Protein 4WU0 (pdb70)

B-factor: mean 21.85, std 10.15, range [8.34, 93.31]

Radius of gyration: 27.86 Å; Cα contacts (8 Å, |Δi|>4): 1328; chains: 2; bounding box: 58×60×80 Å

Sequence (720 aa):
QKYSKLMADSIIAKNITLTDHWGYEYGLTLDGIAKVYEWTKDKKYLDFIIKTMDTFINEDGTINGYKLEEYNIDHLNNGKILITLFKETGKEKYRKALINLRKQIDNHPRTKENVFWHKNIYPHQIWLDGLYMGATFYAKYVKEFGEEKEFDDITHQFIITEKNLKDNKTGLLYHAYDESKTEPWSNSETGLSPHFWGRAMGWYVMALADTIEVLPKNHKDRNALIKILNNCVTALLKVQDNASKVWYQVLDEGERKGNYLEASGSSMIVYALLKGVRLGYLPESLKETAKEAYKGLINEFILETKDGLINLNKICYVAGLGGKDKRDGSFAYYISEPIVSNEPKGLGPFLLASYEYETLQKYSKLMADSIIAKNITLTDHWGYEYGLTLDGIAKVYEWTKDKKYLDFIIKTMDTFINEDGTINGYKLEEYNIDHLNNGKILITLFKETGKEKYRKALINLRKQIDNHPRTKENVFWHKNIYPHQIWLDGLYMGATFYAKYVKEFGEEKEFDDITHQFIITEKNLKDNKTGLLYHAYDESKTEPWSNSETGLSPHFWGRAMGWYVMALADTIEVLPKNHKDRNALIKILNNCVTALLKVQDNASKVWYQVLDEGERKGNYLEASGSSMIVYALLKGVRLGYLPESLKETAKEAYKGLINEFILETKDGLINLNKICYVAGLGGKDKRDGSFAYYISEPIVSNEPKGLGPFLLASYEYETL

Nearest PDB structures (foldseek):
  4wu0-assembly2_B  TM=1.003E+00  e=3.639E-58  Clostridium acetobutylicum ATCC 824
  1nc5-assembly1_A  TM=9.477E-01  e=1.248E-31  Bacillus subtilis
  2gh4-assembly1_A  TM=9.489E-01  e=4.571E-31  Bacillus subtilis
  4xuv-assembly1_A  TM=8.298E-01  e=6.347E-13  Thermothielavioides terrestris NRRL 8126
  4xuv-assembly1_B  TM=8.489E-01  e=2.956E-12  Thermothielavioides terrestris NRRL 8126

CATH classification: 1.50.10.10

InterPro domains:
  IPR008928 Six-hairpin glycosidase superfamily [SSF48208] (2-360)
  IPR010905 Glycosyl hydrolase, family 88 [PF07470] (15-360)
  IPR012341 Six-hairpin glycosidase-like superfamily [G3DSA:1.50.10.10] (1-361)
  IPR052043 Polysaccharide Degradation Enzymes [PTHR33886] (2-360)

Organism: Clostridium acetobutylicum (strain ATCC 824 / DSM 792 / JCM 1419 / IAM 19013 / LMG 5710 / NBRC 13948 / NRRL B-527 / VKM B-1787 / 2291 / W) (NCBI:txid272562)

Structure (mmCIF, N/CA/C/O backbone):
data_4WU0
#
_entry.id   4WU0
#
_cell.length_a   53.291
_cell.length_b   93.601
_cell.length_c   156.717
_cell.angle_alpha   90.00
_cell.angle_beta   90.00
_cell.angle_gamma   90.00
#
_symmetry.space_group_name_H-M   'P 21 21 21'
#
loop_
_entity.id
_entity.type
_entity.pdbx_description
1 polymer 'Similar to yteR (Bacilus subtilis)'
2 water water
#
loop_
_atom_site.group_PDB
_atom_site.id
_atom_site.type_symbol
_atom_site.label_atom_id
_atom_site.label_alt_id
_atom_site.label_comp_id
_atom_site.label_asym_id
_atom_site.label_entity_id
_atom_site.label_seq_id
_atom_site.pdbx_PDB_ins_code
_atom_site.Cartn_x
_atom_site.Cartn_y
_atom_site.Cartn_z
_atom_site.occupancy
_atom_site.B_iso_or_equiv
_atom_site.auth_seq_id
_atom_site.auth_comp_id
_atom_site.auth_asym_id
_atom_site.auth_atom_id
_atom_site.pdbx_PDB_model_num
ATOM 1 N N . GLN A 1 2 ? 43.681 56.620 32.998 1.00 29.64 2 GLN A N 1
ATOM 2 C CA . GLN A 1 2 ? 42.695 57.347 32.189 1.00 37.80 2 GLN A CA 1
ATOM 3 C C . GLN A 1 2 ? 41.349 56.624 32.217 1.00 24.29 2 GLN A C 1
ATOM 4 O O . GLN A 1 2 ? 41.285 55.454 31.873 1.00 26.47 2 GLN A O 1
ATOM 17 N N . LYS A 1 3 ? 40.284 57.321 32.621 1.00 23.03 3 LYS A N 1
ATOM 18 C CA . LYS A 1 3 ? 38.984 56.678 32.802 1.00 18.85 3 LYS A CA 1
ATOM 19 C C . LYS A 1 3 ? 38.188 56.774 31.512 1.00 17.17 3 LYS A C 1
ATOM 20 O O . LYS A 1 3 ? 37.592 57.811 31.179 1.00 20.31 3 LYS A O 1
ATOM 39 N N . TYR A 1 4 ? 38.185 55.665 30.787 1.00 15.93 4 TYR A N 1
ATOM 40 C CA . TYR A 1 4 ? 37.517 55.607 29.501 1.00 15.76 4 TYR A CA 1
ATOM 41 C C . TYR A 1 4 ? 36.008 55.710 29.598 1.00 14.84 4 TYR A C 1
ATOM 42 O O . TYR A 1 4 ? 35.354 56.051 28.607 1.00 15.47 4 TYR A O 1
ATOM 60 N N . SER A 1 5 ? 35.414 55.430 30.761 1.00 14.97 5 SER A N 1
ATOM 61 C CA . SER A 1 5 ? 33.947 55.535 30.828 1.00 14.93 5 SER A CA 1
ATOM 62 C C . SER A 1 5 ? 33.507 56.983 30.572 1.00 15.45 5 SER A C 1
ATOM 63 O O . SER A 1 5 ? 32.593 57.262 29.769 1.00 14.89 5 SER A O 1
ATOM 71 N N . LYS A 1 6 ? 34.184 57.908 31.230 1.00 14.32 6 LYS A N 1
ATOM 72 C CA . LYS A 1 6 ? 33.868 59.331 31.058 1.00 16.56 6 LYS A CA 1
ATOM 73 C C . LYS A 1 6 ? 34.321 59.840 29.686 1.00 15.80 6 LYS A C 1
ATOM 74 O O . LYS A 1 6 ? 33.604 60.590 29.020 1.00 15.85 6 LYS A O 1
ATOM 93 N N . LEU A 1 7 ? 35.509 59.440 29.261 1.00 14.94 7 LEU A N 1
ATOM 94 C CA . LEU A 1 7 ? 36.015 59.892 27.984 1.00 15.22 7 LEU A CA 1
ATOM 95 C C . LEU A 1 7 ? 35.078 59.449 26.860 1.00 14.57 7 LEU A C 1
ATOM 96 O O . LEU A 1 7 ? 34.784 60.209 25.952 1.00 15.31 7 LEU A O 1
ATOM 112 N N . MET A 1 8 ? 34.620 58.205 26.902 1.00 13.98 8 MET A N 1
ATOM 113 C CA . MET A 1 8 ? 33.687 57.745 25.891 1.00 15.12 8 MET A CA 1
ATOM 114 C C . MET A 1 8 ? 32.331 58.431 25.981 1.00 14.33 8 MET A C 1
ATOM 115 O O . MET A 1 8 ? 31.733 58.764 24.959 1.00 16.00 8 MET A O 1
ATOM 129 N N . ALA A 1 9 ? 31.816 58.600 27.197 1.00 14.43 9 ALA A N 1
ATOM 130 C CA . ALA A 1 9 ? 30.554 59.311 27.381 1.00 14.81 9 ALA A CA 1
ATOM 131 C C . ALA A 1 9 ? 30.644 60.712 26.778 1.00 13.71 9 ALA A C 1
ATOM 132 O O . ALA A 1 9 ? 29.754 61.148 26.053 1.00 16.09 9 ALA A O 1
ATOM 139 N N . ASP A 1 10 ? 31.744 61.403 27.066 1.00 15.55 10 ASP A N 1
ATOM 140 C CA . ASP A 1 10 ? 31.936 62.748 26.544 1.00 15.50 10 ASP A CA 1
ATOM 141 C C . ASP A 1 10 ? 32.043 62.712 25.013 1.00 17.90 10 ASP A C 1
ATOM 142 O O . ASP A 1 10 ? 31.570 63.617 24.336 1.00 16.80 10 ASP A O 1
ATOM 151 N N . SER A 1 11 ? 32.649 61.661 24.475 1.00 15.53 11 SER A N 1
ATOM 152 C CA . SER A 1 11 ? 32.755 61.513 23.024 1.00 15.62 11 SER A CA 1
ATOM 153 C C . SER A 1 11 ? 31.394 61.303 22.370 1.00 17.22 11 SER A C 1
ATOM 154 O O . SER A 1 11 ? 31.093 61.887 21.330 1.00 17.20 11 SER A O 1
ATOM 162 N N . ILE A 1 12 ? 30.575 60.456 22.978 1.00 14.31 12 ILE A N 1
ATOM 163 C CA . ILE A 1 12 ? 29.245 60.164 22.448 1.00 16.32 12 ILE A CA 1
ATOM 164 C C . ILE A 1 12 ? 28.410 61.440 22.397 1.00 17.79 12 ILE A C 1
ATOM 165 O O . ILE A 1 12 ? 27.726 61.719 21.408 1.00 16.64 12 ILE A O 1
ATOM 181 N N . ILE A 1 13 ? 28.469 62.215 23.469 1.00 15.75 13 ILE A N 1
ATOM 182 C CA . ILE A 1 13 ? 27.685 63.439 23.578 1.00 18.36 13 ILE A CA 1
ATOM 183 C C . ILE A 1 13 ? 28.172 64.469 22.566 1.00 19.48 13 ILE A C 1
ATOM 184 O O . ILE A 1 13 ? 27.372 65.032 21.801 1.00 19.60 13 ILE A O 1
ATOM 200 N N . ALA A 1 14 ? 29.486 64.684 22.513 1.00 18.02 14 ALA A N 1
ATOM 201 C CA . ALA A 1 14 ? 30.057 65.693 21.615 1.00 17.02 14 ALA A CA 1
ATOM 202 C C . ALA A 1 14 ? 29.904 65.336 20.134 1.00 21.32 14 ALA A C 1
ATOM 203 O O . ALA A 1 14 ? 29.762 66.225 19.298 1.00 19.78 14 ALA A O 1
ATOM 210 N N . LYS A 1 15 ? 29.963 64.046 19.805 1.00 17.68 15 LYS A N 1
ATOM 211 C CA . LYS A 1 15 ? 29.857 63.605 18.418 1.00 17.70 15 LYS A CA 1
ATOM 212 C C . LYS A 1 15 ? 28.385 63.496 18.002 1.00 18.54 15 LYS A C 1
ATOM 213 O O . LYS A 1 15 ? 28.075 63.193 16.852 1.00 22.56 15 LYS A O 1
ATOM 232 N N . ASN A 1 16 ? 27.498 63.754 18.957 1.00 18.58 16 ASN A N 1
ATOM 233 C CA . ASN A 1 16 ? 26.042 63.671 18.763 1.00 21.30 16 ASN A CA 1
ATOM 234 C C . ASN A 1 16 ? 25.590 62.383 18.084 1.00 18.11 16 ASN A C 1
ATOM 235 O O . ASN A 1 16 ? 24.856 62.393 17.099 1.00 19.61 16 ASN A O 1
ATOM 246 N N . ILE A 1 17 ? 26.050 61.271 18.623 1.00 16.57 17 ILE A N 1
ATOM 247 C CA . ILE A 1 17 ? 25.665 59.960 18.123 1.00 14.20 17 ILE A CA 1
ATOM 248 C C . ILE A 1 17 ? 24.148 59.831 18.203 1.00 13.96 17 ILE A C 1
ATOM 249 O O . ILE A 1 17 ? 23.537 60.192 19.203 1.00 16.53 17 ILE A O 1
ATOM 265 N N . THR A 1 18 ? 23.551 59.328 17.131 1.00 15.66 18 THR A N 1
ATOM 266 C CA . THR A 1 18 ? 22.103 59.196 17.047 1.00 15.44 18 THR A CA 1
ATOM 267 C C . THR A 1 18 ? 21.584 58.144 18.026 1.00 17.07 18 THR A C 1
ATOM 268 O O . THR A 1 18 ? 21.970 56.971 17.971 1.00 15.14 18 THR A O 1
ATOM 279 N N . LEU A 1 19 ? 20.687 58.574 18.909 1.00 15.51 19 LEU A N 1
ATOM 280 C CA . LEU A 1 19 ? 20.056 57.693 19.873 1.00 12.95 19 LEU A CA 1
ATOM 281 C C . LEU A 1 19 ? 18.547 57.882 19.895 1.00 16.04 19 LEU A C 1
ATOM 282 O O . LEU A 1 19 ? 17.881 57.423 20.825 1.00 14.66 19 LEU A O 1
ATOM 298 N N . THR A 1 20 ? 18.008 58.545 18.868 1.00 15.16 20 THR A N 1
ATOM 299 C CA . THR A 1 20 ? 16.627 59.051 18.919 1.00 14.87 20 THR A CA 1
ATOM 300 C C . THR A 1 20 ? 15.765 58.769 17.675 1.00 17.89 20 THR A C 1
ATOM 301 O O . THR A 1 20 ? 14.654 59.287 17.585 1.00 17.94 20 THR A O 1
ATOM 312 N N . ASP A 1 21 ? 16.244 57.949 16.736 1.00 16.23 21 ASP A N 1
ATOM 313 C CA . ASP A 1 21 ? 15.560 57.792 15.446 1.00 16.72 21 ASP A CA 1
ATOM 314 C C . ASP A 1 21 ? 14.580 56.628 15.377 1.00 18.01 21 ASP A C 1
ATOM 315 O O . ASP A 1 21 ? 13.795 56.524 14.427 1.00 18.61 21 ASP A O 1
ATOM 324 N N . HIS A 1 22 ? 14.588 55.782 16.401 1.00 16.42 22 HIS A N 1
ATOM 325 C CA . HIS A 1 22 ? 13.584 54.723 16.540 1.00 15.43 22 HIS A CA 1
ATOM 326 C C . HIS A 1 22 ? 13.685 54.189 17.955 1.00 14.70 22 HIS A C 1
ATOM 327 O O . HIS A 1 22 ? 14.632 54.515 18.652 1.00 14.82 22 HIS A O 1
ATOM 342 N N . TRP A 1 23 ? 12.716 53.386 18.394 1.00 15.31 23 TRP A N 1
ATOM 343 C CA . TRP A 1 23 ? 12.770 52.808 19.736 1.00 14.72 23 TRP A CA 1
ATOM 344 C C . TRP A 1 23 ? 13.717 51.618 19.691 1.00 15.63 23 TRP A C 1
ATOM 345 O O . TRP A 1 23 ? 13.300 50.460 19.595 1.00 21.24 23 TRP A O 1
ATOM 366 N N . GLY A 1 24 ? 15.002 51.927 19.699 1.00 13.28 24 GLY A N 1
ATOM 367 C CA . GLY A 1 24 ? 16.038 50.935 19.551 1.00 12.84 24 GLY A CA 1
ATOM 368 C C . GLY A 1 24 ? 16.655 50.500 20.860 1.00 14.06 24 GLY A C 1
ATOM 369 O O . GLY A 1 24 ? 17.068 51.333 21.644 1.00 13.38 24 GLY A O 1
ATOM 373 N N . TYR A 1 25 ? 16.704 49.190 21.079 1.00 12.86 25 TYR A N 1
ATOM 374 C CA . TYR A 1 25 ? 17.278 48.624 22.304 1.00 12.10 25 TYR A CA 1
ATOM 375 C C . TYR A 1 25 ? 18.685 49.110 22.575 1.00 12.53 25 TYR A C 1
ATOM 376 O O . TYR A 1 25 ? 19.077 49.245 23.738 1.00 12.09 25 TYR A O 1
ATOM 394 N N . GLU A 1 26 ? 19.449 49.388 21.521 1.00 13.32 26 GLU A N 1
ATOM 395 C CA . GLU A 1 26 ? 20.845 49.754 21.701 1.00 13.11 26 GLU A CA 1
ATOM 396 C C . GLU A 1 26 ? 20.983 51.167 22.244 1.00 13.41 26 GLU A C 1
ATOM 397 O O . GLU A 1 26 ? 22.030 51.543 22.758 1.00 12.92 26 GLU A O 1
ATOM 409 N N . TYR A 1 27 ? 19.925 51.965 22.129 1.00 11.60 27 TYR A N 1
ATOM 410 C CA . TYR A 1 27 ? 19.953 53.324 22.636 1.00 11.35 27 TYR A CA 1
ATOM 411 C C . TYR A 1 27 ? 19.802 53.331 24.161 1.00 13.75 27 TYR A C 1
ATOM 412 O O . TYR A 1 27 ? 20.566 53.993 24.860 1.00 14.14 27 TYR A O 1
ATOM 430 N N . GLY A 1 28 ? 18.863 52.552 24.695 1.00 13.51 28 GLY A N 1
ATOM 431 C CA . GLY A 1 28 ? 18.782 52.378 26.139 1.00 13.38 28 GLY A CA 1
ATOM 432 C C . GLY A 1 28 ? 20.060 51.778 26.707 1.00 14.38 28 GLY A C 1
ATOM 433 O O . GLY A 1 28 ? 20.506 52.142 27.797 1.00 13.93 28 GLY A O 1
ATOM 437 N N . LEU A 1 29 ? 20.637 50.833 25.978 1.00 13.83 29 LEU A N 1
ATOM 438 C CA . LEU A 1 29 ? 21.895 50.206 26.386 1.00 11.37 29 LEU A CA 1
ATOM 439 C C . LEU A 1 29 ? 23.025 51.249 26.550 1.00 11.05 29 LEU A C 1
ATOM 440 O O . LEU A 1 29 ? 23.780 51.229 27.527 1.00 13.33 29 LEU A O 1
ATOM 456 N N . THR A 1 30 ? 23.128 52.153 25.586 1.00 12.34 30 THR A N 1
ATOM 457 C CA . THR A 1 30 ? 24.144 53.195 25.622 1.00 12.41 30 THR A CA 1
ATOM 458 C C . THR A 1 30 ? 23.852 54.148 26.779 1.00 11.61 30 THR A C 1
ATOM 459 O O . THR A 1 30 ? 24.758 54.566 27.500 1.00 13.83 30 THR A O 1
ATOM 470 N N . LEU A 1 31 ? 22.579 54.488 26.974 1.00 11.24 31 LEU A N 1
ATOM 471 C CA . LEU A 1 31 ? 22.221 55.333 28.083 1.00 12.26 31 LEU A CA 1
ATOM 472 C C . LEU A 1 31 ? 22.492 54.671 29.443 1.00 12.32 31 LEU A C 1
ATOM 473 O O . LEU A 1 31 ? 22.842 55.362 30.413 1.00 14.72 31 LEU A O 1
ATOM 489 N N . ASP A 1 32 ? 22.315 53.349 29.514 1.00 13.08 32 ASP A N 1
ATOM 490 C CA . ASP A 1 32 ? 22.618 52.593 30.728 1.00 13.78 32 ASP A CA 1
ATOM 491 C C . ASP A 1 32 ? 24.120 52.744 31.062 1.00 15.58 32 ASP A C 1
ATOM 492 O O . ASP A 1 32 ? 24.500 52.808 32.224 1.00 14.04 32 ASP A O 1
ATOM 501 N N . GLY A 1 33 ? 24.971 52.775 30.036 1.00 14.33 33 GLY A N 1
ATOM 502 C CA . GLY A 1 33 ? 26.386 53.036 30.239 1.00 13.45 33 GLY A CA 1
ATOM 503 C C . GLY A 1 33 ? 26.637 54.457 30.718 1.00 14.42 33 GLY A C 1
ATOM 504 O O . GLY A 1 33 ? 27.435 54.699 31.623 1.00 14.42 33 GLY A O 1
ATOM 508 N N . ILE A 1 34 ? 25.957 55.417 30.111 1.00 14.46 34 ILE A N 1
ATOM 509 C CA . ILE A 1 34 ? 26.104 56.813 30.516 1.00 14.67 34 ILE A CA 1
ATOM 510 C C . ILE A 1 34 ? 25.612 57.004 31.960 1.00 13.30 34 ILE A C 1
ATOM 511 O O . ILE A 1 34 ? 26.135 57.817 32.711 1.00 15.41 34 ILE A O 1
ATOM 527 N N . ALA A 1 35 ? 24.612 56.230 32.360 1.00 13.05 35 ALA A N 1
ATOM 528 C CA . ALA A 1 35 ? 24.103 56.331 33.717 1.00 13.61 35 ALA A CA 1
ATOM 529 C C . ALA A 1 35 ? 25.160 55.932 34.745 1.00 13.79 35 ALA A C 1
ATOM 530 O O . ALA A 1 35 ? 25.172 56.469 35.850 1.00 15.78 35 ALA A O 1
ATOM 537 N N . LYS A 1 36 ? 26.062 55.014 34.389 1.00 15.55 36 LYS A N 1
ATOM 538 C CA . LYS A 1 36 ? 27.152 54.663 35.301 1.00 18.20 36 LYS A CA 1
ATOM 539 C C . LYS A 1 36 ? 28.145 55.821 35.456 1.00 19.24 36 LYS A C 1
ATOM 540 O O . LYS A 1 36 ? 28.720 56.021 36.526 1.00 18.80 36 LYS A O 1
ATOM 559 N N . VAL A 1 37 ? 28.334 56.586 34.387 1.00 16.18 37 VAL A N 1
ATOM 560 C CA . VAL A 1 37 ? 29.204 57.748 34.444 1.00 15.93 37 VAL A CA 1
ATOM 561 C C . VAL A 1 37 ? 28.579 58.827 35.325 1.00 20.67 37 VAL A C 1
ATOM 562 O O . VAL A 1 37 ? 29.272 59.453 36.118 1.00 17.27 37 VAL A O 1
ATOM 575 N N . TYR A 1 38 ? 27.259 59.000 35.228 1.00 16.27 38 TYR A N 1
ATOM 576 C CA . TYR A 1 38 ? 26.533 59.871 36.145 1.00 18.01 38 TYR A CA 1
ATOM 577 C C . TYR A 1 38 ? 26.737 59.426 37.594 1.00 17.67 38 TYR A C 1
ATOM 578 O O . TYR A 1 38 ? 27.023 60.243 38.476 1.00 20.79 38 TYR A O 1
ATOM 596 N N . GLU A 1 39 ? 26.622 58.126 37.832 1.00 17.78 39 GLU A N 1
ATOM 597 C CA . GLU A 1 39 ? 26.742 57.568 39.177 1.00 17.86 39 GLU A CA 1
ATOM 598 C C . GLU A 1 39 ? 28.068 57.935 39.827 1.00 20.29 39 GLU A C 1
ATOM 599 O O . GLU A 1 39 ? 28.094 58.363 40.988 1.00 19.95 39 GLU A O 1
ATOM 611 N N . TRP A 1 40 ? 29.169 57.757 39.099 1.00 19.27 40 TRP A N 1
ATOM 612 C CA . TRP A 1 40 ? 30.471 58.005 39.732 1.00 17.22 40 TRP A CA 1
ATOM 613 C C . TRP A 1 40 ? 30.929 59.447 39.675 1.00 18.67 40 TRP A C 1
ATOM 614 O O . TRP A 1 40 ? 31.560 59.917 40.615 1.00 21.90 40 TRP A O 1
ATOM 635 N N . THR A 1 41 ? 30.578 60.167 38.619 1.00 18.61 41 THR A N 1
ATOM 636 C CA . THR A 1 41 ? 31.000 61.563 38.516 1.00 18.98 41 THR A CA 1
ATOM 637 C C . THR A 1 41 ? 30.107 62.497 39.329 1.00 21.08 41 THR A C 1
ATOM 638 O O . THR A 1 41 ? 30.543 63.573 39.752 1.00 24.32 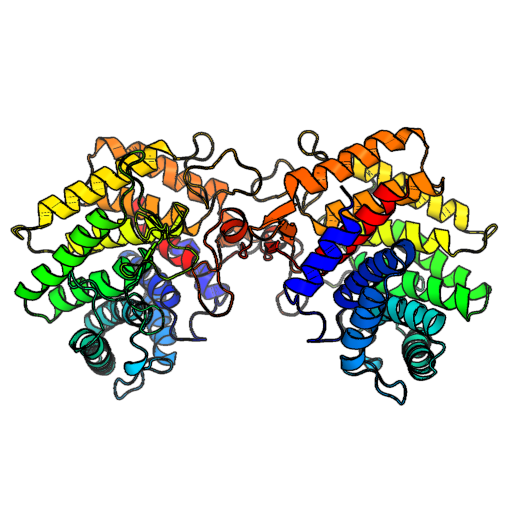41 THR A O 1
ATOM 649 N N . LYS A 1 42 ? 28.871 62.064 39.544 1.00 23.05 42 LYS A N 1
ATOM 650 C CA . LYS A 1 42 ? 27.815 62.881 40.139 1.00 23.39 42 LYS A CA 1
ATOM 651 C C . LYS A 1 42 ? 27.570 64.155 39.347 1.00 24.78 42 LYS A C 1
ATOM 652 O O . LYS A 1 42 ? 27.026 65.135 39.867 1.00 28.76 42 LYS A O 1
ATOM 671 N N . ASP A 1 43 ? 27.956 64.133 38.076 1.00 23.73 43 ASP A N 1
ATOM 672 C CA . ASP A 1 43 ? 27.826 65.293 37.210 1.00 21.48 43 ASP A CA 1
ATOM 673 C C . ASP A 1 43 ? 26.479 65.280 36.481 1.00 20.61 43 ASP A C 1
ATOM 674 O O . ASP A 1 43 ? 26.217 64.409 35.655 1.00 19.32 43 ASP A O 1
ATOM 683 N N . LYS A 1 44 ? 25.644 66.274 36.779 1.00 26.47 44 LYS A N 1
ATOM 684 C CA . LYS A 1 44 ? 24.278 66.310 36.250 1.00 25.94 44 LYS A CA 1
ATOM 685 C C . LYS A 1 44 ? 24.221 66.363 34.725 1.00 22.97 44 LYS A C 1
ATOM 686 O O . LYS A 1 44 ? 23.207 66.008 34.129 1.00 25.91 44 LYS A O 1
ATOM 705 N N . LYS A 1 45 ? 25.299 66.770 34.066 1.00 20.46 45 LYS A N 1
ATOM 706 C CA . LYS A 1 45 ? 25.247 66.820 32.609 1.00 25.50 45 LYS A CA 1
ATOM 707 C C . LYS A 1 45 ? 24.979 65.436 31.994 1.00 23.43 45 LYS A C 1
ATOM 708 O O . LYS A 1 45 ? 24.368 65.335 30.927 1.00 21.14 45 LYS A O 1
ATOM 727 N N . TYR A 1 46 ? 25.412 64.373 32.664 1.00 17.71 46 TYR A N 1
ATOM 728 C CA . TYR A 1 46 ? 25.164 63.018 32.139 1.00 16.75 46 TYR A CA 1
ATOM 729 C C . TYR A 1 46 ? 23.699 62.628 32.326 1.00 20.20 46 TYR A C 1
ATOM 730 O O . TYR A 1 46 ? 23.070 62.082 31.408 1.00 18.11 46 TYR A O 1
ATOM 748 N N . LEU A 1 47 ? 23.144 62.939 33.493 1.00 18.49 47 LEU A N 1
ATOM 749 C CA . LEU A 1 47 ? 21.725 62.677 33.744 1.00 16.90 47 LEU A CA 1
ATOM 750 C C . LEU A 1 47 ? 20.878 63.491 32.780 1.00 16.86 47 LEU A C 1
ATOM 751 O O . LEU A 1 47 ? 19.926 62.984 32.179 1.00 18.71 47 LEU A O 1
ATOM 767 N N . ASP A 1 48 ? 21.243 64.750 32.593 1.00 17.83 48 ASP A N 1
ATOM 768 C CA . ASP A 1 48 ? 20.487 65.607 31.687 1.00 20.46 48 ASP A CA 1
ATOM 769 C C . ASP A 1 48 ? 20.487 65.077 30.256 1.00 19.48 48 ASP A C 1
ATOM 770 O O . ASP A 1 48 ? 19.468 65.143 29.579 1.00 19.73 48 ASP A O 1
ATOM 779 N N . PHE A 1 49 ? 21.618 64.530 29.808 1.00 16.93 49 PHE A N 1
ATOM 780 C CA . PHE A 1 49 ? 21.702 63.914 28.493 1.00 16.63 49 PHE A CA 1
ATOM 781 C C . PHE A 1 49 ? 20.764 62.728 28.366 1.00 15.10 49 PHE A C 1
ATOM 782 O O . PHE A 1 49 ? 20.106 62.550 27.351 1.00 16.56 49 PHE A O 1
ATOM 799 N N . ILE A 1 50 ? 20.712 61.917 29.409 1.00 16.67 50 ILE A N 1
ATOM 800 C CA . ILE A 1 50 ? 19.817 60.762 29.421 1.00 15.34 50 ILE A CA 1
ATOM 801 C C . ILE A 1 50 ? 18.366 61.211 29.352 1.00 16.58 50 ILE A C 1
ATOM 802 O O . ILE A 1 50 ? 17.594 60.698 28.552 1.00 16.13 50 ILE A O 1
ATOM 818 N N . ILE A 1 51 ? 18.016 62.202 30.159 1.00 15.50 51 ILE A N 1
ATOM 819 C CA . ILE A 1 51 ? 16.658 62.705 30.188 1.00 16.46 51 ILE A CA 1
ATOM 820 C C . ILE A 1 51 ? 16.257 63.238 28.818 1.00 18.31 51 ILE A C 1
ATOM 821 O O . ILE A 1 51 ? 15.182 62.904 28.296 1.00 18.92 51 ILE A O 1
ATOM 837 N N . LYS A 1 52 ? 17.122 64.069 28.236 1.00 16.95 52 LYS A N 1
ATOM 838 C CA . LYS A 1 52 ? 16.826 64.715 26.965 1.00 20.16 52 LYS A CA 1
ATOM 839 C C . LYS A 1 52 ? 16.651 63.680 25.862 1.00 18.02 52 LYS A C 1
ATOM 840 O O . LYS A 1 52 ? 15.742 63.800 25.039 1.00 18.50 52 LYS A O 1
ATOM 859 N N . THR A 1 53 ? 17.501 62.651 25.861 1.00 16.05 53 THR A N 1
ATOM 860 C CA . THR A 1 53 ? 17.400 61.584 24.863 1.00 15.50 53 THR A CA 1
ATOM 861 C C . THR A 1 53 ? 16.035 60.867 24.999 1.00 16.39 53 THR A C 1
ATOM 862 O O . THR A 1 53 ? 15.311 60.667 24.012 1.00 16.96 53 THR A O 1
ATOM 873 N N . MET A 1 54 ? 15.666 60.520 26.219 1.00 16.17 54 MET A N 1
ATOM 874 C CA . MET A 1 54 ? 14.429 59.760 26.402 1.00 15.94 54 MET A CA 1
ATOM 875 C C . MET A 1 54 ? 13.188 60.609 26.212 1.00 18.80 54 MET A C 1
ATOM 876 O O . MET A 1 54 ? 12.114 60.067 25.989 1.00 18.29 54 MET A O 1
ATOM 890 N N . ASP A 1 55 ? 13.330 61.933 26.262 1.00 18.30 55 ASP A N 1
ATOM 891 C CA . ASP A 1 55 ? 12.204 62.820 25.991 1.00 18.67 55 ASP A CA 1
ATOM 892 C C . ASP A 1 55 ? 11.670 62.674 24.571 1.00 18.69 55 ASP A C 1
ATOM 893 O O . ASP A 1 55 ? 10.516 63.022 24.287 1.00 20.37 55 ASP A O 1
ATOM 902 N N . THR A 1 56 ? 12.500 62.183 23.657 1.00 17.87 56 THR A N 1
ATOM 903 C CA . THR A 1 56 ? 12.033 61.855 22.313 1.00 18.35 56 THR A CA 1
ATOM 904 C C . THR A 1 56 ? 10.932 60.808 22.363 1.00 18.16 56 THR A C 1
ATOM 905 O O . THR A 1 56 ? 9.985 60.852 21.556 1.00 19.17 56 THR A O 1
ATOM 916 N N . PHE A 1 57 ? 11.082 59.864 23.282 1.00 17.02 57 PHE A N 1
ATOM 917 C CA . PHE A 1 57 ? 10.234 58.668 23.292 1.00 16.84 57 PHE A CA 1
ATOM 918 C C . PHE A 1 57 ? 9.085 58.736 24.277 1.00 19.25 57 PHE A C 1
ATOM 919 O O . PHE A 1 57 ? 8.014 58.208 24.006 1.00 19.34 57 PHE A O 1
ATOM 936 N N . ILE A 1 58 ? 9.319 59.321 25.445 1.00 19.05 58 ILE A N 1
ATOM 937 C CA . ILE A 1 58 ? 8.335 59.222 26.523 1.00 17.76 58 ILE A CA 1
ATOM 938 C C . ILE A 1 58 ? 7.457 60.457 26.606 1.00 20.76 58 ILE A C 1
ATOM 939 O O . ILE A 1 58 ? 7.888 61.532 27.053 1.00 20.21 58 ILE A O 1
ATOM 955 N N . ASN A 1 59 ? 6.209 60.287 26.184 1.00 21.46 59 ASN A N 1
ATOM 956 C CA . ASN A 1 59 ? 5.235 61.353 26.221 1.00 22.86 59 ASN A CA 1
ATOM 957 C C . ASN A 1 59 ? 4.779 61.592 27.656 1.00 26.80 59 ASN A C 1
ATOM 958 O O . ASN A 1 59 ? 4.950 60.738 28.507 1.00 24.28 59 ASN A O 1
ATOM 969 N N . GLU A 1 60 ? 4.199 62.757 27.925 1.00 28.07 60 GLU A N 1
ATOM 970 C CA . GLU A 1 60 ? 3.800 63.087 29.283 1.00 27.85 60 GLU A CA 1
ATOM 971 C C . GLU A 1 60 ? 2.800 62.077 29.833 1.00 29.62 60 GLU A C 1
ATOM 972 O O . GLU A 1 60 ? 2.793 61.810 31.034 1.00 33.24 60 GLU A O 1
ATOM 984 N N . ASP A 1 61 ? 1.969 61.502 28.963 1.00 27.57 61 ASP A N 1
ATOM 985 C CA . ASP A 1 61 ? 0.977 60.520 29.409 1.00 29.22 61 ASP A CA 1
ATOM 986 C C . ASP A 1 61 ? 1.535 59.098 29.543 1.00 27.20 61 ASP A C 1
ATOM 987 O O . ASP A 1 61 ? 0.794 58.158 29.844 1.00 29.56 61 ASP A O 1
ATOM 996 N N . GLY A 1 62 ? 2.835 58.939 29.330 1.00 24.68 62 GLY A N 1
ATOM 997 C CA . GLY A 1 62 ? 3.456 57.636 29.468 1.00 24.14 62 GLY A CA 1
ATOM 998 C C . GLY A 1 62 ? 3.465 56.755 28.236 1.00 23.25 62 GLY A C 1
ATOM 999 O O . GLY A 1 62 ? 4.090 55.689 28.250 1.00 24.10 62 GLY A O 1
ATOM 1003 N N . THR A 1 63 ? 2.808 57.176 27.155 1.00 21.96 63 THR A N 1
ATOM 1004 C CA . THR A 1 63 ? 2.906 56.424 25.905 1.00 21.45 63 THR A CA 1
ATOM 1005 C C . THR A 1 63 ? 4.296 56.613 25.295 1.00 21.98 63 THR A C 1
ATOM 1006 O O . THR A 1 63 ? 4.978 57.607 25.579 1.00 19.68 63 THR A O 1
ATOM 1017 N N . ILE A 1 64 ? 4.711 55.658 24.465 1.00 19.32 64 ILE A N 1
ATOM 1018 C CA . ILE A 1 64 ? 6.074 55.604 23.951 1.00 19.48 64 ILE A CA 1
ATOM 1019 C C . ILE A 1 64 ? 6.061 55.717 22.430 1.00 21.09 64 ILE A C 1
ATOM 1020 O O . ILE A 1 64 ? 5.479 54.901 21.717 1.00 19.93 64 ILE A O 1
ATOM 1036 N N . ASN A 1 65 ? 6.697 56.756 21.930 1.00 19.14 65 ASN A N 1
ATOM 1037 C CA . ASN A 1 65 ? 6.789 56.957 20.494 1.00 19.51 65 ASN A CA 1
ATOM 1038 C C . ASN A 1 65 ? 7.681 55.907 19.861 1.00 23.94 65 ASN A C 1
ATOM 1039 O O . ASN A 1 65 ? 8.807 55.725 20.298 1.00 24.22 65 ASN A O 1
ATOM 1050 N N . GLY A 1 66 ? 7.161 55.213 18.847 1.00 21.70 66 GLY A N 1
ATOM 1051 C CA . GLY A 1 66 ? 7.936 54.199 18.150 1.00 23.15 66 GLY A CA 1
ATOM 1052 C C . GLY A 1 66 ? 7.785 52.799 18.722 1.00 23.47 66 GLY A C 1
ATOM 1053 O O . GLY A 1 66 ? 8.398 51.857 18.234 1.00 22.53 66 GLY A O 1
ATOM 1057 N N . TYR A 1 67 ? 6.949 52.672 19.742 1.00 22.77 67 TYR A N 1
ATOM 1058 C CA . TYR A 1 67 ? 6.663 51.389 20.383 1.00 19.46 67 TYR A CA 1
ATOM 1059 C C . TYR A 1 67 ? 5.258 50.947 20.039 1.00 23.66 67 TYR A C 1
ATOM 1060 O O . TYR A 1 67 ? 4.336 51.748 20.109 1.00 26.18 67 TYR A O 1
ATOM 1078 N N . LYS A 1 68 ? 5.080 49.684 19.658 1.00 23.91 68 LYS A N 1
ATOM 1079 C CA . LYS A 1 68 ? 3.725 49.137 19.520 1.00 23.59 68 LYS A CA 1
ATOM 1080 C C . LYS A 1 68 ? 3.729 47.768 20.167 1.00 26.16 68 LYS A C 1
ATOM 1081 O O . LYS A 1 68 ? 4.414 46.847 19.727 1.00 27.48 68 LYS A O 1
ATOM 1100 N N . LEU A 1 69 ? 2.999 47.682 21.262 1.00 20.89 69 LEU A N 1
ATOM 1101 C CA . LEU A 1 69 ? 2.938 46.483 22.068 1.00 21.63 69 LEU A CA 1
ATOM 1102 C C . LEU A 1 69 ? 2.555 45.261 21.244 1.00 22.02 69 LEU A C 1
ATOM 1103 O O . LEU A 1 69 ? 3.144 44.186 21.406 1.00 21.33 69 LEU A O 1
ATOM 1119 N N . GLU A 1 70 ? 1.559 45.425 20.373 1.00 21.73 70 GLU A N 1
ATOM 1120 C CA . GLU A 1 70 ? 1.019 44.318 19.609 1.00 22.88 70 GLU A CA 1
ATOM 1121 C C . GLU A 1 70 ? 1.977 43.716 18.572 1.00 22.66 70 GLU A C 1
ATOM 1122 O O . GLU A 1 70 ? 1.671 42.680 17.990 1.00 23.74 70 GLU A O 1
ATOM 1134 N N . GLU A 1 71 ? 3.129 44.330 18.349 1.00 22.77 71 GLU A N 1
ATOM 1135 C CA . GLU A 1 71 ? 4.141 43.697 17.512 1.00 21.38 71 GLU A CA 1
ATOM 1136 C C . GLU A 1 71 ? 4.822 42.546 18.238 1.00 20.51 71 GLU A C 1
ATOM 1137 O O . GLU A 1 71 ? 5.436 41.694 17.601 1.00 22.42 71 GLU A O 1
ATOM 1149 N N . TYR A 1 72 ? 4.729 42.552 19.566 1.00 19.69 72 TYR A N 1
ATOM 1150 C CA . TYR A 1 72 ? 5.360 41.547 20.424 1.00 18.97 72 TYR A CA 1
ATOM 1151 C C . TYR A 1 72 ? 6.818 41.310 19.981 1.00 18.19 72 TYR A C 1
ATOM 1152 O O . TYR A 1 72 ? 7.223 40.205 19.650 1.00 18.54 72 TYR A O 1
ATOM 1170 N N . ASN A 1 73 ? 7.580 42.393 19.999 1.00 17.27 73 ASN A N 1
ATOM 1171 C CA . ASN A 1 73 ? 8.995 42.398 19.643 1.00 17.95 73 ASN A CA 1
ATOM 1172 C C . ASN A 1 73 ? 9.779 42.449 20.947 1.00 17.55 73 ASN A C 1
ATOM 1173 O O . ASN A 1 73 ? 9.679 43.427 21.678 1.00 15.22 73 ASN A O 1
ATOM 1184 N N . ILE A 1 74 ? 10.523 41.395 21.287 1.00 13.04 74 ILE A N 1
ATOM 1185 C CA . ILE A 1 74 ? 11.189 41.375 22.581 1.00 13.35 74 ILE A CA 1
ATOM 1186 C C . ILE A 1 74 ? 12.222 42.507 22.721 1.00 13.81 74 ILE A C 1
ATOM 1187 O O . ILE A 1 74 ? 12.470 42.977 23.843 1.00 13.78 74 ILE A O 1
ATOM 1203 N N . ASP A 1 75 ? 12.790 42.945 21.606 1.00 13.92 75 ASP A N 1
ATOM 1204 C CA . ASP A 1 75 ? 13.781 44.037 21.603 1.00 13.00 75 ASP A CA 1
ATOM 1205 C C . ASP A 1 75 ? 13.209 45.287 22.219 1.00 14.05 75 ASP A C 1
ATOM 1206 O O . ASP A 1 75 ? 13.948 46.080 22.818 1.00 15.15 75 ASP A O 1
ATOM 1215 N N . HIS A 1 76 ? 11.903 45.488 22.049 1.00 14.55 76 HIS A N 1
ATOM 1216 C CA . HIS A 1 76 ? 11.241 46.705 22.516 1.00 13.99 76 HIS A CA 1
ATOM 1217 C C . HIS A 1 76 ? 11.146 46.832 24.031 1.00 14.16 76 HIS A C 1
ATOM 1218 O O . HIS A 1 76 ? 10.773 47.895 24.523 1.00 15.31 76 HIS A O 1
ATOM 1233 N N . LEU A 1 77 ? 11.500 45.785 24.776 1.00 12.08 77 LEU A N 1
ATOM 1234 C CA . LEU A 1 77 ? 11.522 45.849 26.235 1.00 11.24 77 LEU A CA 1
ATOM 1235 C C . LEU A 1 77 ? 12.826 46.392 26.812 1.00 12.10 77 LEU A C 1
ATOM 1236 O O . LEU A 1 77 ? 12.861 46.846 27.949 1.00 13.01 77 LEU A O 1
ATOM 1252 N N . ASN A 1 78 ? 13.906 46.336 26.049 1.00 12.02 78 ASN A N 1
ATOM 1253 C CA . ASN A 1 78 ? 15.197 46.653 26.641 1.00 12.95 78 ASN A CA 1
ATOM 1254 C C . ASN A 1 78 ? 15.277 48.065 27.222 1.00 13.46 78 ASN A C 1
ATOM 1255 O O . ASN A 1 78 ? 15.900 48.279 28.254 1.00 12.84 78 ASN A O 1
ATOM 1266 N N . ASN A 1 79 ? 14.661 49.021 26.540 1.00 13.64 79 ASN A N 1
ATOM 1267 C CA . ASN A 1 79 ? 14.728 50.416 26.950 1.00 12.64 79 ASN A CA 1
ATOM 1268 C C . ASN A 1 79 ? 13.933 50.687 28.236 1.00 15.47 79 ASN A C 1
ATOM 1269 O O . ASN A 1 79 ? 14.033 51.750 28.812 1.00 14.27 79 ASN A O 1
ATOM 1280 N N . GLY A 1 80 ? 13.181 49.699 28.714 1.00 13.79 80 GLY A N 1
ATOM 1281 C CA . GLY A 1 80 ? 12.602 49.804 30.028 1.00 13.19 80 GLY A CA 1
ATOM 1282 C C . GLY A 1 80 ? 13.637 49.883 31.147 1.00 12.17 80 GLY A C 1
ATOM 1283 O O . GLY A 1 80 ? 13.368 50.415 32.220 1.00 14.93 80 GLY A O 1
ATOM 1287 N N . LYS A 1 81 ? 14.818 49.320 30.935 1.00 11.99 81 LYS A N 1
ATOM 1288 C CA . LYS A 1 81 ? 15.849 49.360 31.961 1.00 12.36 81 LYS A CA 1
ATOM 1289 C C . LYS A 1 81 ? 16.261 50.790 32.277 1.00 12.62 81 LYS A C 1
ATOM 1290 O O . LYS A 1 81 ? 16.310 51.170 33.447 1.00 13.40 81 LYS A O 1
ATOM 1309 N N . ILE A 1 82 ? 16.568 51.598 31.256 1.00 12.81 82 ILE A N 1
ATOM 1310 C CA . ILE A 1 82 ? 16.874 52.999 31.547 1.00 13.59 82 ILE A CA 1
ATOM 1311 C C . ILE A 1 82 ? 15.682 53.728 32.168 1.00 13.75 82 ILE A C 1
ATOM 1312 O O . ILE A 1 82 ? 15.871 54.647 32.970 1.00 14.67 82 ILE A O 1
ATOM 1328 N N . LEU A 1 83 ? 14.458 53.354 31.798 1.00 13.70 83 LEU A N 1
ATOM 1329 C CA . LEU A 1 83 ? 13.284 53.965 32.412 1.00 16.28 83 LEU A CA 1
ATOM 1330 C C . LEU A 1 83 ? 13.199 53.685 33.919 1.00 13.56 83 LEU A C 1
ATOM 1331 O O . LEU A 1 83 ? 12.788 54.563 34.685 1.00 15.06 83 LEU A O 1
ATOM 1347 N N . ILE A 1 84 ? 13.593 52.484 34.347 1.00 14.72 84 ILE A N 1
ATOM 1348 C CA . ILE A 1 84 ? 13.673 52.186 35.773 1.00 13.82 84 ILE A CA 1
ATOM 1349 C C . ILE A 1 84 ? 14.646 53.130 36.446 1.00 14.33 84 ILE A C 1
ATOM 1350 O O . ILE A 1 84 ? 14.356 53.696 37.510 1.00 1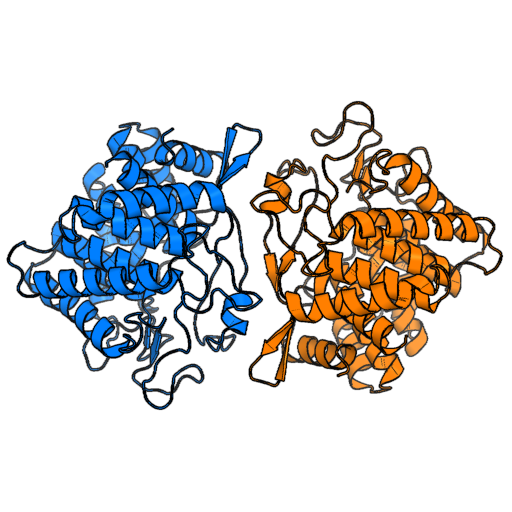6.66 84 ILE A O 1
ATOM 1366 N N . THR A 1 85 ? 15.812 53.295 35.830 1.00 14.85 85 THR A N 1
ATOM 1367 C CA . THR A 1 85 ? 16.839 54.162 36.376 1.00 14.65 85 THR A CA 1
ATOM 1368 C C . THR A 1 85 ? 16.327 55.596 36.482 1.00 16.63 85 THR A C 1
ATOM 1369 O O . THR A 1 85 ? 16.508 56.258 37.508 1.00 18.65 85 THR A O 1
ATOM 1380 N N . LEU A 1 86 ? 15.658 56.067 35.445 1.00 15.70 86 LEU A N 1
ATOM 1381 C CA . LEU A 1 86 ? 15.144 57.432 35.456 1.00 16.11 86 LEU A CA 1
ATOM 1382 C C . LEU A 1 86 ? 14.032 57.604 36.481 1.00 19.05 86 LEU A C 1
ATOM 1383 O O . LEU A 1 86 ? 13.943 58.655 37.124 1.00 19.49 86 LEU A O 1
ATOM 1399 N N . PHE A 1 87 ? 13.171 56.597 36.629 1.00 18.02 87 PHE A N 1
ATOM 1400 C CA . PHE A 1 87 ? 12.104 56.704 37.620 1.00 17.31 87 PHE A CA 1
ATOM 1401 C C . PHE A 1 87 ? 12.692 56.767 39.029 1.00 19.73 87 PHE A C 1
ATOM 1402 O O . PHE A 1 87 ? 12.238 57.557 39.860 1.00 19.75 87 PHE A O 1
ATOM 1419 N N . LYS A 1 88 ? 13.698 55.939 39.296 1.00 19.41 88 LYS A N 1
ATOM 1420 C CA . LYS A 1 88 ? 14.337 55.935 40.609 1.00 18.84 88 LYS A CA 1
ATOM 1421 C C . LYS A 1 88 ? 15.055 57.261 40.887 1.00 24.02 88 LYS A C 1
ATOM 1422 O O . LYS A 1 88 ? 15.016 57.772 42.017 1.00 23.81 88 LYS A O 1
ATOM 1441 N N . GLU A 1 89 ? 15.700 57.812 39.867 1.00 19.66 89 GLU A N 1
ATOM 1442 C CA . GLU A 1 89 ? 16.453 59.052 40.020 1.00 19.56 89 GLU A CA 1
ATOM 1443 C C . GLU A 1 89 ? 15.567 60.294 40.125 1.00 23.84 89 GLU A C 1
ATOM 1444 O O . GLU A 1 89 ? 15.866 61.184 40.911 1.00 26.03 89 GLU A O 1
ATOM 1456 N N . THR A 1 90 ? 14.500 60.358 39.331 1.00 22.09 90 THR A N 1
ATOM 1457 C CA . THR A 1 90 ? 13.720 61.597 39.194 1.00 25.19 90 THR A CA 1
ATOM 1458 C C . THR A 1 90 ? 12.331 61.510 39.819 1.00 25.54 90 THR A C 1
ATOM 1459 O O . THR A 1 90 ? 11.712 62.535 40.115 1.00 29.51 90 THR A O 1
ATOM 1470 N N . GLY A 1 91 ? 11.831 60.291 39.989 1.00 25.05 91 GLY A N 1
ATOM 1471 C CA . GLY A 1 91 ? 10.482 60.077 40.476 1.00 29.95 91 GLY A CA 1
ATOM 1472 C C . GLY A 1 91 ? 9.365 60.563 39.559 1.00 29.51 91 GLY A C 1
ATOM 1473 O O . GLY A 1 91 ? 8.225 60.632 40.007 1.00 27.61 91 GLY A O 1
ATOM 1477 N N . LYS A 1 92 ? 9.665 60.891 38.297 1.00 27.44 92 LYS A N 1
ATOM 1478 C CA . LYS A 1 92 ? 8.645 61.446 37.401 1.00 25.39 92 LYS A CA 1
ATOM 1479 C C . LYS A 1 92 ? 7.665 60.389 36.924 1.00 24.75 92 LYS A C 1
ATOM 1480 O O . LYS A 1 92 ? 8.048 59.329 36.453 1.00 23.36 92 LYS A O 1
ATOM 1499 N N . GLU A 1 93 ? 6.380 60.697 37.054 1.00 24.65 93 GLU A N 1
ATOM 1500 C CA . GLU A 1 93 ? 5.340 59.703 36.828 1.00 23.48 93 GLU A CA 1
ATOM 1501 C C . GLU A 1 93 ? 5.322 59.155 35.395 1.00 23.10 93 GLU A C 1
ATOM 1502 O O . GLU A 1 93 ? 4.964 57.997 35.186 1.00 22.66 93 GLU A O 1
ATOM 1514 N N . LYS A 1 94 ? 5.714 59.962 34.408 1.00 22.29 94 LYS A N 1
ATOM 1515 C CA . LYS A 1 94 ? 5.603 59.509 33.030 1.00 20.17 94 LYS A CA 1
ATOM 1516 C C . LYS A 1 94 ? 6.490 58.290 32.798 1.00 18.79 94 LYS A C 1
ATOM 1517 O O . LYS A 1 94 ? 6.175 57.438 31.975 1.00 18.84 94 LYS A O 1
ATOM 1536 N N . TYR A 1 95 ? 7.596 58.191 33.535 1.00 19.66 95 TYR A N 1
ATOM 1537 C CA . TYR A 1 95 ? 8.478 57.048 33.373 1.00 17.86 95 TYR A CA 1
ATOM 1538 C C . TYR A 1 95 ? 7.805 55.791 33.927 1.00 18.68 95 TYR A C 1
ATOM 1539 O O . TYR A 1 95 ? 7.904 54.712 33.351 1.00 17.03 95 TYR A O 1
ATOM 1557 N N . ARG A 1 96 ? 7.154 55.929 35.070 1.00 18.54 96 ARG A N 1
ATOM 1558 C CA . ARG A 1 96 ? 6.445 54.808 35.663 1.00 17.89 96 ARG A CA 1
ATOM 1559 C C . ARG A 1 96 ? 5.300 54.359 34.758 1.00 17.76 96 ARG A C 1
ATOM 1560 O O . ARG A 1 96 ? 5.084 53.153 34.579 1.00 18.75 96 ARG A O 1
ATOM 1581 N N . LYS A 1 97 ? 4.582 55.308 34.154 1.00 18.54 97 LYS A N 1
ATOM 1582 C CA . LYS A 1 97 ? 3.473 54.932 33.274 1.00 20.97 97 LYS A CA 1
ATOM 1583 C C . LYS A 1 97 ? 3.992 54.212 32.035 1.00 17.86 97 LYS A C 1
ATOM 1584 O O . LYS A 1 97 ? 3.384 53.262 31.571 1.00 18.15 97 LYS A O 1
ATOM 1603 N N . ALA A 1 98 ? 5.116 54.677 31.504 1.00 17.13 98 ALA A N 1
ATOM 1604 C CA . ALA A 1 98 ? 5.757 54.020 30.368 1.00 16.19 98 ALA A CA 1
ATOM 1605 C C . ALA A 1 98 ? 6.184 52.598 30.728 1.00 15.30 98 ALA A C 1
ATOM 1606 O O . ALA A 1 98 ? 6.027 51.660 29.940 1.00 15.78 98 ALA A O 1
ATOM 1613 N N . LEU A 1 99 ? 6.667 52.425 31.945 1.00 15.84 99 LEU A N 1
ATOM 1614 C CA . LEU A 1 99 ? 7.070 51.111 32.429 1.00 15.66 99 LEU A CA 1
ATOM 1615 C C . LEU A 1 99 ? 5.872 50.174 32.538 1.00 15.07 99 LEU A C 1
ATOM 1616 O O . LEU A 1 99 ? 5.979 48.993 32.206 1.00 15.63 99 LEU A O 1
ATOM 1632 N N . ILE A 1 100 ? 4.740 50.700 32.997 1.00 16.13 100 ILE A N 1
ATOM 1633 C CA . ILE A 1 100 ? 3.516 49.912 33.075 1.00 16.86 100 ILE A CA 1
ATOM 1634 C C . ILE A 1 100 ? 3.133 49.451 31.671 1.00 16.82 100 ILE A C 1
ATOM 1635 O O . ILE A 1 100 ? 2.716 48.308 31.474 1.00 17.65 100 ILE A O 1
ATOM 1651 N N . ASN A 1 101 ? 3.288 50.330 30.686 1.00 16.89 101 ASN A N 1
ATOM 1652 C CA . ASN A 1 101 ? 2.942 49.974 29.315 1.00 19.38 101 ASN A CA 1
ATOM 1653 C C . ASN A 1 101 ? 3.838 48.861 28.782 1.00 19.80 101 ASN A C 1
ATOM 1654 O O . ASN A 1 101 ? 3.360 47.941 28.124 1.00 20.15 101 ASN A O 1
ATOM 1665 N N . LEU A 1 102 ? 5.139 48.917 29.072 1.00 16.87 102 LEU A N 1
ATOM 1666 C CA . LEU A 1 102 ? 6.029 47.862 28.636 1.00 16.68 102 LEU A CA 1
ATOM 1667 C C . LEU A 1 102 ? 5.727 46.557 29.354 1.00 13.86 102 LEU A C 1
ATOM 1668 O O . LEU A 1 102 ? 5.731 45.496 28.741 1.00 15.79 102 LEU A O 1
ATOM 1684 N N . ARG A 1 103 ? 5.457 46.627 30.654 1.00 14.49 103 ARG A N 1
ATOM 1685 C CA . ARG A 1 103 ? 5.173 45.428 31.425 1.00 15.18 103 ARG A CA 1
ATOM 1686 C C . ARG A 1 103 ? 3.942 44.697 30.892 1.00 16.32 103 ARG A C 1
ATOM 1687 O O . ARG A 1 103 ? 3.863 43.464 30.961 1.00 17.86 103 ARG A O 1
ATOM 1708 N N . LYS A 1 104 ? 2.971 45.453 30.376 1.00 15.88 104 LYS A N 1
ATOM 1709 C CA . LYS A 1 104 ? 1.766 44.852 29.806 1.00 16.76 104 LYS A CA 1
ATOM 1710 C C . LYS A 1 104 ? 2.095 43.920 28.621 1.00 16.32 104 LYS A C 1
ATOM 1711 O O . LYS A 1 104 ? 1.379 42.971 28.371 1.00 17.17 104 LYS A O 1
ATOM 1730 N N . GLN A 1 105 ? 3.181 44.172 27.905 1.00 16.12 105 GLN A N 1
ATOM 1731 C CA . GLN A 1 105 ? 3.571 43.278 26.812 1.00 15.18 105 GLN A CA 1
ATOM 1732 C C . GLN A 1 105 ? 3.844 41.856 27.311 1.00 15.06 105 GLN A C 1
ATOM 1733 O O . GLN A 1 105 ? 3.535 40.877 26.649 1.00 16.69 105 GLN A O 1
ATOM 1747 N N . ILE A 1 106 ? 4.428 41.760 28.499 1.00 14.74 106 ILE A N 1
ATOM 1748 C CA . ILE A 1 106 ? 4.785 40.476 29.073 1.00 16.39 106 ILE A CA 1
ATOM 1749 C C . ILE A 1 106 ? 3.563 39.620 29.360 1.00 15.85 106 ILE A C 1
ATOM 1750 O O . ILE A 1 106 ? 3.643 38.392 29.325 1.00 19.40 106 ILE A O 1
ATOM 1766 N N . ASP A 1 107 ? 2.424 40.258 29.610 1.00 18.70 107 ASP A N 1
ATOM 1767 C CA . ASP A 1 107 ? 1.188 39.530 29.892 1.00 20.88 107 ASP A CA 1
ATOM 1768 C C . ASP A 1 107 ? 0.844 38.478 28.841 1.00 20.48 107 ASP A C 1
ATOM 1769 O O . ASP A 1 107 ? 0.481 37.349 29.185 1.00 24.51 107 ASP A O 1
ATOM 1778 N N . ASN A 1 108 ? 0.948 38.846 27.564 1.00 21.40 108 ASN A N 1
ATOM 1779 C CA . ASN A 1 108 ? 0.501 37.968 26.493 1.00 19.78 108 ASN A CA 1
ATOM 1780 C C . ASN A 1 108 ? 1.557 37.727 25.425 1.00 17.83 108 ASN A C 1
ATOM 1781 O O . ASN A 1 108 ? 1.256 37.146 24.389 1.00 21.15 108 ASN A O 1
ATOM 1792 N N . HIS A 1 109 ? 2.793 38.159 25.667 1.00 16.71 109 HIS A N 1
ATOM 1793 C CA . HIS A 1 109 ? 3.853 37.919 24.700 1.00 16.64 109 HIS A CA 1
ATOM 1794 C C . HIS A 1 109 ? 3.949 36.417 24.449 1.00 18.40 109 HIS A C 1
ATOM 1795 O O . HIS A 1 109 ? 3.938 35.639 25.400 1.00 17.33 109 HIS A O 1
ATOM 1810 N N . PRO A 1 110 ? 3.967 35.999 23.172 1.00 16.76 110 PRO A N 1
ATOM 1811 C CA . PRO A 1 110 ? 3.892 34.565 22.891 1.00 17.46 110 PRO A CA 1
ATOM 1812 C C . PRO A 1 110 ? 5.105 33.789 23.369 1.00 16.99 110 PRO A C 1
ATOM 1813 O O . PRO A 1 110 ? 6.220 34.317 23.386 1.00 16.13 110 PRO A O 1
ATOM 1824 N N . ARG A 1 111 ? 4.871 32.536 23.737 1.00 17.95 111 ARG A N 1
ATOM 1825 C CA . ARG A 1 111 ? 5.905 31.688 24.319 1.00 17.84 111 ARG A CA 1
ATOM 1826 C C . ARG A 1 111 ? 6.020 30.347 23.618 1.00 18.76 111 ARG A C 1
ATOM 1827 O O . ARG A 1 111 ? 5.054 29.853 23.020 1.00 19.68 111 ARG A O 1
ATOM 1848 N N . THR A 1 112 ? 7.209 29.758 23.708 1.00 18.48 112 THR A N 1
ATOM 1849 C CA . THR A 1 112 ? 7.452 28.423 23.174 1.00 19.48 112 THR A CA 1
ATOM 1850 C C . THR A 1 112 ? 6.780 27.386 24.056 1.00 21.08 112 THR A C 1
ATOM 1851 O O . THR A 1 112 ? 6.199 27.716 25.102 1.00 22.09 112 THR A O 1
ATOM 1862 N N . LYS A 1 113 ? 6.850 26.131 23.641 1.00 21.86 113 LYS A N 1
ATOM 1863 C CA . LYS A 1 113 ? 6.214 25.048 24.387 1.00 23.81 113 LYS A CA 1
ATOM 1864 C C . LYS A 1 113 ? 6.780 24.941 25.811 1.00 23.67 113 LYS A C 1
ATOM 1865 O O . LYS A 1 113 ? 6.101 24.459 26.729 1.00 25.58 113 LYS A O 1
ATOM 1884 N N . GLU A 1 114 ? 8.018 25.396 25.986 1.00 22.05 114 GLU A N 1
ATOM 1885 C CA . GLU A 1 114 ? 8.678 25.412 27.297 1.00 22.05 114 GLU A CA 1
ATOM 1886 C C . GLU A 1 114 ? 8.655 26.788 27.965 1.00 20.83 114 GLU A C 1
ATOM 1887 O O . GLU A 1 114 ? 9.464 27.075 28.858 1.00 23.80 114 GLU A O 1
ATOM 1899 N N . ASN A 1 115 ? 7.733 27.636 27.523 1.00 20.40 115 ASN A N 1
ATOM 1900 C CA . ASN A 1 115 ? 7.446 28.913 28.181 1.00 20.21 115 ASN A CA 1
ATOM 1901 C C . ASN A 1 115 ? 8.518 29.979 28.077 1.00 19.01 115 ASN A C 1
ATOM 1902 O O . ASN A 1 115 ? 8.591 30.888 28.915 1.00 22.72 115 ASN A O 1
ATOM 1913 N N . VAL A 1 116 ? 9.315 29.924 27.012 1.00 17.68 116 VAL A N 1
ATOM 1914 C CA . VAL A 1 116 ? 10.282 30.978 26.727 1.00 17.71 116 VAL A CA 1
ATOM 1915 C C . VAL A 1 116 ? 9.668 31.960 25.733 1.00 16.01 116 VAL A C 1
ATOM 1916 O O . VAL A 1 116 ? 9.019 31.553 24.772 1.00 16.47 116 VAL A O 1
ATOM 1929 N N . PHE A 1 117 ? 9.842 33.251 25.964 1.00 15.27 117 PHE A N 1
ATOM 1930 C CA . PHE A 1 117 ? 9.357 34.254 25.013 1.00 14.85 117 PHE A CA 1
ATOM 1931 C C . PHE A 1 117 ? 9.893 33.984 23.589 1.00 15.00 117 PHE A C 1
ATOM 1932 O O . PHE A 1 117 ? 11.108 33.822 23.383 1.00 16.51 117 PHE A O 1
ATOM 1949 N N . TRP A 1 118 ? 9.005 33.994 22.613 1.00 14.77 118 TRP A N 1
ATOM 1950 C CA . TRP A 1 118 ? 9.418 34.127 21.227 1.00 14.62 118 TRP A CA 1
ATOM 1951 C C . TRP A 1 118 ? 10.214 35.429 21.057 1.00 16.03 118 TRP A C 1
ATOM 1952 O O . TRP A 1 118 ? 9.903 36.454 21.655 1.00 15.28 118 TRP A O 1
ATOM 1973 N N . HIS A 1 119 ? 11.226 35.389 20.213 1.00 15.95 119 HIS A N 1
ATOM 1974 C CA . HIS A 1 119 ? 12.019 36.581 19.965 1.00 14.03 119 HIS A CA 1
ATOM 1975 C C . HIS A 1 119 ? 11.140 37.753 19.445 1.00 14.76 119 HIS A C 1
ATOM 1976 O O . HIS A 1 119 ? 11.244 38.900 19.935 1.00 14.46 119 HIS A O 1
ATOM 1991 N N . LYS A 1 120 ? 10.278 37.479 18.467 1.00 14.87 120 LYS A N 1
ATOM 1992 C CA . LYS A 1 120 ? 9.299 38.452 18.004 1.00 14.88 120 LYS A CA 1
ATOM 1993 C C . LYS A 1 120 ? 8.095 37.690 17.466 1.00 15.71 120 LYS A C 1
ATOM 1994 O O . LYS A 1 120 ? 8.204 36.513 17.106 1.00 16.79 120 LYS A O 1
ATOM 2013 N N . ASN A 1 121 ? 6.959 38.360 17.360 1.00 18.10 121 ASN A N 1
ATOM 2014 C CA . ASN A 1 121 ? 5.798 37.740 16.714 1.00 17.32 121 ASN A CA 1
ATOM 2015 C C . ASN A 1 121 ? 6.134 37.253 15.296 1.00 18.95 121 ASN A C 1
ATOM 2016 O O . ASN A 1 121 ? 5.614 36.209 14.856 1.00 19.98 121 ASN A O 1
ATOM 2027 N N . ILE A 1 122 ? 7.016 37.972 14.591 1.00 18.65 122 ILE A N 1
ATOM 2028 C CA . ILE A 1 122 ? 7.376 37.586 13.219 1.00 19.34 122 ILE A CA 1
ATOM 2029 C C . ILE A 1 122 ? 8.379 36.435 13.178 1.00 18.44 122 ILE A C 1
ATOM 2030 O O . ILE A 1 122 ? 8.700 35.925 12.093 1.00 20.36 122 ILE A O 1
ATOM 2046 N N . TYR A 1 123 ? 8.843 36.020 14.356 1.00 17.56 123 TYR A N 1
ATOM 2047 C CA . TYR A 1 123 ? 9.758 34.883 14.492 1.00 16.67 123 TYR A CA 1
ATOM 2048 C C . TYR A 1 123 ? 9.159 33.803 15.391 1.00 17.01 123 TYR A C 1
ATOM 2049 O O . TYR A 1 123 ? 9.675 33.478 16.469 1.00 17.36 123 TYR A O 1
ATOM 2067 N N . PRO A 1 124 ? 8.051 33.233 14.947 1.00 17.44 124 PRO A N 1
ATOM 2068 C CA . PRO A 1 124 ? 7.342 32.301 15.829 1.00 17.66 124 PRO A CA 1
ATOM 2069 C C . PRO A 1 124 ? 8.185 31.094 16.164 1.00 17.95 124 PRO A C 1
ATOM 2070 O O . PRO A 1 124 ? 8.883 30.589 15.293 1.00 18.83 124 PRO A O 1
ATOM 2081 N N . HIS A 1 125 ? 8.109 30.660 17.421 1.00 17.21 125 HIS A N 1
ATOM 2082 C CA . HIS A 1 125 ? 8.763 29.448 17.915 1.00 17.17 125 HIS A CA 1
ATOM 2083 C C . HIS A 1 125 ? 10.265 29.600 18.066 1.00 16.93 125 HIS A C 1
ATOM 2084 O O . HIS A 1 125 ? 10.944 28.608 18.296 1.00 18.29 125 HIS A O 1
ATOM 2099 N N . GLN A 1 126 ? 10.773 30.829 17.965 1.00 15.64 126 GLN A N 1
ATOM 2100 C CA . GLN A 1 126 ? 12.221 31.059 17.946 1.00 14.96 126 GLN A CA 1
ATOM 2101 C C . GLN A 1 126 ? 12.739 31.683 19.232 1.00 14.28 126 GLN A C 1
ATOM 2102 O O . GLN A 1 126 ? 12.156 32.627 19.757 1.00 15.47 126 GLN A O 1
ATOM 2116 N N . ILE A 1 127 ? 13.854 31.149 19.723 1.00 15.36 127 ILE A N 1
ATOM 2117 C CA . ILE A 1 127 ? 14.583 31.746 20.825 1.00 13.55 127 ILE A CA 1
ATOM 2118 C C . ILE A 1 127 ? 15.912 32.224 20.260 1.00 14.28 127 ILE A C 1
ATOM 2119 O O . ILE A 1 127 ? 16.683 31.420 19.752 1.00 14.34 127 ILE A O 1
ATOM 2135 N N . TRP A 1 128 ? 16.183 33.522 20.333 1.00 14.58 128 TRP A N 1
ATOM 2136 C CA . TRP A 1 128 ? 17.509 34.054 19.998 1.00 13.48 128 TRP A CA 1
ATOM 2137 C C . TRP A 1 128 ? 18.180 34.534 21.279 1.00 13.20 128 TRP A C 1
ATOM 2138 O O . TRP A 1 128 ? 17.510 35.087 22.172 1.00 13.65 128 TRP A O 1
ATOM 2159 N N . LEU A 1 129 ? 19.488 34.317 21.388 1.00 13.89 129 LEU A N 1
ATOM 2160 C CA . LEU A 1 129 ? 20.196 34.693 22.616 1.00 13.41 129 LEU A CA 1
ATOM 2161 C C . LEU A 1 129 ? 19.973 36.169 22.942 1.00 14.03 129 LEU A C 1
ATOM 2162 O O . LEU A 1 129 ? 19.843 36.526 24.128 1.00 14.42 129 LEU A O 1
ATOM 2178 N N . ASP A 1 130 ? 19.973 37.026 21.916 1.00 13.98 130 ASP A N 1
ATOM 2179 C CA . ASP A 1 130 ? 19.774 38.457 22.110 1.00 15.10 130 ASP A CA 1
ATOM 2180 C C . ASP A 1 130 ? 18.593 38.732 23.038 1.00 13.13 130 ASP A C 1
ATOM 2181 O O . ASP A 1 130 ? 18.656 39.634 23.867 1.00 14.53 130 ASP A O 1
ATOM 2190 N N . GLY A 1 131 ? 17.492 37.992 22.865 1.00 12.83 131 GLY A N 1
ATOM 2191 C CA . GLY A 1 131 ? 16.264 38.241 23.591 1.00 13.78 131 GLY A CA 1
ATOM 2192 C C . GLY A 1 131 ? 16.332 38.056 25.088 1.00 15.48 131 GLY A C 1
ATOM 2193 O O . GLY A 1 131 ? 15.553 38.648 25.826 1.00 16.39 131 GLY A O 1
ATOM 2197 N N . LEU A 1 132 ? 17.234 37.191 25.550 1.00 13.66 132 LEU A N 1
ATOM 2198 C CA . LEU A 1 132 ? 17.396 36.992 26.975 1.00 13.10 132 LEU A CA 1
ATOM 2199 C C . LEU A 1 132 ? 17.853 38.261 27.658 1.00 14.33 132 LEU A C 1
ATOM 2200 O O . LEU A 1 132 ? 17.516 38.496 28.810 1.00 14.97 132 LEU A O 1
ATOM 2216 N N . TYR A 1 133 ? 18.620 39.085 26.953 1.00 12.19 133 TYR A N 1
ATOM 2217 C CA . TYR A 1 133 ? 19.080 40.355 27.504 1.00 12.49 133 TYR A CA 1
ATOM 2218 C C . TYR A 1 133 ? 17.970 41.392 27.423 1.00 13.62 133 TYR A C 1
ATOM 2219 O O . TYR A 1 133 ? 17.764 42.150 28.372 1.00 14.29 133 TYR A O 1
ATOM 2237 N N . MET A 1 134 ? 17.248 41.425 26.299 1.00 12.72 134 MET A N 1
ATOM 2238 C CA . MET A 1 134 ? 16.234 42.468 26.093 1.00 12.18 134 MET A CA 1
ATOM 2239 C C . MET A 1 134 ? 15.002 42.278 26.966 1.00 12.40 134 MET A C 1
ATOM 2240 O O . MET A 1 134 ? 14.367 43.252 27.398 1.00 15.35 134 MET A O 1
ATOM 2254 N N . GLY A 1 135 ? 14.622 41.020 27.141 1.00 13.10 135 GLY A N 1
ATOM 2255 C CA . GLY A 1 135 ? 13.321 40.659 27.687 1.00 14.79 135 GLY A CA 1
ATOM 2256 C C . GLY A 1 135 ? 13.411 40.145 29.102 1.00 13.63 135 GLY A C 1
ATOM 2257 O O . GLY A 1 135 ? 13.075 40.854 30.019 1.00 15.38 135 GLY A O 1
ATOM 2261 N N . ALA A 1 136 ? 13.883 38.914 29.255 1.00 14.07 136 ALA A N 1
ATOM 2262 C CA . ALA A 1 136 ? 14.003 38.308 30.574 1.00 16.82 136 ALA A CA 1
ATOM 2263 C C . ALA A 1 136 ? 14.767 39.184 31.555 1.00 14.66 136 ALA A C 1
ATOM 2264 O O . ALA A 1 136 ? 14.365 39.308 32.713 1.00 13.54 136 ALA A O 1
ATOM 2271 N N . THR A 1 137 ? 15.860 39.803 31.106 1.00 13.03 137 THR A N 1
ATOM 2272 C CA . THR A 1 137 ? 16.661 40.652 31.985 1.00 12.85 137 THR A CA 1
ATOM 2273 C C . THR A 1 137 ? 15.933 41.946 32.385 1.00 11.99 137 THR A C 1
ATOM 2274 O O . THR A 1 137 ? 16.037 42.395 33.529 1.00 13.23 137 THR A O 1
ATOM 2285 N N . PHE A 1 138 ? 15.234 42.569 31.451 1.00 11.97 138 PHE A N 1
ATOM 2286 C CA . PHE A 1 138 ? 14.420 43.717 31.799 1.00 12.90 138 PHE A CA 1
ATOM 2287 C C . PHE A 1 138 ? 13.350 43.299 32.805 1.00 12.89 138 PHE A C 1
ATOM 2288 O O . PHE A 1 138 ? 13.104 43.994 33.800 1.00 12.83 138 PHE A O 1
ATOM 2305 N N . TYR A 1 139 ? 12.716 42.158 32.535 1.00 12.58 139 TYR A N 1
ATOM 2306 C CA . TYR A 1 139 ? 11.648 41.658 33.393 1.00 12.95 139 TYR A CA 1
ATOM 2307 C C . TYR A 1 139 ? 12.194 41.460 34.817 1.00 13.13 139 TYR A C 1
ATOM 2308 O O . TYR A 1 139 ? 11.557 41.830 35.791 1.00 13.48 139 TYR A O 1
ATOM 2326 N N . ALA A 1 140 ? 13.408 40.931 34.942 1.00 12.87 140 ALA A N 1
ATOM 2327 C CA . ALA A 1 140 ? 14.019 40.774 36.260 1.00 13.13 140 ALA A CA 1
ATOM 2328 C C . ALA A 1 140 ? 14.213 42.102 36.979 1.00 14.10 140 ALA A C 1
ATOM 2329 O O . ALA A 1 140 ? 13.926 42.226 38.169 1.00 14.06 140 ALA A O 1
ATOM 2336 N N . LYS A 1 141 ? 14.728 43.103 36.266 1.00 13.69 141 LYS A N 1
ATOM 2337 C CA . LYS A 1 141 ? 14.900 44.421 36.866 1.00 14.25 141 LYS A CA 1
ATOM 2338 C C . LYS A 1 141 ? 13.554 45.018 37.259 1.00 13.71 141 LYS A C 1
ATOM 2339 O O . LYS A 1 141 ? 13.438 45.662 38.292 1.00 14.86 141 LYS A O 1
ATOM 2358 N N . TYR A 1 142 ? 12.532 44.792 36.441 1.00 13.63 142 TYR A N 1
ATOM 2359 C CA . TYR A 1 142 ? 11.214 45.314 36.731 1.00 14.07 142 TYR A CA 1
ATOM 2360 C C . TYR A 1 142 ? 10.669 44.659 38.004 1.00 14.62 142 TYR A C 1
ATOM 2361 O O . TYR A 1 142 ? 10.134 45.332 38.884 1.00 14.97 142 TYR A O 1
ATOM 2379 N N . VAL A 1 143 ? 10.803 43.342 38.092 1.00 14.35 143 VAL A N 1
ATOM 2380 C CA . VAL A 1 143 ? 10.267 42.619 39.258 1.00 14.84 143 VAL A CA 1
ATOM 2381 C C . VAL A 1 143 ? 10.964 43.052 40.540 1.00 15.14 143 VAL A C 1
ATOM 2382 O O . VAL A 1 143 ? 10.322 43.188 41.582 1.00 16.19 143 VAL A O 1
ATOM 2395 N N . LYS A 1 144 ? 12.276 43.246 40.471 1.00 14.85 144 LYS A N 1
ATOM 2396 C CA . LYS A 1 144 ? 13.057 43.732 41.612 1.00 16.97 144 LYS A CA 1
ATOM 2397 C C . LYS A 1 144 ? 12.458 45.025 42.159 1.00 17.78 144 LYS A C 1
ATOM 2398 O O . LYS A 1 144 ? 12.350 45.204 43.368 1.00 19.33 144 LYS A O 1
ATOM 2417 N N . GLU A 1 145 ? 12.048 45.912 41.264 1.00 17.22 145 GLU A N 1
ATOM 2418 C CA . GLU A 1 145 ? 11.530 47.215 41.672 1.00 15.94 145 GLU A CA 1
ATOM 2419 C C . GLU A 1 145 ? 10.041 47.239 42.016 1.00 17.38 145 GLU A C 1
ATOM 2420 O O . GLU A 1 145 ? 9.633 47.932 42.958 1.00 21.89 145 GLU A O 1
ATOM 2432 N N . PHE A 1 146 ? 9.230 46.488 41.271 1.00 17.19 146 PHE A N 1
ATOM 2433 C CA . PHE A 1 146 ? 7.777 46.648 41.322 1.00 17.54 146 PHE A CA 1
ATOM 2434 C C . PHE A 1 146 ? 6.968 45.365 41.457 1.00 25.44 146 PHE A C 1
ATOM 2435 O O . PHE A 1 146 ? 5.760 45.430 41.654 1.00 24.59 146 PHE A O 1
ATOM 2452 N N . GLY A 1 147 ? 7.593 44.216 41.250 1.00 31.63 147 GLY A N 1
ATOM 2453 C CA . GLY A 1 147 ? 6.851 43.021 40.847 1.00 21.79 147 GLY A CA 1
ATOM 2454 C C . GLY A 1 147 ? 6.674 42.152 42.050 1.00 28.00 147 GLY A C 1
ATOM 2455 O O . GLY A 1 147 ? 6.950 42.569 43.180 1.00 28.15 147 GLY A O 1
ATOM 2459 N N . GLU A 1 148 ? 6.177 40.945 41.817 1.00 21.99 148 GLU A N 1
ATOM 2460 C CA . GLU A 1 148 ? 6.114 39.953 42.855 1.00 18.69 148 GLU A CA 1
ATOM 2461 C C . GLU A 1 148 ? 7.268 39.002 42.635 1.00 17.40 148 GLU A C 1
ATOM 2462 O O . GLU A 1 148 ? 7.513 38.580 41.512 1.00 16.90 148 GLU A O 1
ATOM 2474 N N . GLU A 1 149 ? 7.958 38.650 43.709 1.00 18.61 149 GLU A N 1
ATOM 2475 C CA . GLU A 1 149 ? 9.166 37.831 43.616 1.00 17.42 149 GLU A CA 1
ATOM 2476 C C . GLU A 1 149 ? 8.949 36.464 42.985 1.00 17.50 149 GLU A C 1
ATOM 2477 O O . GLU A 1 149 ? 9.892 35.895 42.433 1.00 17.23 149 GLU A O 1
ATOM 2489 N N . LYS A 1 150 ? 7.739 35.909 43.092 1.00 18.81 150 LYS A N 1
ATOM 2490 C CA . LYS A 1 150 ? 7.463 34.631 42.447 1.00 18.76 150 LYS A CA 1
ATOM 2491 C C . LYS A 1 150 ? 7.768 34.685 40.937 1.00 17.95 150 LYS A C 1
ATOM 2492 O O . LYS A 1 150 ? 8.089 33.657 40.314 1.00 18.84 150 LYS A O 1
ATOM 2511 N N . GLU A 1 151 ? 7.668 35.878 40.355 1.00 16.96 151 GLU A N 1
ATOM 2512 C CA . GLU A 1 151 ? 7.884 36.041 38.918 1.00 16.30 151 GLU A CA 1
ATOM 2513 C C . GLU A 1 151 ? 9.310 35.746 38.523 1.00 15.71 151 GLU A C 1
ATOM 2514 O O . GLU A 1 151 ? 9.597 35.463 37.358 1.00 15.67 151 GLU A O 1
ATOM 2526 N N . PHE A 1 152 ? 10.229 35.815 39.469 1.00 15.75 152 PHE A N 1
ATOM 2527 C CA . PHE A 1 152 ? 11.610 35.453 39.140 1.00 15.34 152 PHE A CA 1
ATOM 2528 C C . PHE A 1 152 ? 11.721 33.998 38.647 1.00 15.56 152 PHE A C 1
ATOM 2529 O O . PHE A 1 152 ? 12.641 33.675 37.886 1.00 15.17 152 PHE A O 1
ATOM 2546 N N . ASP A 1 153 ? 10.824 33.120 39.087 1.00 16.27 153 ASP A N 1
ATOM 2547 C CA . ASP A 1 153 ? 10.866 31.713 38.676 1.00 16.71 153 ASP A CA 1
ATOM 2548 C C . ASP A 1 153 ? 10.699 31.580 37.166 1.00 16.80 153 ASP A C 1
ATOM 2549 O O . ASP A 1 153 ? 11.289 30.705 36.544 1.00 17.04 153 ASP A O 1
ATOM 2558 N N . ASP A 1 154 ? 9.854 32.435 36.603 1.00 17.33 154 ASP A N 1
ATOM 2559 C CA . ASP A 1 154 ? 9.593 32.476 35.165 1.00 15.79 154 ASP A CA 1
ATOM 2560 C C . ASP A 1 154 ? 10.877 32.871 34.456 1.00 16.77 154 ASP A C 1
ATOM 2561 O O . ASP A 1 154 ? 11.334 32.182 33.543 1.00 18.54 154 ASP A O 1
ATOM 2570 N N . ILE A 1 155 ? 11.469 33.966 34.915 1.00 14.78 155 ILE A N 1
ATOM 2571 C CA . ILE A 1 155 ? 12.690 34.500 34.342 1.00 13.82 155 ILE A CA 1
ATOM 2572 C C . ILE A 1 155 ? 13.823 33.481 34.378 1.00 13.88 155 ILE A C 1
ATOM 2573 O O . ILE A 1 155 ? 14.488 33.243 33.355 1.00 13.94 155 ILE A O 1
ATOM 2589 N N . THR A 1 156 ? 14.070 32.877 35.531 1.00 15.28 156 THR A N 1
ATOM 2590 C CA . THR A 1 156 ? 15.186 31.942 35.616 1.00 16.92 156 THR A CA 1
ATOM 2591 C C . THR A 1 156 ? 14.953 30.718 34.731 1.00 18.05 156 THR A C 1
ATOM 2592 O O . THR A 1 156 ? 15.870 30.217 34.094 1.00 15.62 156 THR A O 1
ATOM 2603 N N . HIS A 1 157 ? 13.722 30.233 34.693 1.00 15.81 157 HIS A N 1
ATOM 2604 C CA . HIS A 1 157 ? 13.371 29.108 33.817 1.00 16.31 157 HIS A CA 1
ATOM 2605 C C . HIS A 1 157 ? 13.722 29.427 32.363 1.00 16.21 157 HIS A C 1
ATOM 2606 O O . HIS A 1 157 ? 14.207 28.559 31.615 1.00 18.39 157 HIS A O 1
ATOM 2621 N N . GLN A 1 158 ? 13.518 30.673 31.948 1.00 15.24 158 GLN A N 1
ATOM 2622 C CA . GLN A 1 158 ? 13.845 31.037 30.569 1.00 17.77 158 GLN A CA 1
ATOM 2623 C C . GLN A 1 158 ? 15.340 30.935 30.289 1.00 15.17 158 GLN A C 1
ATOM 2624 O O . GLN A 1 158 ? 15.746 30.453 29.234 1.00 15.50 158 GLN A O 1
ATOM 2638 N N . PHE A 1 159 ? 16.169 31.355 31.237 1.00 14.13 159 PHE A N 1
ATOM 2639 C CA . PHE A 1 159 ? 17.609 31.177 31.087 1.00 14.48 159 PHE A CA 1
ATOM 2640 C C . PHE A 1 159 ? 18.017 29.721 31.024 1.00 14.39 159 PHE A C 1
ATOM 2641 O O . PHE A 1 159 ? 18.889 29.354 30.237 1.00 14.98 159 PHE A O 1
ATOM 2658 N N . ILE A 1 160 ? 17.406 28.897 31.876 1.00 14.57 160 ILE A N 1
ATOM 2659 C CA . ILE A 1 160 ? 17.766 27.488 31.963 1.00 15.48 160 ILE A CA 1
ATOM 2660 C C . ILE A 1 160 ? 17.377 26.720 30.696 1.00 15.43 160 ILE A C 1
ATOM 2661 O O . ILE A 1 160 ? 18.140 25.911 30.199 1.00 15.84 160 ILE A O 1
ATOM 2677 N N . ILE A 1 161 ? 16.186 26.981 30.194 1.00 16.64 161 ILE A N 1
ATOM 2678 C CA . ILE A 1 161 ? 15.711 26.326 28.978 1.00 15.66 161 ILE A CA 1
ATOM 2679 C C . ILE A 1 161 ? 16.535 26.797 27.779 1.00 16.12 161 ILE A C 1
ATOM 2680 O O . ILE A 1 161 ? 16.822 26.019 26.876 1.00 17.17 161 ILE A O 1
ATOM 2696 N N . THR A 1 162 ? 16.892 28.074 27.761 1.00 14.91 162 THR A N 1
ATOM 2697 C CA . THR A 1 162 ? 17.700 28.582 26.664 1.00 13.96 162 THR A CA 1
ATOM 2698 C C . THR A 1 162 ? 19.045 27.863 26.626 1.00 16.73 162 THR A C 1
ATOM 2699 O O . THR A 1 162 ? 19.503 27.441 25.574 1.00 15.46 162 THR A O 1
ATOM 2710 N N . GLU A 1 163 ? 19.692 27.703 27.770 1.00 15.18 163 GLU A N 1
ATOM 2711 C CA . GLU A 1 163 ? 20.949 26.990 27.768 1.00 15.33 163 GLU A CA 1
ATOM 2712 C C . GLU A 1 163 ? 20.759 25.525 27.344 1.00 19.25 163 GLU A C 1
ATOM 2713 O O . GLU A 1 163 ? 21.568 24.997 26.585 1.00 18.16 163 GLU A O 1
ATOM 2725 N N . LYS A 1 164 ? 19.687 24.878 27.801 1.00 15.82 164 LYS A N 1
ATOM 2726 C CA . LYS A 1 164 ? 19.431 23.488 27.444 1.00 21.24 164 LYS A CA 1
ATOM 2727 C C . LYS A 1 164 ? 19.319 23.317 25.931 1.00 18.89 164 LYS A C 1
ATOM 2728 O O . LYS A 1 164 ? 19.883 22.385 25.354 1.00 20.22 164 LYS A O 1
ATOM 2747 N N . ASN A 1 165 ? 18.615 24.235 25.282 1.00 16.58 165 ASN A N 1
ATOM 2748 C CA . ASN A 1 165 ? 18.327 24.092 23.861 1.00 16.07 165 ASN A CA 1
ATOM 2749 C C . ASN A 1 165 ? 19.405 24.646 22.946 1.00 18.68 165 ASN A C 1
ATOM 2750 O O . ASN A 1 165 ? 19.535 24.169 21.817 1.00 17.38 165 ASN A O 1
ATOM 2761 N N . LEU A 1 166 ? 20.155 25.660 23.393 1.00 15.28 166 LEU A N 1
ATOM 2762 C CA . LEU A 1 166 ? 21.088 26.347 22.488 1.00 14.58 166 LEU A CA 1
ATOM 2763 C C . LEU A 1 166 ? 22.558 25.998 22.682 1.00 17.75 166 LEU A C 1
ATOM 2764 O O . LEU A 1 166 ? 23.381 26.371 21.861 1.00 16.36 166 LEU A O 1
ATOM 2780 N N . LYS A 1 167 ? 22.890 25.278 23.748 1.00 17.23 167 LYS A N 1
ATOM 2781 C CA . LYS A 1 167 ? 24.284 24.947 24.020 1.00 18.28 167 LYS A CA 1
ATOM 2782 C C . LYS A 1 167 ? 24.830 23.835 23.133 1.00 21.48 167 LYS A C 1
ATOM 2783 O O . LYS A 1 167 ? 24.168 22.814 22.900 1.00 22.42 167 LYS A O 1
ATOM 2802 N N . ASP A 1 168 ? 26.060 24.038 22.675 1.00 16.29 168 ASP A N 1
ATOM 2803 C CA . ASP A 1 168 ? 26.848 23.006 22.017 1.00 17.36 168 ASP A CA 1
ATOM 2804 C C . ASP A 1 168 ? 27.627 22.238 23.080 1.00 19.81 168 ASP A C 1
ATOM 2805 O O . ASP A 1 168 ? 28.431 22.826 23.797 1.00 17.79 168 ASP A O 1
ATOM 2814 N N . ASN A 1 169 ? 27.388 20.941 23.208 1.00 20.64 169 ASN A N 1
ATOM 2815 C CA . ASN A 1 169 ? 28.102 20.172 24.223 1.00 23.47 169 ASN A CA 1
ATOM 2816 C C . ASN A 1 169 ? 29.599 20.095 23.974 1.00 25.91 169 ASN A C 1
ATOM 2817 O O . ASN A 1 169 ? 30.375 19.980 24.916 1.00 30.47 169 ASN A O 1
ATOM 2828 N N . LYS A 1 170 ? 30.023 20.182 22.717 1.00 22.86 170 LYS A N 1
ATOM 2829 C CA . LYS A 1 170 ? 31.439 20.057 22.413 1.00 23.50 170 LYS A CA 1
ATOM 2830 C C . LYS A 1 170 ? 32.240 21.262 22.927 1.00 24.94 170 LYS A C 1
ATOM 2831 O O . LYS A 1 170 ? 33.201 21.102 23.681 1.00 25.55 170 LYS A O 1
ATOM 2850 N N . THR A 1 171 ? 31.831 22.462 22.539 1.00 21.46 171 THR A N 1
ATOM 2851 C CA . THR A 1 171 ? 32.602 23.660 22.864 1.00 19.76 171 THR A CA 1
ATOM 2852 C C . THR A 1 171 ? 32.114 24.344 24.135 1.00 18.28 171 THR A C 1
ATOM 2853 O O . THR A 1 171 ? 32.853 25.122 24.739 1.00 18.83 171 THR A O 1
ATOM 2864 N N . GLY A 1 172 ? 30.853 24.109 24.503 1.00 17.78 172 GLY A N 1
ATOM 2865 C CA . GLY A 1 172 ? 30.235 24.860 25.580 1.00 17.27 172 GLY A CA 1
ATOM 2866 C C . GLY A 1 172 ? 29.675 26.208 25.170 1.00 16.27 172 GLY A C 1
ATOM 2867 O O . GLY A 1 172 ? 29.031 26.894 25.963 1.00 16.38 172 GLY A O 1
ATOM 2871 N N . LEU A 1 173 ? 29.883 26.586 23.913 1.00 16.01 173 LEU A N 1
ATOM 2872 C CA . LEU A 1 173 ? 29.314 27.818 23.396 1.00 15.19 173 LEU A CA 1
ATOM 2873 C C . LEU A 1 173 ? 27.840 27.608 23.047 1.00 14.83 173 LEU A C 1
ATOM 2874 O O . LEU A 1 173 ? 27.388 26.467 22.897 1.00 15.75 173 LEU A O 1
ATOM 2890 N N . LEU A 1 174 ? 27.093 28.708 22.938 1.00 16.15 174 LEU A N 1
ATOM 2891 C CA . LEU A 1 174 ? 25.684 28.654 22.560 1.00 14.90 174 LEU A CA 1
ATOM 2892 C C . LEU A 1 174 ? 25.486 29.305 21.201 1.00 13.60 174 LEU A C 1
ATOM 2893 O O . LEU A 1 174 ? 26.034 30.372 20.908 1.00 13.81 174 LEU A O 1
ATOM 2909 N N . TYR A 1 175 ? 24.720 28.634 20.359 1.00 14.00 175 TYR A N 1
ATOM 2910 C CA . TYR A 1 175 ? 24.397 29.149 19.044 1.00 13.67 175 TYR A CA 1
ATOM 2911 C C . TYR A 1 175 ? 23.503 30.374 19.153 1.00 13.18 175 TYR A C 1
ATOM 2912 O O . TYR A 1 175 ? 22.783 30.556 20.127 1.00 15.57 175 TYR A O 1
ATOM 2930 N N . HIS A 1 176 ? 23.526 31.195 18.112 1.00 13.58 176 HIS A N 1
ATOM 2931 C CA . HIS A 1 176 ? 22.795 32.455 18.072 1.00 12.67 176 HIS A CA 1
ATOM 2932 C C . HIS A 1 176 ? 21.276 32.252 18.287 1.00 12.94 176 HIS A C 1
ATOM 2933 O O . HIS A 1 176 ? 20.654 32.955 19.078 1.00 13.64 176 HIS A O 1
ATOM 2948 N N . ALA A 1 177 ? 20.698 31.264 17.610 1.00 13.08 177 ALA A N 1
ATOM 2949 C CA . ALA A 1 177 ? 19.253 31.079 17.638 1.00 13.25 177 ALA A CA 1
ATOM 2950 C C . ALA A 1 177 ? 18.827 29.630 17.474 1.00 13.82 177 ALA A C 1
ATOM 2951 O O . ALA A 1 177 ? 19.593 28.770 17.001 1.00 14.15 177 ALA A O 1
ATOM 2958 N N . TYR A 1 178 ? 17.560 29.408 17.824 1.00 14.98 178 TYR A N 1
ATOM 2959 C CA . TYR A 1 178 ? 16.918 28.102 17.886 1.00 14.68 178 TYR A CA 1
ATOM 2960 C C . TYR A 1 178 ? 15.490 28.268 17.376 1.00 18.33 178 TYR A C 1
ATOM 2961 O O . TYR A 1 178 ? 14.799 29.190 17.799 1.00 16.28 178 TYR A O 1
ATOM 2979 N N . ASP A 1 179 ? 15.060 27.392 16.468 1.00 15.85 179 ASP A N 1
ATOM 2980 C CA . ASP A 1 179 ? 13.679 27.343 16.008 1.00 17.34 179 ASP A CA 1
ATOM 2981 C C . ASP A 1 179 ? 13.064 26.028 16.485 1.00 17.96 179 ASP A C 1
ATOM 2982 O O . ASP A 1 179 ? 13.344 24.965 15.945 1.00 19.64 179 ASP A O 1
ATOM 2991 N N . GLU A 1 180 ? 12.221 26.114 17.497 1.00 17.25 180 GLU A N 1
ATOM 2992 C CA . GLU A 1 180 ? 11.589 24.936 18.084 1.00 20.82 180 GLU A CA 1
ATOM 2993 C C . GLU A 1 180 ? 10.795 24.144 17.046 1.00 22.06 180 GLU A C 1
ATOM 2994 O O . GLU A 1 180 ? 10.656 22.924 17.151 1.00 23.15 180 GLU A O 1
ATOM 3006 N N . SER A 1 181 ? 10.298 24.843 16.028 1.00 19.16 181 SER A N 1
ATOM 3007 C CA . SER A 1 181 ? 9.465 24.221 15.013 1.00 20.27 181 SER A CA 1
ATOM 3008 C C . SER A 1 181 ? 10.336 23.618 13.924 1.00 21.14 181 SER A C 1
ATOM 3009 O O . SER A 1 181 ? 9.862 22.826 13.120 1.00 25.45 181 SER A O 1
ATOM 3017 N N . LYS A 1 182 ? 11.606 24.013 13.920 1.00 23.54 182 LYS A N 1
ATOM 3018 C CA . LYS A 1 182 ? 12.597 23.548 12.953 1.00 24.77 182 LYS A CA 1
ATOM 3019 C C . LYS A 1 182 ? 12.151 23.783 11.503 1.00 30.70 182 LYS A C 1
ATOM 3020 O O . LYS A 1 182 ? 12.487 23.007 10.607 1.00 36.60 182 LYS A O 1
ATOM 3039 N N . THR A 1 183 ? 11.414 24.865 11.278 1.00 23.34 183 THR A N 1
ATOM 3040 C CA . THR A 1 183 ? 10.911 25.175 9.942 1.00 28.34 183 THR A CA 1
ATOM 3041 C C . THR A 1 183 ? 11.762 26.206 9.186 1.00 24.61 183 THR A C 1
ATOM 3042 O O . THR A 1 183 ? 11.810 26.167 7.967 1.00 28.35 183 THR A O 1
ATOM 3053 N N . GLU A 1 184 ? 12.426 27.120 9.885 1.00 24.82 184 GLU A N 1
ATOM 3054 C CA . GLU A 1 184 ? 13.296 28.089 9.219 1.00 23.24 184 GLU A CA 1
ATOM 3055 C C . GLU A 1 184 ? 14.432 27.388 8.462 1.00 25.68 184 GLU A C 1
ATOM 3056 O O . GLU A 1 184 ? 15.019 26.420 8.961 1.00 20.42 184 GLU A O 1
ATOM 3068 N N . PRO A 1 185 ? 14.749 27.876 7.253 1.00 24.96 185 PRO A N 1
ATOM 3069 C CA . PRO A 1 185 ? 15.818 27.262 6.461 1.00 24.16 185 PRO A CA 1
ATOM 3070 C C . PRO A 1 185 ? 17.198 27.346 7.108 1.00 22.42 185 PRO A C 1
ATOM 3071 O O . PRO A 1 185 ? 18.073 26.547 6.755 1.00 26.68 185 PRO A O 1
ATOM 3082 N N . TRP A 1 186 ? 17.399 28.292 8.017 1.00 20.68 186 TRP A N 1
ATOM 3083 C CA . TRP A 1 186 ? 18.658 28.400 8.734 1.00 19.93 186 TRP A CA 1
ATOM 3084 C C . TRP A 1 186 ? 18.789 27.394 9.871 1.00 19.58 186 TRP A C 1
ATOM 3085 O O . TRP A 1 186 ? 19.873 27.243 10.435 1.00 19.27 186 TRP A O 1
ATOM 3106 N N . SER A 1 187 ? 17.694 26.719 10.214 1.00 20.21 187 SER A N 1
ATOM 3107 C CA . SER A 1 187 ? 17.666 25.882 11.405 1.00 19.27 187 SER A CA 1
ATOM 3108 C C . SER A 1 187 ? 18.046 24.454 11.060 1.00 18.80 187 SER A C 1
ATOM 3109 O O . SER A 1 187 ? 17.622 23.910 10.042 1.00 20.27 187 SER A O 1
ATOM 3117 N N . ASN A 1 188 ? 18.868 23.866 11.926 1.00 18.01 188 ASN A N 1
ATOM 3118 C CA . ASN A 1 188 ? 19.373 22.516 11.742 1.00 18.79 188 ASN A CA 1
ATOM 3119 C C . ASN A 1 188 ? 18.233 21.524 11.870 1.00 19.62 188 ASN A C 1
ATOM 3120 O O . ASN A 1 188 ? 17.412 21.626 12.787 1.00 19.45 188 ASN A O 1
ATOM 3131 N N . SER A 1 189 ? 18.163 20.579 10.934 1.00 21.88 189 SER A N 1
ATOM 3132 C CA . SER A 1 189 ? 17.038 19.639 10.911 1.00 21.59 189 SER A CA 1
ATOM 3133 C C . SER A 1 189 ? 16.987 18.769 12.174 1.00 23.08 189 SER A C 1
ATOM 3134 O O . SER A 1 189 ? 15.915 18.327 12.572 1.00 26.14 189 SER A O 1
ATOM 3142 N N . GLU A 1 190 ? 18.125 18.557 12.835 1.00 21.51 190 GLU A N 1
ATOM 3143 C CA . GLU A 1 190 ? 18.134 17.747 14.062 1.00 23.20 190 GLU A CA 1
ATOM 3144 C C . GLU A 1 190 ? 17.834 18.545 15.316 1.00 20.96 190 GLU A C 1
ATOM 3145 O O . GLU A 1 190 ? 17.069 18.104 16.176 1.00 23.05 190 GLU A O 1
ATOM 3157 N N . THR A 1 191 ? 18.469 19.706 15.436 1.00 19.89 191 THR A N 1
ATOM 3158 C CA . THR A 1 191 ? 18.502 20.436 16.688 1.00 19.09 191 THR A CA 1
ATOM 3159 C C . THR A 1 191 ? 17.723 21.742 16.657 1.00 18.32 191 THR A C 1
ATOM 3160 O O . THR A 1 191 ? 17.477 22.350 17.697 1.00 17.77 191 THR A O 1
ATOM 3171 N N . GLY A 1 192 ? 17.371 22.205 15.467 1.00 18.34 192 GLY A N 1
ATOM 3172 C CA . GLY A 1 192 ? 16.703 23.494 15.344 1.00 17.71 192 GLY A CA 1
ATOM 3173 C C . GLY A 1 192 ? 17.642 24.681 15.445 1.00 16.77 192 GLY A C 1
ATOM 3174 O O . GLY A 1 192 ? 17.201 25.822 15.402 1.00 16.26 192 GLY A O 1
ATOM 3178 N N . LEU A 1 193 ? 18.932 24.423 15.583 1.00 16.64 193 LEU A N 1
ATOM 3179 C CA . LEU A 1 193 ? 19.878 25.500 15.860 1.00 15.86 193 LEU A CA 1
ATOM 3180 C C . LEU A 1 193 ? 20.441 26.159 14.610 1.00 15.77 1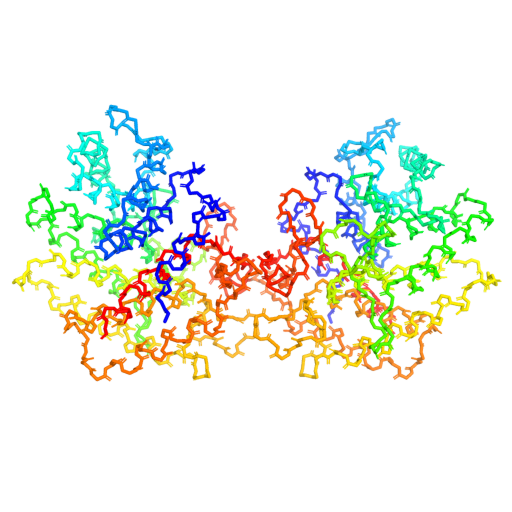93 LEU A C 1
ATOM 3181 O O . LEU A 1 193 ? 20.548 25.546 13.550 1.00 16.35 193 LEU A O 1
ATOM 3197 N N . SER A 1 194 ? 20.815 27.426 14.771 1.00 15.11 194 SER A N 1
ATOM 3198 C CA . SER A 1 194 ? 21.483 28.158 13.703 1.00 15.05 194 SER A CA 1
ATOM 3199 C C . SER A 1 194 ? 22.925 27.642 13.572 1.00 15.78 194 SER A C 1
ATOM 3200 O O . SER A 1 194 ? 23.391 26.895 14.421 1.00 15.35 194 SER A O 1
ATOM 3208 N N . PRO A 1 195 ? 23.640 28.025 12.494 1.00 15.42 195 PRO A N 1
ATOM 3209 C CA . PRO A 1 195 ? 24.909 27.340 12.223 1.00 15.83 195 PRO A CA 1
ATOM 3210 C C . PRO A 1 195 ? 26.125 27.751 13.058 1.00 15.54 195 PRO A C 1
ATOM 3211 O O . PRO A 1 195 ? 27.075 26.952 13.156 1.00 15.98 195 PRO A O 1
ATOM 3222 N N . HIS A 1 196 ? 26.120 28.964 13.600 1.00 14.97 196 HIS A N 1
ATOM 3223 C CA . HIS A 1 196 ? 27.328 29.532 14.185 1.00 15.03 196 HIS A CA 1
ATOM 3224 C C . HIS A 1 196 ? 27.184 30.195 15.534 1.00 14.26 196 HIS A C 1
ATOM 3225 O O . HIS A 1 196 ? 26.107 30.647 15.942 1.00 14.50 196 HIS A O 1
ATOM 3240 N N . PHE A 1 197 ? 28.332 30.270 16.196 1.00 14.37 197 PHE A N 1
ATOM 3241 C CA . PHE A 1 197 ? 28.485 31.015 17.439 1.00 14.00 197 PHE A CA 1
ATOM 3242 C C . PHE A 1 197 ? 28.885 32.443 17.093 1.00 13.80 197 PHE A C 1
ATOM 3243 O O . PHE A 1 197 ? 30.012 32.713 16.681 1.00 15.28 197 PHE A O 1
ATOM 3260 N N . TRP A 1 198 ? 27.930 33.345 17.246 1.00 14.68 198 TRP A N 1
ATOM 3261 C CA . TRP A 1 198 ? 28.128 34.764 16.966 1.00 13.22 198 TRP A CA 1
ATOM 3262 C C . TRP A 1 198 ? 28.558 35.472 18.234 1.00 13.35 198 TRP A C 1
ATOM 3263 O O . TRP A 1 198 ? 27.942 35.306 19.286 1.00 13.63 198 TRP A O 1
ATOM 3284 N N . GLY A 1 199 ? 29.631 36.247 18.134 1.00 13.31 199 GLY A N 1
ATOM 3285 C CA . GLY A 1 199 ? 30.193 36.938 19.278 1.00 13.59 199 GLY A CA 1
ATOM 3286 C C . GLY A 1 199 ? 29.191 37.751 20.074 1.00 13.58 199 GLY A C 1
ATOM 3287 O O . GLY A 1 199 ? 29.074 37.608 21.298 1.00 13.13 199 GLY A O 1
ATOM 3291 N N . ARG A 1 200 ? 28.469 38.633 19.394 1.00 11.85 200 ARG A N 1
ATOM 3292 C CA . ARG A 1 200 ? 27.557 39.503 20.125 1.00 11.42 200 ARG A CA 1
ATOM 3293 C C . ARG A 1 200 ? 26.418 38.714 20.790 1.00 11.25 200 ARG A C 1
ATOM 3294 O O . ARG A 1 200 ? 25.989 39.069 21.883 1.00 11.82 200 ARG A O 1
ATOM 3315 N N . ALA A 1 201 ? 25.972 37.646 20.163 1.00 12.14 201 ALA A N 1
ATOM 3316 C CA . ALA A 1 201 ? 24.916 36.824 20.760 1.00 12.36 201 ALA A CA 1
ATOM 3317 C C . ALA A 1 201 ? 25.372 36.200 22.067 1.00 12.01 201 ALA A C 1
ATOM 3318 O O . ALA A 1 201 ? 24.640 36.231 23.080 1.00 12.02 201 ALA A O 1
ATOM 3325 N N . MET A 1 202 ? 26.571 35.626 22.088 1.00 12.71 202 MET A N 1
ATOM 3326 C CA . MET A 1 202 ? 27.104 35.166 23.361 1.00 13.17 202 MET A CA 1
ATOM 3327 C C . MET A 1 202 ? 27.261 36.310 24.344 1.00 14.50 202 MET A C 1
ATOM 3328 O O . MET A 1 202 ? 27.020 36.141 25.524 1.00 13.66 202 MET A O 1
ATOM 3342 N N . GLY A 1 203 ? 27.685 37.476 23.869 1.00 11.46 203 GLY A N 1
ATOM 3343 C CA . GLY A 1 203 ? 27.790 38.653 24.720 1.00 13.13 203 GLY A CA 1
ATOM 3344 C C . GLY A 1 203 ? 26.456 39.005 25.376 1.00 11.88 203 GLY A C 1
ATOM 3345 O O . GLY A 1 203 ? 26.401 39.279 26.568 1.00 11.45 203 GLY A O 1
ATOM 3349 N N . TRP A 1 204 ? 25.372 39.008 24.604 1.00 11.13 204 TRP A N 1
ATOM 3350 C CA . TRP A 1 204 ? 24.059 39.280 25.169 1.00 11.96 204 TRP A CA 1
ATOM 3351 C C . TRP A 1 204 ? 23.745 38.314 26.303 1.00 12.13 204 TRP A C 1
ATOM 3352 O O . TRP A 1 204 ? 23.262 38.708 27.358 1.00 12.45 204 TRP A O 1
ATOM 3373 N N . TYR A 1 205 ? 24.007 37.033 26.064 1.00 13.79 205 TYR A N 1
ATOM 3374 C CA . TYR A 1 205 ? 23.626 36.016 27.031 1.00 13.03 205 TYR A CA 1
ATOM 3375 C C . TYR A 1 205 ? 24.446 36.139 28.318 1.00 12.04 205 TYR A C 1
ATOM 3376 O O . TYR A 1 205 ? 23.891 36.018 29.419 1.00 12.55 205 TYR A O 1
ATOM 3394 N N . VAL A 1 206 ? 25.757 36.363 28.210 1.00 10.77 206 VAL A N 1
ATOM 3395 C CA . VAL A 1 206 ? 26.540 36.525 29.443 1.00 11.98 206 VAL A CA 1
ATOM 3396 C C . VAL A 1 206 ? 26.230 37.821 30.201 1.00 12.50 206 VAL A C 1
ATOM 3397 O O . VAL A 1 206 ? 26.190 37.828 31.435 1.00 12.31 206 VAL A O 1
ATOM 3410 N N . MET A 1 207 ? 25.961 38.912 29.490 1.00 10.65 207 MET A N 1
ATOM 3411 C CA . MET A 1 207 ? 25.493 40.111 30.173 1.00 10.79 207 MET A CA 1
ATOM 3412 C C . MET A 1 207 ? 24.163 39.855 30.860 1.00 10.94 207 MET A C 1
ATOM 3413 O O . MET A 1 207 ? 23.954 40.293 31.998 1.00 11.17 207 MET A O 1
ATOM 3427 N N . ALA A 1 208 ? 23.267 39.184 30.153 1.00 11.75 208 ALA A N 1
ATOM 3428 C CA . ALA A 1 208 ? 21.944 38.873 30.681 1.00 12.65 208 ALA A CA 1
ATOM 3429 C C . ALA A 1 208 ? 22.054 38.072 31.964 1.00 14.21 208 ALA A C 1
ATOM 3430 O O . ALA A 1 208 ? 21.339 38.343 32.930 1.00 13.61 208 ALA A O 1
ATOM 3437 N N . LEU A 1 209 ? 22.945 37.082 31.981 1.00 11.27 209 LEU A N 1
ATOM 3438 C CA . LEU A 1 209 ? 23.150 36.286 33.180 1.00 13.15 209 LEU A CA 1
ATOM 3439 C C . LEU A 1 209 ? 23.667 37.140 34.341 1.00 14.71 209 LEU A C 1
ATOM 3440 O O . LEU A 1 209 ? 23.104 37.119 35.447 1.00 14.10 209 LEU A O 1
ATOM 3456 N N . ALA A 1 210 ? 24.734 37.887 34.104 1.00 12.82 210 ALA A N 1
ATOM 3457 C CA . ALA A 1 210 ? 25.315 38.697 35.158 1.00 14.48 210 ALA A CA 1
ATOM 3458 C C . ALA A 1 210 ? 24.299 39.694 35.721 1.00 12.32 210 ALA A C 1
ATOM 3459 O O . ALA A 1 210 ? 24.196 39.868 36.931 1.00 14.65 210 ALA A O 1
ATOM 3466 N N . ASP A 1 211 ? 23.551 40.351 34.847 1.00 11.92 211 ASP A N 1
ATOM 3467 C CA . ASP A 1 211 ? 22.624 41.382 35.268 1.00 12.18 211 ASP A CA 1
ATOM 3468 C C . ASP A 1 211 ? 21.374 40.791 35.940 1.00 13.95 211 ASP A C 1
ATOM 3469 O O . ASP A 1 211 ? 20.764 41.433 36.813 1.00 16.86 211 ASP A O 1
ATOM 3478 N N . THR A 1 212 ? 20.978 39.587 35.533 1.00 12.23 212 THR A N 1
ATOM 3479 C CA . THR A 1 212 ? 19.815 38.947 36.142 1.00 12.56 212 THR A CA 1
ATOM 3480 C C . THR A 1 212 ? 20.152 38.354 37.515 1.00 13.07 212 THR A C 1
ATOM 3481 O O . THR A 1 212 ? 19.419 38.537 38.492 1.00 13.36 212 THR A O 1
ATOM 3492 N N . ILE A 1 213 ? 21.294 37.682 37.606 1.00 14.51 213 ILE A N 1
ATOM 3493 C CA . ILE A 1 213 ? 21.670 37.067 38.861 1.00 13.87 213 ILE A CA 1
ATOM 3494 C C . ILE A 1 213 ? 21.767 38.158 39.917 1.00 13.79 213 ILE A C 1
ATOM 3495 O O . ILE A 1 213 ? 21.386 37.945 41.071 1.00 14.37 213 ILE A O 1
ATOM 3511 N N . GLU A 1 214 ? 22.280 39.325 39.516 1.00 13.72 214 GLU A N 1
ATOM 3512 C CA . GLU A 1 214 ? 22.482 40.440 40.437 1.00 14.07 214 GLU A CA 1
ATOM 3513 C C . GLU A 1 214 ? 21.203 40.847 41.172 1.00 15.35 214 GLU A C 1
ATOM 3514 O O . GLU A 1 214 ? 21.257 41.227 42.342 1.00 16.91 214 GLU A O 1
ATOM 3526 N N . VAL A 1 215 ? 20.053 40.775 40.492 1.00 14.32 215 VAL A N 1
ATOM 3527 C CA . VAL A 1 215 ? 18.792 41.191 41.105 1.00 15.13 215 VAL A CA 1
ATOM 3528 C C . VAL A 1 215 ? 17.969 40.045 41.702 1.00 17.75 215 VAL A C 1
ATOM 3529 O O . VAL A 1 215 ? 16.935 40.289 42.322 1.00 18.36 215 VAL A O 1
ATOM 3542 N N . LEU A 1 216 ? 18.431 38.799 41.550 1.00 15.51 216 LEU A N 1
ATOM 3543 C CA . LEU A 1 216 ? 17.746 37.670 42.185 1.00 15.19 216 LEU A CA 1
ATOM 3544 C C . LEU A 1 216 ? 17.840 37.676 43.710 1.00 18.38 216 LEU A C 1
ATOM 3545 O O . LEU A 1 216 ? 18.852 38.055 44.276 1.00 18.49 216 LEU A O 1
ATOM 3561 N N . PRO A 1 217 ? 16.791 37.214 44.397 1.00 18.67 217 PRO A N 1
ATOM 3562 C CA . PRO A 1 217 ? 16.958 36.946 45.826 1.00 20.41 217 PRO A CA 1
ATOM 3563 C C . PRO A 1 217 ? 18.122 35.976 46.083 1.00 18.78 217 PRO A C 1
ATOM 3564 O O . PRO A 1 217 ? 18.282 35.028 45.324 1.00 19.34 217 PRO A O 1
ATOM 3575 N N . LYS A 1 218 ? 18.921 36.215 47.125 1.00 22.52 218 LYS A N 1
ATOM 3576 C CA . LYS A 1 218 ? 20.088 35.378 47.411 1.00 25.13 218 LYS A CA 1
ATOM 3577 C C . LYS A 1 218 ? 19.748 33.911 47.612 1.00 24.32 218 LYS A C 1
ATOM 3578 O O . LYS A 1 218 ? 20.569 33.037 47.330 1.00 25.81 218 LYS A O 1
ATOM 3597 N N . ASN A 1 219 ? 18.538 33.646 48.091 1.00 20.45 219 ASN A N 1
ATOM 3598 C CA . ASN A 1 219 ? 18.098 32.276 48.307 1.00 25.55 219 ASN A CA 1
ATOM 3599 C C . ASN A 1 219 ? 17.258 31.714 47.170 1.00 22.46 219 ASN A C 1
ATOM 3600 O O . ASN A 1 219 ? 16.608 30.684 47.343 1.00 22.25 219 ASN A O 1
ATOM 3611 N N . HIS A 1 220 ? 17.256 32.372 46.015 1.00 19.30 220 HIS A N 1
ATOM 3612 C CA . HIS A 1 220 ? 16.413 31.889 44.935 1.00 19.66 220 HIS A CA 1
ATOM 3613 C C . HIS A 1 220 ? 16.836 30.489 44.497 1.00 18.11 220 HIS A C 1
ATOM 3614 O O . HIS A 1 220 ? 18.018 30.211 44.360 1.00 18.80 220 HIS A O 1
ATOM 3629 N N . LYS A 1 221 ? 15.860 29.614 44.264 1.00 18.69 221 LYS A N 1
ATOM 3630 C CA . LYS A 1 221 ? 16.149 28.211 43.989 1.00 20.41 221 LYS A CA 1
ATOM 3631 C C . LYS A 1 221 ? 17.004 27.983 42.732 1.00 20.57 221 LYS A C 1
ATOM 3632 O O . LYS A 1 221 ? 17.698 26.962 42.641 1.00 22.47 221 LYS A O 1
ATOM 3651 N N . ASP A 1 222 ? 16.946 28.913 41.778 1.00 17.63 222 ASP A N 1
ATOM 3652 C CA . ASP A 1 222 ? 17.692 28.766 40.509 1.00 17.05 222 ASP A CA 1
ATOM 3653 C C . ASP A 1 222 ? 18.934 29.649 40.430 1.00 17.70 222 ASP A C 1
ATOM 3654 O O . ASP A 1 222 ? 19.600 29.675 39.403 1.00 17.88 222 ASP A O 1
ATOM 3663 N N . ARG A 1 223 ? 19.254 30.363 41.507 1.00 16.98 223 ARG A N 1
ATOM 3664 C CA . ARG A 1 223 ? 20.402 31.264 41.490 1.00 15.95 223 ARG A CA 1
ATOM 3665 C C . ARG A 1 223 ? 21.723 30.540 41.217 1.00 16.71 223 ARG A C 1
ATOM 3666 O O . ARG A 1 223 ? 22.495 30.976 40.365 1.00 16.44 223 ARG A O 1
ATOM 3687 N N . ASN A 1 224 ? 21.971 29.435 41.906 1.00 18.41 224 ASN A N 1
ATOM 3688 C CA . ASN A 1 224 ? 23.175 28.652 41.646 1.00 17.84 224 ASN A CA 1
ATOM 3689 C C . ASN A 1 224 ? 23.235 28.097 40.237 1.00 19.21 224 ASN A C 1
ATOM 3690 O O . ASN A 1 224 ? 24.301 28.057 39.631 1.00 18.46 224 ASN A O 1
ATOM 3701 N N . ALA A 1 225 ? 22.104 27.657 39.707 1.00 17.68 225 ALA A N 1
ATOM 3702 C CA . ALA A 1 225 ? 22.071 27.171 38.337 1.00 18.41 225 ALA A CA 1
ATOM 3703 C C . ALA A 1 225 ? 22.520 28.241 37.340 1.00 18.19 225 ALA A C 1
ATOM 3704 O O . ALA A 1 225 ? 23.293 27.962 36.421 1.00 15.47 225 ALA A O 1
ATOM 3711 N N . LEU A 1 226 ? 22.023 29.462 37.491 1.00 15.74 226 LEU A N 1
ATOM 3712 C CA . LEU A 1 226 ? 22.410 30.525 36.570 1.00 14.16 226 LEU A CA 1
ATOM 3713 C C . LEU A 1 226 ? 23.886 30.883 36.733 1.00 14.01 226 LEU A C 1
ATOM 3714 O O . LEU A 1 226 ? 24.571 31.160 35.754 1.00 13.72 226 LEU A O 1
ATOM 3730 N N . ILE A 1 227 ? 24.392 30.846 37.965 1.00 14.95 227 ILE A N 1
ATOM 3731 C CA . ILE A 1 227 ? 25.803 31.099 38.196 1.00 14.60 227 ILE A CA 1
ATOM 3732 C C . ILE A 1 227 ? 26.658 30.028 37.512 1.00 15.71 227 ILE A C 1
ATOM 3733 O O . ILE A 1 227 ? 27.671 30.343 36.879 1.00 15.66 227 ILE A O 1
ATOM 3749 N N . LYS A 1 228 ? 26.233 28.772 37.606 1.00 16.73 228 LYS A N 1
ATOM 3750 C CA . LYS A 1 228 ? 26.944 27.692 36.935 1.00 16.32 228 LYS A CA 1
ATOM 3751 C C . LYS A 1 228 ? 26.956 27.892 35.417 1.00 17.29 228 LYS A C 1
ATOM 3752 O O . LYS A 1 228 ? 27.991 27.713 34.770 1.00 17.43 228 LYS A O 1
ATOM 3771 N N . ILE A 1 229 ? 25.808 28.244 34.843 1.00 14.90 229 ILE A N 1
ATOM 3772 C CA . ILE A 1 229 ? 25.731 28.503 33.415 1.00 15.18 229 ILE A CA 1
ATOM 3773 C C . ILE A 1 229 ? 26.695 29.620 33.033 1.00 13.73 229 ILE A C 1
ATOM 3774 O O . ILE A 1 229 ? 27.400 29.529 32.038 1.00 14.67 229 ILE A O 1
ATOM 3790 N N . LEU A 1 230 ? 26.739 30.686 33.830 1.00 14.07 230 LEU A N 1
ATOM 3791 C CA . LEU A 1 230 ? 27.670 31.772 33.540 1.00 14.76 230 LEU A CA 1
ATOM 3792 C C . LEU A 1 230 ? 29.131 31.295 33.570 1.00 13.40 230 LEU A C 1
ATOM 3793 O O . LEU A 1 230 ? 29.937 31.629 32.679 1.00 15.39 230 LEU A O 1
ATOM 3809 N N . ASN A 1 231 ? 29.484 30.518 34.588 1.00 14.14 231 ASN A N 1
ATOM 3810 C CA . ASN A 1 231 ? 30.833 29.976 34.652 1.00 14.78 231 ASN A CA 1
ATOM 3811 C C . ASN A 1 231 ? 31.132 29.130 33.431 1.00 15.04 231 ASN A C 1
ATOM 3812 O O . ASN A 1 231 ? 32.227 29.217 32.873 1.00 16.67 231 ASN A O 1
ATOM 3823 N N . ASN A 1 232 ? 30.192 28.280 33.052 1.00 16.69 232 ASN A N 1
ATOM 3824 C CA . ASN A 1 232 ? 30.396 27.423 31.884 1.00 17.87 232 ASN A CA 1
ATOM 3825 C C . ASN A 1 232 ? 30.577 28.225 30.600 1.00 15.10 232 ASN A C 1
ATOM 3826 O O . ASN A 1 232 ? 31.394 27.855 29.740 1.00 16.03 232 ASN A O 1
ATOM 3837 N N . CYS A 1 233 ? 29.818 29.309 30.467 1.00 14.11 233 CYS A N 1
ATOM 3838 C CA . CYS A 1 233 ? 29.931 30.166 29.291 1.00 14.62 233 CYS A CA 1
ATOM 3839 C C . CYS A 1 233 ? 31.300 30.836 29.261 1.00 14.90 233 CYS A C 1
ATOM 3840 O O . CYS A 1 233 ? 31.906 30.959 28.205 1.00 14.50 233 CYS A O 1
ATOM 3848 N N . VAL A 1 234 ? 31.774 31.279 30.422 1.00 14.56 234 VAL A N 1
ATOM 3849 C CA . VAL A 1 234 ? 33.058 31.947 30.510 1.00 15.33 234 VAL A CA 1
ATOM 3850 C C . VAL A 1 234 ? 34.166 30.970 30.175 1.00 14.06 234 VAL A C 1
ATOM 3851 O O . VAL A 1 234 ? 35.084 31.313 29.420 1.00 15.51 234 VAL A O 1
ATOM 3864 N N . THR A 1 235 ? 34.113 29.757 30.731 1.00 14.79 235 THR A N 1
ATOM 3865 C CA . THR A 1 235 ? 35.070 28.718 30.358 1.00 15.68 235 THR A CA 1
ATOM 3866 C C . THR A 1 235 ? 35.118 28.522 28.842 1.00 15.49 235 THR A C 1
ATOM 3867 O O . THR A 1 235 ? 36.196 28.449 28.225 1.00 18.42 235 THR A O 1
ATOM 3878 N N . ALA A 1 236 ? 33.945 28.449 28.236 1.00 15.74 236 ALA A N 1
ATOM 3879 C CA . ALA A 1 236 ? 33.862 28.200 26.800 1.00 14.98 236 ALA A CA 1
ATOM 3880 C C . ALA A 1 236 ? 34.406 29.389 26.006 1.00 15.98 236 ALA A C 1
ATOM 3881 O O . ALA A 1 236 ? 35.083 29.216 24.992 1.00 16.09 236 ALA A O 1
ATOM 3888 N N . LEU A 1 237 ? 34.105 30.597 26.449 1.00 13.63 237 LEU A N 1
ATOM 3889 C CA . LEU A 1 237 ? 34.613 31.775 25.761 1.00 13.17 237 LEU A CA 1
ATOM 3890 C C . LEU A 1 237 ? 36.124 31.925 25.919 1.00 15.65 237 LEU A C 1
ATOM 3891 O O . LEU A 1 237 ? 36.805 32.353 24.988 1.00 15.01 237 LEU A O 1
ATOM 3907 N N . LEU A 1 238 ? 36.672 31.587 27.084 1.00 15.75 238 LEU A N 1
ATOM 3908 C CA . LEU A 1 238 ? 38.107 31.722 27.250 1.00 16.18 238 LEU A CA 1
ATOM 3909 C C . LEU A 1 238 ? 38.877 30.765 26.333 1.00 19.18 238 LEU A C 1
ATOM 3910 O O . LEU A 1 238 ? 39.996 31.071 25.900 1.00 19.02 238 LEU A O 1
ATOM 3926 N N . LYS A 1 239 ? 38.283 29.615 26.018 1.00 15.96 239 LYS A N 1
ATOM 3927 C CA . LYS A 1 239 ? 38.907 28.687 25.075 1.00 16.54 239 LYS A CA 1
ATOM 3928 C C . LYS A 1 239 ? 39.070 29.258 23.668 1.00 17.61 239 LYS A C 1
ATOM 3929 O O . LYS A 1 239 ? 39.961 28.834 22.936 1.00 19.71 239 LYS A O 1
ATOM 3948 N N . VAL A 1 240 ? 38.211 30.194 23.284 1.00 16.02 240 VAL A N 1
ATOM 3949 C CA . VAL A 1 240 ? 38.265 30.770 21.948 1.00 14.95 240 VAL A CA 1
ATOM 3950 C C . VAL A 1 240 ? 38.727 32.221 21.921 1.00 15.06 240 VAL A C 1
ATOM 3951 O O . VAL A 1 240 ? 38.724 32.847 20.862 1.00 16.69 240 VAL A O 1
ATOM 3964 N N . GLN A 1 241 ? 39.176 32.737 23.064 1.00 15.95 241 GLN A N 1
ATOM 3965 C CA . GLN A 1 241 ? 39.759 34.069 23.109 1.00 16.88 241 GLN A CA 1
ATOM 3966 C C . GLN A 1 241 ? 40.958 34.093 22.180 1.00 16.04 241 GLN A C 1
ATOM 3967 O O . GLN A 1 241 ? 41.759 33.167 22.192 1.00 16.50 241 GLN A O 1
ATOM 3981 N N . ASP A 1 242 ? 41.103 35.166 21.409 1.00 15.76 242 ASP A N 1
ATOM 3982 C CA . ASP A 1 242 ? 42.286 35.309 20.547 1.00 17.10 242 ASP A CA 1
ATOM 3983 C C . ASP A 1 242 ? 43.528 35.542 21.413 1.00 19.02 242 ASP A C 1
ATOM 3984 O O . ASP A 1 242 ? 43.555 36.438 22.263 1.00 18.72 242 ASP A O 1
ATOM 3993 N N . ASN A 1 243 ? 44.555 34.725 21.218 1.00 18.99 243 ASN A N 1
ATOM 3994 C CA . ASN A 1 243 ? 45.733 34.789 22.078 1.00 23.84 243 ASN A CA 1
ATOM 3995 C C . ASN A 1 243 ? 46.510 36.098 21.952 1.00 20.54 243 ASN A C 1
ATOM 3996 O O . ASN A 1 243 ? 46.981 36.640 22.932 1.00 23.69 243 ASN A O 1
ATOM 4007 N N . ALA A 1 244 ? 46.659 36.593 20.737 1.00 21.02 244 ALA A N 1
ATOM 4008 C CA . ALA A 1 244 ? 47.468 37.787 20.516 1.00 22.02 244 ALA A CA 1
ATOM 4009 C C . ALA A 1 244 ? 46.764 39.042 21.042 1.00 18.04 244 ALA A C 1
ATOM 4010 O O . ALA A 1 244 ? 47.347 39.836 21.762 1.00 22.08 244 ALA A O 1
ATOM 4017 N N . SER A 1 245 ? 45.493 39.208 20.702 1.00 16.82 245 SER A N 1
ATOM 4018 C CA . SER A 1 245 ? 44.764 40.433 21.014 1.00 16.57 245 SER A CA 1
ATOM 4019 C C . SER A 1 245 ? 44.050 40.408 22.367 1.00 17.96 245 SER A C 1
ATOM 4020 O O . SER A 1 245 ? 43.760 41.455 22.935 1.00 16.72 245 SER A O 1
ATOM 4028 N N . LYS A 1 246 ? 43.747 39.204 22.844 1.00 16.21 246 LYS A N 1
ATOM 4029 C CA . LYS A 1 246 ? 42.963 38.989 24.067 1.00 15.61 246 LYS A CA 1
ATOM 4030 C C . LYS A 1 246 ? 41.491 39.344 23.935 1.00 13.08 246 LYS A C 1
ATOM 4031 O O . LYS A 1 246 ? 40.805 39.465 24.951 1.00 15.59 246 LYS A O 1
ATOM 4050 N N . VAL A 1 247 ? 41.003 39.476 22.702 1.00 12.84 247 VAL A N 1
ATOM 4051 C CA . VAL A 1 247 ? 39.590 39.730 22.470 1.00 14.99 247 VAL A CA 1
ATOM 4052 C C . VAL A 1 247 ? 38.993 38.613 21.595 1.00 13.24 247 VAL A C 1
ATOM 4053 O O . VAL A 1 247 ? 39.610 37.528 21.455 1.00 15.01 247 VAL A O 1
ATOM 4066 N N . TRP A 1 248 ? 37.792 38.849 21.062 1.00 13.71 248 TRP A N 1
ATOM 4067 C CA . TRP A 1 248 ? 37.001 37.800 20.448 1.00 13.41 248 TRP A CA 1
ATOM 4068 C C . TRP A 1 248 ? 36.574 38.116 19.017 1.00 13.21 248 TRP A C 1
ATOM 4069 O O . TRP A 1 248 ? 36.404 39.275 18.653 1.00 13.75 248 TRP A O 1
ATOM 4090 N N . TYR A 1 249 ? 36.403 37.054 18.233 1.00 14.16 249 TYR A N 1
ATOM 4091 C CA . TYR A 1 249 ? 35.982 37.143 16.841 1.00 13.72 249 TYR A CA 1
ATOM 4092 C C . TYR A 1 249 ? 34.482 37.209 16.651 1.00 14.57 249 TYR A C 1
ATOM 4093 O O . TYR A 1 249 ? 33.703 36.726 17.484 1.00 15.59 249 TYR A O 1
ATOM 4111 N N . GLN A 1 250 ? 34.085 37.805 15.530 1.00 12.10 250 GLN A N 1
ATOM 4112 C CA . GLN A 1 250 ? 32.688 37.802 15.072 1.00 11.92 250 GLN A CA 1
ATOM 4113 C C . GLN A 1 250 ? 32.081 36.398 15.040 1.00 12.86 250 GLN A C 1
ATOM 4114 O O . GLN A 1 250 ? 30.993 36.183 15.585 1.00 13.66 250 GLN A O 1
ATOM 4128 N N . VAL A 1 251 ? 32.766 35.450 14.401 1.00 14.14 251 VAL A N 1
ATOM 4129 C CA . VAL A 1 251 ? 32.383 34.038 14.473 1.00 13.01 251 VAL A CA 1
ATOM 4130 C C . VAL A 1 251 ? 33.387 33.384 15.439 1.00 15.04 251 VAL A C 1
ATOM 4131 O O . VAL A 1 251 ? 34.564 33.190 15.117 1.00 14.60 251 VAL A O 1
ATOM 4144 N N . LEU A 1 252 ? 32.922 33.113 16.652 1.00 15.18 252 LEU A N 1
ATOM 4145 C CA . LEU A 1 252 ? 33.811 32.956 17.810 1.00 13.37 252 LEU A CA 1
ATOM 4146 C C . LEU A 1 252 ? 34.893 31.893 17.693 1.00 14.88 252 LEU A C 1
ATOM 4147 O O . LEU A 1 252 ? 36.022 32.095 18.159 1.00 16.62 252 LEU A O 1
ATOM 4163 N N . ASP A 1 253 ? 34.525 30.750 17.121 1.00 13.90 253 ASP A N 1
ATOM 4164 C CA . ASP A 1 253 ? 35.399 29.590 17.087 1.00 14.80 253 ASP A CA 1
ATOM 4165 C C . ASP A 1 253 ? 36.130 29.401 15.765 1.00 19.07 253 ASP A C 1
ATOM 4166 O O . ASP A 1 253 ? 36.777 28.379 15.579 1.00 18.73 253 ASP A O 1
ATOM 4175 N N . GLU A 1 254 ? 36.031 30.370 14.857 1.00 17.84 254 GLU A N 1
ATOM 4176 C CA . GLU A 1 254 ? 36.600 30.242 13.522 1.00 18.94 254 GLU A CA 1
ATOM 4177 C C . GLU A 1 254 ? 37.646 31.320 13.252 1.00 21.07 254 GLU A C 1
ATOM 4178 O O . GLU A 1 254 ? 37.704 31.881 12.153 1.00 21.86 254 GLU A O 1
ATOM 4190 N N . GLY A 1 255 ? 38.467 31.623 14.254 1.00 19.03 255 GLY A N 1
ATOM 4191 C CA . GLY A 1 255 ? 39.412 32.725 14.144 1.00 24.78 255 GLY A CA 1
ATOM 4192 C C . GLY A 1 255 ? 40.416 32.649 12.999 1.00 24.74 255 GLY A C 1
ATOM 4193 O O . GLY A 1 255 ? 40.912 33.671 12.542 1.00 27.03 255 GLY A O 1
ATOM 4197 N N . GLU A 1 256 ? 40.724 31.441 12.544 1.00 23.83 256 GLU A N 1
ATOM 4198 C CA . GLU A 1 256 ? 41.718 31.250 11.480 1.00 27.32 256 GLU A CA 1
ATOM 4199 C C . GLU A 1 256 ? 41.118 31.394 10.080 1.00 29.42 256 GLU A C 1
ATOM 4200 O O . GLU A 1 256 ? 41.830 31.324 9.096 1.00 31.10 256 GLU A O 1
ATOM 4212 N N . ARG A 1 257 ? 39.811 31.603 9.989 1.00 19.32 257 ARG A N 1
ATOM 4213 C CA . ARG A 1 257 ? 39.128 31.568 8.697 1.00 17.42 257 ARG A CA 1
ATOM 4214 C C . ARG A 1 257 ? 39.087 32.948 8.039 1.00 21.25 257 ARG A C 1
ATOM 4215 O O . ARG A 1 257 ? 38.682 33.935 8.658 1.00 19.70 257 ARG A O 1
ATOM 4236 N N . LYS A 1 258 ? 39.523 33.008 6.781 1.00 19.73 258 LYS A N 1
ATOM 4237 C CA . LYS A 1 258 ? 39.556 34.264 6.042 1.00 19.51 258 LYS A CA 1
ATOM 4238 C C . LYS A 1 258 ? 38.190 34.942 6.051 1.00 20.54 258 LYS A C 1
ATOM 4239 O O . LYS A 1 258 ? 37.179 34.304 5.777 1.00 20.28 258 LYS A O 1
ATOM 4258 N N . GLY A 1 259 ? 38.187 36.236 6.353 1.00 18.73 259 GLY A N 1
ATOM 4259 C CA . GLY A 1 259 ? 36.970 37.003 6.441 1.00 19.81 259 GLY A CA 1
ATOM 4260 C C . GLY A 1 259 ? 36.591 37.301 7.877 1.00 19.04 259 GLY A C 1
ATOM 4261 O O . GLY A 1 259 ? 35.937 38.311 8.154 1.00 15.41 259 GLY A O 1
ATOM 4265 N N . ASN A 1 260 ? 36.977 36.424 8.808 1.00 15.04 260 ASN A N 1
ATOM 4266 C CA . ASN A 1 260 ? 36.595 36.640 10.204 1.00 13.62 260 ASN A CA 1
ATOM 4267 C C . ASN A 1 260 ? 37.382 37.826 10.732 1.00 14.52 260 ASN A C 1
ATOM 4268 O O . ASN A 1 260 ? 38.418 38.186 10.162 1.00 15.27 260 ASN A O 1
ATOM 4279 N N . TYR A 1 261 ? 36.908 38.413 11.825 1.00 13.82 261 TYR A N 1
ATOM 4280 C CA . TYR A 1 261 ? 37.513 39.630 12.367 1.00 13.26 261 TYR A CA 1
ATOM 4281 C C . TYR A 1 261 ? 37.211 39.752 13.846 1.00 14.00 261 TYR A C 1
ATOM 4282 O O . TYR A 1 261 ? 36.173 39.267 14.320 1.00 14.35 261 TYR A O 1
ATOM 4300 N N . LEU A 1 262 ? 38.124 40.408 14.556 1.00 13.93 262 LEU A N 1
ATOM 4301 C CA . LEU A 1 262 ? 37.923 40.733 15.958 1.00 11.79 262 LEU A CA 1
ATOM 4302 C C . LEU A 1 262 ? 36.844 41.791 16.036 1.00 13.43 262 LEU A C 1
ATOM 4303 O O . LEU A 1 262 ? 36.940 42.831 15.380 1.00 12.91 262 LEU A O 1
ATOM 4319 N N . GLU A 1 263 ? 35.809 41.525 16.833 1.00 13.67 263 GLU A N 1
ATOM 4320 C CA . GLU A 1 263 ? 34.604 42.352 16.814 1.00 12.04 263 GLU A CA 1
ATOM 4321 C C . GLU A 1 263 ? 34.361 42.986 18.183 1.00 15.70 263 GLU A C 1
ATOM 4322 O O . GLU A 1 263 ? 34.437 42.328 19.230 1.00 12.88 263 GLU A O 1
ATOM 4334 N N . ALA A 1 264 ? 34.070 44.282 18.165 1.00 12.30 264 ALA A N 1
ATOM 4335 C CA . ALA A 1 264 ? 34.141 45.099 19.376 1.00 13.77 264 ALA A CA 1
ATOM 4336 C C . ALA A 1 264 ? 32.963 44.951 20.318 1.00 14.92 264 ALA A C 1
ATOM 4337 O O . ALA A 1 264 ? 33.132 45.029 21.547 1.00 13.20 264 ALA A O 1
ATOM 4344 N N . SER A 1 265 ? 31.752 44.817 19.780 1.00 10.59 265 SER A N 1
ATOM 4345 C CA . SER A 1 265 ? 30.600 44.794 20.659 1.00 11.13 265 SER A CA 1
ATOM 4346 C C . SER A 1 265 ? 30.545 43.497 21.470 1.00 13.36 265 SER A C 1
ATOM 4347 O O . SER A 1 265 ? 30.409 43.544 22.688 1.00 13.30 265 SER A O 1
ATOM 4355 N N . GLY A 1 266 ? 30.678 42.354 20.814 1.00 11.45 266 GLY A N 1
ATOM 4356 C CA . GLY A 1 266 ? 30.730 41.092 21.533 1.00 13.93 266 GLY A CA 1
ATOM 4357 C C . GLY A 1 266 ? 31.898 41.046 22.517 1.00 14.36 266 GLY A C 1
ATOM 4358 O O . GLY A 1 266 ? 31.721 40.639 23.666 1.00 14.79 266 GLY A O 1
ATOM 4362 N N . SER A 1 267 ? 33.081 41.495 22.103 1.00 13.10 267 SER A N 1
ATOM 4363 C CA . SER A 1 267 ? 34.241 41.495 22.986 1.00 13.71 267 SER A CA 1
ATOM 4364 C C . SER A 1 267 ? 33.997 42.350 24.219 1.00 11.94 267 SER A C 1
ATOM 4365 O O . SER A 1 267 ? 34.343 41.953 25.323 1.00 13.30 267 SER A O 1
ATOM 4373 N N . SER A 1 268 ? 33.401 43.526 24.041 1.00 10.67 268 SER A N 1
ATOM 4374 C CA . SER A 1 268 ? 33.137 44.416 25.173 1.00 10.06 268 SER A CA 1
ATOM 4375 C C . SER A 1 268 ? 32.141 43.803 26.150 1.00 12.27 268 SER A C 1
ATOM 4376 O O . SER A 1 268 ? 32.271 43.941 27.373 1.00 12.13 268 SER A O 1
ATOM 4384 N N . MET A 1 269 ? 31.121 43.160 25.596 1.00 11.60 269 MET A N 1
ATOM 4385 C CA . MET A 1 269 ? 30.083 42.517 26.405 1.00 11.58 269 MET A CA 1
ATOM 4386 C C . MET A 1 269 ? 30.694 41.404 27.241 1.00 13.45 269 MET A C 1
ATOM 4387 O O . MET A 1 269 ? 30.363 41.248 28.427 1.00 12.96 269 MET A O 1
ATOM 4401 N N . ILE A 1 270 ? 31.595 40.650 26.626 1.00 12.36 270 ILE A N 1
ATOM 4402 C CA . ILE A 1 270 ? 32.245 39.528 27.315 1.00 13.58 270 ILE A CA 1
ATOM 4403 C C . ILE A 1 270 ? 33.128 40.066 28.434 1.00 13.01 270 ILE A C 1
ATOM 4404 O O . ILE A 1 270 ? 33.147 39.528 29.538 1.00 12.85 270 ILE A O 1
ATOM 4420 N N . VAL A 1 271 ? 33.890 41.121 28.154 1.00 13.44 271 VAL A N 1
ATOM 4421 C CA . VAL A 1 271 ? 34.758 41.707 29.179 1.00 13.57 271 VAL A CA 1
ATOM 4422 C C . VAL A 1 271 ? 33.944 42.259 30.346 1.00 12.89 271 VAL A C 1
ATOM 4423 O O . VAL A 1 271 ? 34.311 42.097 31.507 1.00 13.20 271 VAL A O 1
ATOM 4436 N N . TYR A 1 272 ? 32.833 42.908 30.049 1.00 12.75 272 TYR A N 1
ATOM 4437 C CA . TYR A 1 272 ? 31.927 43.399 31.083 1.00 11.57 272 TYR A CA 1
ATOM 4438 C C . TYR A 1 272 ? 31.460 42.261 31.977 1.00 12.26 272 TYR A C 1
ATOM 4439 O O . TYR A 1 272 ? 31.487 42.379 33.194 1.00 13.13 272 TYR A O 1
ATOM 4457 N N . ALA A 1 273 ? 30.988 41.182 31.368 1.00 13.60 273 ALA A N 1
ATOM 4458 C CA . ALA A 1 273 ? 30.511 40.039 32.145 1.00 12.19 273 ALA A CA 1
ATOM 4459 C C . ALA A 1 273 ? 31.615 39.396 32.994 1.00 15.93 273 ALA A C 1
ATOM 4460 O O . ALA A 1 273 ? 31.358 38.965 34.125 1.00 17.68 273 ALA A O 1
ATOM 4467 N N . LEU A 1 274 ? 32.828 39.310 32.453 1.00 15.50 274 LEU A N 1
ATOM 4468 C CA . LEU A 1 274 ? 33.956 38.783 33.226 1.00 13.79 274 LEU A CA 1
ATOM 4469 C C . LEU A 1 274 ? 34.199 39.644 34.443 1.00 14.23 274 LEU A C 1
ATOM 4470 O O . LEU A 1 274 ? 34.348 39.142 35.569 1.00 15.58 274 LEU A O 1
ATOM 4486 N N . LEU A 1 275 ? 34.278 40.950 34.222 1.00 15.87 275 LEU A N 1
ATOM 4487 C CA . LEU A 1 275 ? 34.598 41.884 35.288 1.00 16.41 275 LEU A CA 1
ATOM 4488 C C . LEU A 1 275 ? 33.501 41.916 36.344 1.00 13.15 275 LEU A C 1
ATOM 4489 O O . LEU A 1 275 ? 33.765 41.842 37.541 1.00 15.34 275 LEU A O 1
ATOM 4505 N N . LYS A 1 276 ? 32.253 42.041 35.901 1.00 14.32 276 LYS A N 1
ATOM 4506 C CA . LYS A 1 276 ? 31.137 42.085 36.843 1.00 15.21 276 LYS A CA 1
ATOM 4507 C C . LYS A 1 276 ? 30.970 40.759 37.575 1.00 15.09 276 LYS A C 1
ATOM 4508 O O . LYS A 1 276 ? 30.682 40.727 38.772 1.00 14.76 276 LYS A O 1
ATOM 4527 N N . GLY A 1 277 ? 31.178 39.660 36.852 1.00 15.31 277 GLY A N 1
ATOM 4528 C CA . GLY A 1 277 ? 31.074 38.337 37.451 1.00 17.63 277 GLY A CA 1
ATOM 4529 C C . GLY A 1 277 ? 32.098 38.143 38.554 1.00 17.82 277 GLY A C 1
ATOM 4530 O O . GLY A 1 277 ? 31.790 37.573 39.601 1.00 17.29 277 GLY A O 1
ATOM 4534 N N . VAL A 1 278 ? 33.315 38.636 38.348 1.00 16.77 278 VAL A N 1
ATOM 4535 C CA . VAL A 1 278 ? 34.322 38.570 39.404 1.00 15.37 278 VAL A CA 1
ATOM 4536 C C . VAL A 1 278 ? 33.933 39.459 40.587 1.00 20.99 278 VAL A C 1
ATOM 4537 O O . VAL A 1 278 ? 34.053 39.050 41.756 1.00 19.58 278 VAL A O 1
ATOM 4550 N N . ARG A 1 279 ? 33.476 40.677 40.293 1.00 14.87 279 ARG A N 1
ATOM 4551 C CA . ARG A 1 279 ? 33.131 41.634 41.339 1.00 16.64 279 ARG A CA 1
ATOM 4552 C C . ARG A 1 279 ? 32.053 41.109 42.280 1.00 17.66 279 ARG A C 1
ATOM 4553 O O . ARG A 1 279 ? 32.118 41.313 43.489 1.00 18.88 279 ARG A O 1
ATOM 4574 N N . LEU A 1 280 ? 31.057 40.437 41.714 1.00 15.70 280 LEU A N 1
ATOM 4575 C CA . LEU A 1 280 ? 29.954 39.927 42.510 1.00 15.62 280 LEU A CA 1
ATOM 4576 C C . LEU A 1 280 ? 30.218 38.512 43.071 1.00 15.94 280 LEU A C 1
ATOM 4577 O O . LEU A 1 280 ? 29.389 37.967 43.807 1.00 18.41 280 LEU A O 1
ATOM 4593 N N . GLY A 1 281 ? 31.357 37.927 42.726 1.00 16.08 281 GLY A N 1
ATOM 4594 C CA . GLY A 1 281 ? 31.710 36.611 43.239 1.00 17.70 281 GLY A CA 1
ATOM 4595 C C . GLY A 1 281 ? 31.177 35.430 42.438 1.00 16.79 281 GLY A C 1
ATOM 4596 O O . GLY A 1 281 ? 31.334 34.276 42.877 1.00 18.78 281 GLY A O 1
ATOM 4600 N N . TYR A 1 282 ? 30.564 35.699 41.279 1.00 17.85 282 TYR A N 1
ATOM 4601 C CA . TYR A 1 282 ? 30.032 34.625 40.458 1.00 16.03 282 TYR A CA 1
ATOM 4602 C C . TYR A 1 282 ? 31.155 33.851 39.799 1.00 17.57 282 TYR A C 1
ATOM 4603 O O . TYR A 1 282 ? 31.034 32.642 39.578 1.00 19.08 282 TYR A O 1
ATOM 4621 N N . LEU A 1 283 ? 32.245 34.556 39.503 1.00 16.48 283 LEU A N 1
ATOM 4622 C CA . LEU A 1 283 ? 33.406 33.979 38.847 1.00 14.91 283 LEU A CA 1
ATOM 4623 C C . LEU A 1 283 ? 34.580 34.099 39.819 1.00 16.30 283 LEU A C 1
ATOM 4624 O O . LEU A 1 283 ? 34.614 35.027 40.645 1.00 18.37 283 LEU A O 1
ATOM 4640 N N . PRO A 1 284 ? 35.526 33.170 39.736 1.00 16.17 284 PRO A N 1
ATOM 4641 C CA . PRO A 1 284 ? 36.622 33.186 40.712 1.00 17.05 284 PRO A CA 1
ATOM 4642 C C . PRO A 1 284 ? 37.565 34.387 40.576 1.00 17.00 284 PRO A C 1
ATOM 4643 O O . PRO A 1 284 ? 37.791 34.884 39.462 1.00 16.38 284 PRO A O 1
ATOM 4654 N N . GLU A 1 285 ? 38.153 34.807 41.694 1.00 17.78 285 GLU A N 1
ATOM 4655 C CA . GLU A 1 285 ? 39.022 35.977 41.702 1.00 19.22 285 GLU A CA 1
ATOM 4656 C C . GLU A 1 285 ? 40.287 35.740 40.890 1.00 19.90 285 GLU A C 1
ATOM 4657 O O . GLU A 1 285 ? 40.975 36.688 40.493 1.00 20.89 285 GLU A O 1
ATOM 4669 N N . SER A 1 286 ? 40.601 34.472 40.648 1.00 21.19 286 SER A N 1
ATOM 4670 C CA . SER A 1 286 ? 41.775 34.144 39.835 1.00 21.20 286 SER A CA 1
ATOM 4671 C C . SER A 1 286 ? 41.647 34.682 38.400 1.00 22.29 286 SER A C 1
ATOM 4672 O O . SER A 1 286 ? 42.651 34.769 37.685 1.00 22.89 286 SER A O 1
ATOM 4680 N N . LEU A 1 287 ? 40.442 35.060 37.979 1.00 19.29 287 LEU A N 1
ATOM 4681 C CA . LEU A 1 287 ? 40.232 35.587 36.635 1.00 18.93 287 LEU A CA 1
ATOM 4682 C C . LEU A 1 287 ? 40.492 37.077 36.510 1.00 17.39 287 LEU A C 1
ATOM 4683 O O . LEU A 1 287 ? 40.354 37.640 35.421 1.00 18.12 287 LEU A O 1
ATOM 4699 N N . LYS A 1 288 ? 40.830 37.729 37.615 1.00 17.37 288 LYS A N 1
ATOM 4700 C CA . LYS A 1 288 ? 41.029 39.180 37.595 1.00 16.75 288 LYS A CA 1
ATOM 4701 C C . LYS A 1 288 ? 42.037 39.633 36.551 1.00 21.40 288 LYS A C 1
ATOM 4702 O O . LYS A 1 288 ? 41.748 40.559 35.806 1.00 17.88 288 LYS A O 1
ATOM 4721 N N . GLU A 1 289 ? 43.222 39.022 36.518 1.00 18.59 289 GLU A N 1
ATOM 4722 C CA . GLU A 1 289 ? 44.239 39.486 35.563 1.00 19.98 289 GLU A CA 1
ATOM 4723 C C . GLU A 1 289 ? 43.803 39.216 34.123 1.00 16.85 289 GLU A C 1
ATOM 4724 O O . GLU A 1 289 ? 44.046 40.029 33.218 1.00 17.77 289 GLU A O 1
ATOM 4736 N N . THR A 1 290 ? 43.129 38.094 33.898 1.00 16.96 290 THR A N 1
ATOM 4737 C CA . THR A 1 290 ? 42.600 37.782 32.568 1.00 16.29 290 THR A CA 1
ATOM 4738 C C . THR A 1 290 ? 41.622 38.853 32.124 1.00 18.66 290 THR A C 1
ATOM 4739 O O . THR A 1 290 ? 41.653 39.312 30.986 1.00 18.82 290 THR A O 1
ATOM 4750 N N . ALA A 1 291 ? 40.744 39.248 33.035 1.00 14.90 291 ALA A N 1
ATOM 4751 C CA . ALA A 1 291 ? 39.716 40.234 32.728 1.00 15.91 291 ALA A CA 1
ATOM 4752 C C . ALA A 1 291 ? 40.339 41.601 32.429 1.00 15.34 291 ALA A C 1
ATOM 4753 O O . ALA A 1 291 ? 39.920 42.291 31.488 1.00 16.66 291 ALA A O 1
ATOM 4760 N N . LYS A 1 292 ? 41.324 41.989 33.226 1.00 15.42 292 LYS A N 1
ATOM 4761 C CA . LYS A 1 292 ? 42.027 43.252 33.033 1.00 15.68 292 LYS A CA 1
ATOM 4762 C C . LYS A 1 292 ? 42.748 43.288 31.685 1.00 16.61 292 LYS A C 1
ATOM 4763 O O . LYS A 1 292 ? 42.706 44.285 30.974 1.00 17.80 292 LYS A O 1
ATOM 4782 N N . GLU A 1 293 ? 43.425 42.196 31.363 1.00 16.61 293 GLU A N 1
ATOM 4783 C CA . GLU A 1 293 ? 44.162 42.091 30.107 1.00 15.36 293 GLU A CA 1
ATOM 4784 C C . GLU A 1 293 ? 43.225 42.171 28.903 1.00 15.73 293 GLU A C 1
ATOM 4785 O O . GLU A 1 293 ? 43.527 42.828 27.898 1.00 17.54 293 GLU A O 1
ATOM 4797 N N . ALA A 1 294 ? 42.069 41.534 29.016 1.00 13.61 294 ALA A N 1
ATOM 4798 C CA . ALA A 1 294 ? 41.087 41.557 27.939 1.00 13.68 294 ALA A CA 1
ATOM 4799 C C . ALA A 1 294 ? 40.528 42.966 27.755 1.00 14.19 294 ALA A C 1
ATOM 4800 O O . ALA A 1 294 ? 40.339 43.421 26.622 1.00 13.44 294 ALA A O 1
ATOM 4807 N N . TYR A 1 295 ? 40.263 43.653 28.865 1.00 13.93 295 TYR A N 1
ATOM 4808 C CA . TYR A 1 295 ? 39.837 45.036 28.802 1.00 12.70 295 TYR A CA 1
ATOM 4809 C C . TYR A 1 295 ? 40.853 45.892 28.067 1.00 13.93 295 TYR A C 1
ATOM 4810 O O . TYR A 1 295 ? 40.494 46.678 27.192 1.00 15.20 295 TYR A O 1
ATOM 4828 N N . LYS A 1 296 ? 42.123 45.783 28.428 1.00 14.85 296 LYS A N 1
ATOM 4829 C CA . LYS A 1 296 ? 43.140 46.555 27.740 1.00 14.95 296 LYS A CA 1
ATOM 4830 C C . LYS A 1 296 ? 43.199 46.185 26.246 1.00 17.71 296 LYS A C 1
ATOM 4831 O O . LYS A 1 296 ? 43.477 47.027 25.391 1.00 16.52 296 LYS A O 1
ATOM 4850 N N . GLY A 1 297 ? 42.877 44.933 25.936 1.00 14.75 297 GLY A N 1
ATOM 4851 C CA . GLY A 1 297 ? 42.763 44.501 24.558 1.00 15.90 297 GLY A CA 1
ATOM 4852 C C . GLY A 1 297 ? 41.675 45.224 23.792 1.00 13.57 297 GLY A C 1
ATOM 4853 O O . GLY A 1 297 ? 41.813 45.507 22.609 1.00 15.38 297 GLY A O 1
ATOM 4857 N N . LEU A 1 298 ? 40.562 45.527 24.447 1.00 13.50 298 LEU A N 1
ATOM 4858 C CA . LEU A 1 298 ? 39.528 46.326 23.787 1.00 11.93 298 LEU A CA 1
ATOM 4859 C C . LEU A 1 298 ? 40.087 47.685 23.333 1.00 14.50 298 LEU A C 1
ATOM 4860 O O . LEU A 1 298 ? 39.808 48.172 22.233 1.00 14.59 298 LEU A O 1
ATOM 4876 N N . ILE A 1 299 ? 40.828 48.336 24.207 1.00 13.28 299 ILE A N 1
ATOM 4877 C CA . ILE A 1 299 ? 41.400 49.643 23.902 1.00 14.43 299 ILE A CA 1
ATOM 4878 C C . ILE A 1 299 ? 42.385 49.515 22.752 1.00 15.24 299 ILE A C 1
ATOM 4879 O O . ILE A 1 299 ? 42.367 50.312 21.794 1.00 15.10 299 ILE A O 1
ATOM 4895 N N . ASN A 1 300 ? 43.282 48.534 22.863 1.00 15.15 300 ASN A N 1
ATOM 4896 C CA . ASN A 1 300 ? 44.303 48.343 21.840 1.00 18.88 300 ASN A CA 1
ATOM 4897 C C . ASN A 1 300 ? 43.696 48.075 20.452 1.00 16.65 300 ASN A C 1
ATOM 4898 O O . ASN A 1 300 ? 44.138 48.632 19.451 1.00 17.72 300 ASN A O 1
ATOM 4909 N N . GLU A 1 301 ? 42.696 47.210 20.383 1.00 14.55 301 GLU A N 1
ATOM 4910 C CA . GLU A 1 301 ? 42.168 46.788 19.088 1.00 17.07 301 GLU A CA 1
ATOM 4911 C C . GLU A 1 301 ? 41.137 47.740 18.506 1.00 17.96 301 GLU A C 1
ATOM 4912 O O . GLU A 1 301 ? 40.997 47.835 17.277 1.00 18.72 301 GLU A O 1
ATOM 4924 N N . PHE A 1 302 ? 40.377 48.405 19.369 1.00 13.73 302 PHE A N 1
ATOM 4925 C CA . PHE A 1 302 ? 39.134 49.045 18.914 1.00 13.71 302 PHE A CA 1
ATOM 4926 C C . PHE A 1 302 ? 39.034 50.563 19.125 1.00 15.23 302 PHE A C 1
ATOM 4927 O O . PHE A 1 302 ? 38.161 51.202 18.539 1.00 15.20 302 PHE A O 1
ATOM 4944 N N . ILE A 1 303 ? 39.878 51.137 19.975 1.00 13.13 303 ILE A N 1
ATOM 4945 C CA . ILE A 1 303 ? 39.810 52.567 20.261 1.00 13.73 303 ILE A CA 1
ATOM 4946 C C . ILE A 1 303 ? 40.870 53.354 19.490 1.00 14.50 303 ILE A C 1
ATOM 4947 O O . ILE A 1 303 ? 42.040 53.003 19.494 1.00 16.51 303 ILE A O 1
ATOM 4963 N N . LEU A 1 304 ? 40.447 54.442 18.846 1.00 14.88 304 LEU A N 1
ATOM 4964 C CA . LEU A 1 304 ? 41.345 55.396 18.230 1.00 17.23 304 LEU A CA 1
ATOM 4965 C C . LEU A 1 304 ? 40.951 56.804 18.680 1.00 16.50 304 LEU A C 1
ATOM 4966 O O . LEU A 1 304 ? 39.765 57.169 18.656 1.00 17.99 304 LEU A O 1
ATOM 4982 N N . GLU A 1 305 ? 41.958 57.590 19.029 1.00 17.49 305 GLU A N 1
ATOM 4983 C CA . GLU A 1 305 ? 41.768 58.987 19.389 1.00 18.45 305 GLU A CA 1
ATOM 4984 C C . GLU A 1 305 ? 41.585 59.851 18.143 1.00 18.97 305 GLU A C 1
ATOM 4985 O O . GLU A 1 305 ? 42.338 59.734 17.180 1.00 19.18 305 GLU A O 1
ATOM 4997 N N . THR A 1 306 ? 40.597 60.745 18.177 1.00 17.45 306 THR A N 1
ATOM 4998 C CA . THR A 1 306 ? 40.438 61.726 17.122 1.00 18.18 306 THR A CA 1
ATOM 4999 C C . THR A 1 306 ? 41.164 63.025 17.506 1.00 19.94 306 THR A C 1
ATOM 5000 O O . THR A 1 306 ? 41.586 63.203 18.637 1.00 21.25 306 THR A O 1
ATOM 5011 N N . LYS A 1 307 ? 41.332 63.923 16.545 1.00 21.47 307 LYS A N 1
ATOM 5012 C CA . LYS A 1 307 ? 42.238 65.049 16.722 1.00 23.16 307 LYS A CA 1
ATOM 5013 C C . LYS A 1 307 ? 41.817 66.010 17.824 1.00 25.24 307 LYS A C 1
ATOM 5014 O O . LYS A 1 307 ? 42.641 66.777 18.332 1.00 29.11 307 LYS A O 1
ATOM 5033 N N . ASP A 1 308 ? 40.535 65.970 18.161 1.00 24.50 308 ASP A N 1
ATOM 5034 C CA . ASP A 1 308 ? 39.971 66.805 19.211 1.00 26.23 308 ASP A CA 1
ATOM 5035 C C . ASP A 1 308 ? 40.178 66.185 20.595 1.00 25.63 308 ASP A C 1
ATOM 5036 O O . ASP A 1 308 ? 39.751 66.753 21.601 1.00 29.64 308 ASP A O 1
ATOM 5045 N N . GLY A 1 309 ? 40.837 65.026 20.641 1.00 22.51 309 GLY A N 1
ATOM 5046 C CA . GLY A 1 309 ? 41.113 64.352 21.897 1.00 22.41 309 GLY A CA 1
ATOM 5047 C C . GLY A 1 309 ? 39.990 63.462 22.389 1.00 25.76 309 GLY A C 1
ATOM 5048 O O . GLY A 1 309 ? 40.096 62.860 23.466 1.00 24.76 309 GLY A O 1
ATOM 5052 N N . LEU A 1 310 ? 38.918 63.373 21.602 1.00 19.42 310 LEU A N 1
ATOM 5053 C CA . LEU A 1 310 ? 37.853 62.420 21.852 1.00 17.57 310 LEU A CA 1
ATOM 5054 C C . LEU A 1 310 ? 38.243 61.076 21.229 1.00 17.54 310 LEU A C 1
ATOM 5055 O O . LEU A 1 310 ? 39.339 60.936 20.669 1.00 16.88 310 LEU A O 1
ATOM 5071 N N . ILE A 1 311 ? 37.390 60.070 21.386 1.00 15.99 311 ILE A N 1
ATOM 5072 C CA . ILE A 1 311 ? 37.703 58.720 20.914 1.00 15.34 311 ILE A CA 1
ATOM 5073 C C . ILE A 1 311 ? 36.584 58.110 20.085 1.00 14.99 311 ILE A C 1
ATOM 5074 O O . ILE A 1 311 ? 35.395 58.378 20.314 1.00 15.37 311 ILE A O 1
ATOM 5090 N N . ASN A 1 312 ? 36.989 57.289 19.120 1.00 14.20 312 ASN A N 1
ATOM 5091 C CA . ASN A 1 312 ? 36.092 56.422 18.361 1.00 13.53 312 ASN A CA 1
ATOM 5092 C C . ASN A 1 312 ? 36.216 54.990 18.808 1.00 14.39 312 ASN A C 1
ATOM 5093 O O . ASN A 1 312 ? 37.291 54.527 19.157 1.00 13.87 312 ASN A O 1
ATOM 5104 N N . LEU A 1 313 ? 35.096 54.285 18.812 1.00 12.68 313 LEU A N 1
ATOM 5105 C CA . LEU A 1 313 ? 35.108 52.838 18.965 1.00 12.51 313 LEU A CA 1
ATOM 5106 C C . LEU A 1 313 ? 34.866 52.211 17.597 1.00 12.70 313 LEU A C 1
ATOM 5107 O O . LEU A 1 313 ? 33.855 52.452 16.968 1.00 13.77 313 LEU A O 1
ATOM 5123 N N . ASN A 1 314 ? 35.816 51.401 17.153 1.00 12.45 314 ASN A N 1
ATOM 5124 C CA . ASN A 1 314 ? 35.773 50.811 15.826 1.00 12.47 314 ASN A CA 1
ATOM 5125 C C . ASN A 1 314 ? 35.446 49.320 15.855 1.00 14.90 314 ASN A C 1
ATOM 5126 O O . ASN A 1 314 ? 35.523 48.687 16.900 1.00 12.82 314 ASN A O 1
ATOM 5137 N N . LYS A 1 315 ? 35.145 48.780 14.677 1.00 12.37 315 LYS A N 1
ATOM 5138 C CA . LYS A 1 315 ? 35.023 47.345 14.413 1.00 12.56 315 LYS A CA 1
ATOM 5139 C C . LYS A 1 315 ? 33.809 46.715 15.067 1.00 11.88 315 LYS A C 1
ATOM 5140 O O . LYS A 1 315 ? 33.876 45.602 15.616 1.00 12.21 315 LYS A O 1
ATOM 5159 N N . ILE A 1 316 ? 32.680 47.394 14.921 1.00 11.24 316 ILE A N 1
ATOM 5160 C CA . ILE A 1 316 ? 31.431 46.916 15.500 1.00 10.87 316 ILE A CA 1
ATOM 5161 C C . ILE A 1 316 ? 30.540 46.340 14.401 1.00 10.72 316 ILE A C 1
ATOM 5162 O O . ILE A 1 316 ? 30.285 46.978 13.401 1.00 12.35 316 ILE A O 1
ATOM 5178 N N . CYS A 1 317 ? 30.056 45.124 14.599 1.00 12.65 317 CYS A N 1
ATOM 5179 C CA . CYS A 1 317 ? 29.109 44.559 13.636 1.00 11.78 317 CYS A CA 1
ATOM 5180 C C . CYS A 1 317 ? 27.813 45.352 13.736 1.00 10.57 317 CYS A C 1
ATOM 5181 O O . CYS A 1 317 ? 27.203 45.382 14.791 1.00 13.75 317 CYS A O 1
ATOM 5189 N N . TYR A 1 318 ? 27.370 45.980 12.660 1.00 12.05 318 TYR A N 1
ATOM 5190 C CA . TYR A 1 318 ? 26.223 46.874 12.759 1.00 11.93 318 TYR A CA 1
ATOM 5191 C C . TYR A 1 318 ? 24.923 46.135 13.154 1.00 13.62 318 TYR A C 1
ATOM 5192 O O . TYR A 1 318 ? 24.128 46.636 13.964 1.00 15.26 318 TYR A O 1
ATOM 5210 N N . VAL A 1 319 ? 24.705 44.982 12.536 1.00 12.96 319 VAL A N 1
ATOM 5211 C CA . VAL A 1 319 ? 23.466 44.224 12.685 1.00 14.07 319 VAL A CA 1
ATOM 5212 C C . VAL A 1 319 ? 23.709 42.800 12.208 1.00 12.06 319 VAL A C 1
ATOM 5213 O O . VAL A 1 319 ? 24.469 42.564 11.278 1.00 15.31 319 VAL A O 1
ATOM 5226 N N . ALA A 1 320 ? 23.082 41.849 12.871 1.00 13.66 320 ALA A N 1
ATOM 5227 C CA . ALA A 1 320 ? 22.981 40.486 12.362 1.00 15.78 320 ALA A CA 1
ATOM 5228 C C . ALA A 1 320 ? 21.699 39.882 12.907 1.00 15.40 320 ALA A C 1
ATOM 5229 O O . ALA A 1 320 ? 21.215 40.274 13.979 1.00 16.38 320 ALA A O 1
ATOM 5236 N N . GLY A 1 321 ? 21.156 38.938 12.152 1.00 15.70 321 GLY A N 1
ATOM 5237 C CA . GLY A 1 321 ? 19.982 38.201 12.554 1.00 13.71 321 GLY A CA 1
ATOM 5238 C C . GLY A 1 321 ? 19.754 37.034 11.617 1.00 13.91 321 GLY A C 1
ATOM 5239 O O . GLY A 1 321 ? 20.570 36.771 10.738 1.00 16.90 321 GLY A O 1
ATOM 5243 N N . LEU A 1 322 ? 18.645 36.320 11.815 1.00 14.65 322 LEU A N 1
ATOM 5244 C CA . LEU A 1 322 ? 18.336 35.138 11.045 1.00 15.13 322 LEU A CA 1
ATOM 5245 C C . LEU A 1 322 ? 16.985 35.313 10.353 1.00 15.96 322 LEU A C 1
ATOM 5246 O O . LEU A 1 322 ? 16.093 35.999 10.860 1.00 16.52 322 LEU A O 1
ATOM 5262 N N . GLY A 1 323 ? 16.843 34.676 9.204 1.00 16.33 323 GLY A N 1
ATOM 5263 C CA . GLY A 1 323 ? 15.593 34.708 8.463 1.00 17.42 323 GLY A CA 1
ATOM 5264 C C . GLY A 1 323 ? 15.197 36.123 8.105 1.00 17.76 323 GLY A C 1
ATOM 5265 O O . GLY A 1 323 ? 16.040 36.932 7.735 1.00 17.18 323 GLY A O 1
ATOM 5269 N N . GLY A 1 324 ? 13.907 36.428 8.218 1.00 20.72 324 GLY A N 1
ATOM 5270 C CA . GLY A 1 324 ? 13.400 37.741 7.865 1.00 22.18 324 GLY A CA 1
ATOM 5271 C C . GLY A 1 324 ? 13.283 37.929 6.359 1.00 21.87 324 GLY A C 1
ATOM 5272 O O . GLY A 1 324 ? 13.405 36.974 5.595 1.00 21.22 324 GLY A O 1
ATOM 5276 N N . LYS A 1 325 ? 13.067 39.174 5.940 1.00 31.86 325 LYS A N 1
ATOM 5277 C CA . LYS A 1 325 ? 12.764 39.464 4.544 1.00 34.71 325 LYS A CA 1
ATOM 5278 C C . LYS A 1 325 ? 13.925 39.076 3.627 1.00 29.97 325 LYS A C 1
ATOM 5279 O O . LYS A 1 325 ? 13.699 38.673 2.482 1.00 34.37 325 LYS A O 1
ATOM 5298 N N . ASP A 1 326 ? 15.149 39.185 4.139 1.00 30.44 326 ASP A N 1
ATOM 5299 C CA . ASP A 1 326 ? 16.343 38.847 3.363 1.00 29.41 326 ASP A CA 1
ATOM 5300 C C . ASP A 1 326 ? 16.790 37.392 3.531 1.00 29.41 326 ASP A C 1
ATOM 5301 O O . ASP A 1 326 ? 17.829 36.995 2.999 1.00 29.84 326 ASP A O 1
ATOM 5310 N N . LYS A 1 327 ? 15.997 36.606 4.257 1.00 22.16 327 LYS A N 1
ATOM 5311 C CA . LYS A 1 327 ? 16.203 35.165 4.384 1.00 20.69 327 LYS A CA 1
ATOM 5312 C C . LYS A 1 327 ? 17.641 34.877 4.800 1.00 21.97 327 LYS A C 1
ATOM 5313 O O . LYS A 1 327 ? 18.349 34.096 4.161 1.00 26.14 327 LYS A O 1
ATOM 5332 N N . ARG A 1 328 ? 18.049 35.530 5.880 1.00 17.44 328 ARG A N 1
ATOM 5333 C CA . ARG A 1 328 ? 19.400 35.437 6.405 1.00 16.09 328 ARG A CA 1
ATOM 5334 C C . ARG A 1 328 ? 19.668 34.024 6.907 1.00 18.00 328 ARG A C 1
ATOM 5335 O O . ARG A 1 328 ? 18.908 33.513 7.725 1.00 17.03 328 ARG A O 1
ATOM 5356 N N . ASP A 1 329 ? 20.721 33.390 6.397 1.00 16.05 329 ASP A N 1
ATOM 5357 C CA . ASP A 1 329 ? 20.866 31.939 6.564 1.00 16.85 329 ASP A CA 1
ATOM 5358 C C . ASP A 1 329 ? 21.821 31.529 7.680 1.00 16.47 329 ASP A C 1
ATOM 5359 O O . ASP A 1 329 ? 21.961 30.346 7.963 1.00 16.94 329 ASP A O 1
ATOM 5368 N N . GLY A 1 330 ? 22.459 32.497 8.321 1.00 16.66 330 GLY A N 1
ATOM 5369 C CA . GLY A 1 330 ? 23.310 32.198 9.458 1.00 17.30 330 GLY A CA 1
ATOM 5370 C C . GLY A 1 330 ? 24.603 31.495 9.104 1.00 14.65 330 GLY A C 1
ATOM 5371 O O . GLY A 1 330 ? 25.337 31.038 9.992 1.00 14.58 330 GLY A O 1
ATOM 5375 N N . SER A 1 331 ? 24.924 31.454 7.814 1.00 15.64 331 SER A N 1
ATOM 5376 C CA . SER A 1 331 ? 26.198 30.904 7.369 1.00 16.93 331 SER A CA 1
ATOM 5377 C C . SER A 1 331 ? 27.357 31.824 7.727 1.00 14.33 331 SER A C 1
ATOM 5378 O O . SER A 1 331 ? 27.172 32.991 8.067 1.00 14.85 331 SER A O 1
ATOM 5386 N N . PHE A 1 332 ? 28.566 31.288 7.629 1.00 15.83 332 PHE A N 1
ATOM 5387 C CA . PHE A 1 332 ? 29.756 32.094 7.847 1.00 14.03 332 PHE A CA 1
ATOM 5388 C C . PHE A 1 332 ? 29.760 33.296 6.898 1.00 14.50 332 PHE A C 1
ATOM 5389 O O . PHE A 1 332 ? 29.983 34.446 7.313 1.00 14.55 332 PHE A O 1
ATOM 5406 N N . ALA A 1 333 ? 29.499 33.048 5.619 1.00 16.20 333 ALA A N 1
ATOM 5407 C CA . ALA A 1 333 ? 29.453 34.138 4.645 1.00 14.06 333 ALA A CA 1
ATOM 5408 C C . ALA A 1 333 ? 28.437 35.194 5.051 1.00 13.72 333 ALA A C 1
ATOM 5409 O O . ALA A 1 333 ? 28.710 36.392 4.951 1.00 14.92 333 ALA A O 1
ATOM 5416 N N . TYR A 1 334 ? 27.279 34.762 5.551 1.00 14.42 334 TYR A N 1
ATOM 5417 C CA . TYR A 1 334 ? 26.274 35.694 6.028 1.00 14.25 334 TYR A CA 1
ATOM 5418 C C . TYR A 1 334 ? 26.831 36.580 7.161 1.00 13.84 334 TYR A C 1
ATOM 5419 O O . TYR A 1 334 ? 26.658 37.797 7.131 1.00 13.49 334 TYR A O 1
ATOM 5437 N N . TYR A 1 335 ? 27.470 35.990 8.170 1.00 13.79 335 TYR A N 1
ATOM 5438 C CA . TYR A 1 335 ? 27.921 36.798 9.308 1.00 14.56 335 TYR A CA 1
ATOM 5439 C C . TYR A 1 335 ? 29.012 37.780 8.895 1.00 14.23 335 TYR A C 1
ATOM 5440 O O . TYR A 1 335 ? 29.108 38.859 9.454 1.00 15.02 335 TYR A O 1
ATOM 5458 N N . ILE A 1 336 ? 29.830 37.406 7.923 1.00 14.00 336 ILE A N 1
ATOM 5459 C CA . ILE A 1 336 ? 30.885 38.297 7.443 1.00 14.02 336 ILE A CA 1
ATOM 5460 C C . ILE A 1 336 ? 30.307 39.381 6.523 1.00 15.18 336 ILE A C 1
ATOM 5461 O O . ILE A 1 336 ? 30.924 40.438 6.325 1.00 15.54 336 ILE A O 1
ATOM 5477 N N . SER A 1 337 ? 29.117 39.137 5.971 1.00 13.54 337 SER A N 1
ATOM 5478 C CA . SER A 1 337 ? 28.535 40.073 5.005 1.00 14.69 337 SER A CA 1
ATOM 5479 C C . SER A 1 337 ? 27.991 41.354 5.636 1.00 13.68 337 SER A C 1
ATOM 5480 O O . SER A 1 337 ? 27.780 42.357 4.928 1.00 14.22 337 SER A O 1
ATOM 5488 N N . GLU A 1 338 ? 27.730 41.340 6.940 1.00 13.70 338 GLU A N 1
ATOM 5489 C CA . GLU A 1 338 ? 27.069 42.491 7.555 1.00 12.35 338 GLU A CA 1
ATOM 5490 C C . GLU A 1 338 ? 28.075 43.626 7.787 1.00 13.40 338 GLU A C 1
ATOM 5491 O O . GLU A 1 338 ? 29.279 43.382 7.894 1.00 13.47 338 GLU A O 1
ATOM 5503 N N . PRO A 1 339 ? 27.589 44.877 7.844 1.00 12.29 339 PRO A N 1
ATOM 5504 C CA . PRO A 1 339 ? 28.532 46.008 7.950 1.00 12.31 339 PRO A CA 1
ATOM 5505 C C . PRO A 1 339 ? 29.354 46.012 9.233 1.00 13.01 339 PRO A C 1
ATOM 5506 O O . PRO A 1 339 ? 28.859 45.600 10.288 1.00 12.61 339 PRO A O 1
ATOM 5517 N N . ILE A 1 340 ? 30.579 46.517 9.124 1.00 12.11 340 ILE A N 1
ATOM 5518 C CA . ILE A 1 340 ? 31.436 46.790 10.275 1.00 11.94 340 ILE A CA 1
ATOM 5519 C C . ILE A 1 340 ? 31.515 48.307 10.369 1.00 12.47 340 ILE A C 1
ATOM 5520 O O . ILE A 1 340 ? 31.948 48.974 9.418 1.00 12.41 340 ILE A O 1
ATOM 5536 N N . VAL A 1 341 ? 31.129 48.846 11.521 1.00 12.77 341 VAL A N 1
ATOM 5537 C CA . VAL A 1 341 ? 31.046 50.286 11.689 1.00 12.06 341 VAL A CA 1
ATOM 5538 C C . VAL A 1 341 ? 31.713 50.794 12.950 1.00 11.98 341 VAL A C 1
ATOM 5539 O O . VAL A 1 341 ? 32.045 50.017 13.853 1.00 12.63 341 VAL A O 1
ATOM 5552 N N . SER A 1 342 ? 31.894 52.115 12.995 1.00 12.23 342 SER A N 1
ATOM 5553 C CA . SER A 1 342 ? 32.386 52.794 14.188 1.00 12.24 342 SER A CA 1
ATOM 5554 C C . SER A 1 342 ? 31.260 53.561 14.904 1.00 12.23 342 SER A C 1
ATOM 5555 O O . SER A 1 342 ? 30.262 53.957 14.286 1.00 14.61 342 SER A O 1
ATOM 5563 N N . ASN A 1 343 ? 31.440 53.754 16.216 1.00 13.05 343 ASN A N 1
ATOM 5564 C CA . ASN A 1 343 ? 30.555 54.590 17.016 1.00 14.01 343 ASN A CA 1
ATOM 5565 C C . ASN A 1 343 ? 29.086 54.199 16.922 1.00 14.45 343 ASN A C 1
ATOM 5566 O O . ASN A 1 343 ? 28.209 55.042 16.870 1.00 16.58 343 ASN A O 1
ATOM 5577 N N . GLU A 1 344 ? 28.864 52.894 16.921 1.00 12.07 344 GLU A N 1
ATOM 5578 C CA . GLU A 1 344 ? 27.543 52.296 16.915 1.00 14.27 344 GLU A CA 1
ATOM 5579 C C . GLU A 1 344 ? 27.152 51.931 18.344 1.00 14.53 344 GLU A C 1
ATOM 5580 O O . GLU A 1 344 ? 27.891 51.243 19.035 1.00 12.02 344 GLU A O 1
ATOM 5592 N N . PRO A 1 345 ? 25.969 52.378 18.782 1.00 12.58 345 PRO A N 1
ATOM 5593 C CA . PRO A 1 345 ? 25.508 52.101 20.139 1.00 11.96 345 PRO A CA 1
ATOM 5594 C C . PRO A 1 345 ? 25.545 50.647 20.618 1.00 13.88 345 PRO A C 1
ATOM 5595 O O . PRO A 1 345 ? 25.748 50.424 21.816 1.00 13.54 345 PRO A O 1
ATOM 5606 N N . LYS A 1 346 ? 25.371 49.673 19.730 1.00 13.57 346 LYS A N 1
ATOM 5607 C CA . LYS A 1 346 ? 25.459 48.277 20.141 1.00 11.87 346 LYS A CA 1
ATOM 5608 C C . LYS A 1 346 ? 26.857 47.934 20.684 1.00 11.43 346 LYS A C 1
ATOM 5609 O O . LYS A 1 346 ? 26.996 47.030 21.505 1.00 14.48 346 LYS A O 1
ATOM 5628 N N . GLY A 1 347 ? 27.873 48.682 20.257 1.00 12.11 347 GLY A N 1
ATOM 5629 C CA . GLY A 1 347 ? 29.214 48.561 20.822 1.00 14.85 347 GLY A CA 1
ATOM 5630 C C . GLY A 1 347 ? 29.523 49.581 21.914 1.00 12.89 347 GLY A C 1
ATOM 5631 O O . GLY A 1 347 ? 30.194 49.267 22.894 1.00 13.96 347 GLY A O 1
ATOM 5635 N N . LEU A 1 348 ? 29.039 50.812 21.736 1.00 13.57 348 LEU A N 1
ATOM 5636 C CA . LEU A 1 348 ? 29.354 51.884 22.678 1.00 12.17 348 LEU A CA 1
ATOM 5637 C C . LEU A 1 348 ? 28.863 51.574 24.081 1.00 13.20 348 LEU A C 1
ATOM 5638 O O . LEU A 1 348 ? 29.559 51.804 25.059 1.00 13.36 348 LEU A O 1
ATOM 5654 N N . GLY A 1 349 ? 27.637 51.111 24.195 1.00 12.02 349 GLY A N 1
ATOM 5655 C CA . GLY A 1 349 ? 27.086 50.808 25.508 1.00 12.26 349 GLY A CA 1
ATOM 5656 C C . GLY A 1 349 ? 27.903 49.791 26.274 1.00 12.28 349 GLY A C 1
ATOM 5657 O O . GLY A 1 349 ? 28.296 50.031 27.412 1.00 12.54 349 GLY A O 1
ATOM 5661 N N . PRO A 1 350 ? 28.147 48.621 25.664 1.00 12.09 350 PRO A N 1
ATOM 5662 C CA . PRO A 1 350 ? 28.966 47.614 26.345 1.00 12.18 350 PRO A CA 1
ATOM 5663 C C . PRO A 1 350 ? 30.364 48.112 26.660 1.00 12.24 350 PRO A C 1
ATOM 5664 O O . PRO A 1 350 ? 30.912 47.756 27.698 1.00 12.89 350 PRO A O 1
ATOM 5675 N N . PHE A 1 351 ? 30.945 48.927 25.790 1.00 12.40 351 PHE A N 1
ATOM 5676 C CA . PHE A 1 351 ? 32.267 49.483 26.093 1.00 14.21 351 PHE A CA 1
ATOM 5677 C C . PHE A 1 351 ? 32.226 50.407 27.320 1.00 12.55 351 PHE A C 1
ATOM 5678 O O . PHE A 1 351 ? 33.093 50.345 28.194 1.00 12.83 351 PHE A O 1
ATOM 5695 N N . LEU A 1 352 ? 31.218 51.262 27.420 1.00 13.03 352 LEU A N 1
ATOM 5696 C CA . LEU A 1 352 ? 31.051 52.085 28.607 1.00 12.96 352 LEU A CA 1
ATOM 5697 C C . LEU A 1 352 ? 30.911 51.242 29.861 1.00 13.23 352 LEU A C 1
ATOM 5698 O O . LEU A 1 352 ? 31.500 51.552 30.899 1.00 13.60 352 LEU A O 1
ATOM 5714 N N . LEU A 1 353 ? 30.087 50.192 29.773 1.00 13.14 353 LEU A N 1
ATOM 5715 C CA . LEU A 1 353 ? 29.837 49.325 30.921 1.00 13.49 353 LEU A CA 1
ATOM 5716 C C . LEU A 1 353 ? 31.082 48.552 31.346 1.00 14.33 353 LEU A C 1
ATOM 5717 O O . LEU A 1 353 ? 31.372 48.439 32.543 1.00 14.09 353 LEU A O 1
ATOM 5733 N N . ALA A 1 354 ? 31.813 48.010 30.373 1.00 13.78 354 ALA A N 1
ATOM 5734 C CA . ALA A 1 354 ? 33.074 47.340 30.676 1.00 14.29 354 ALA A CA 1
ATOM 5735 C C . ALA A 1 354 ? 34.047 48.306 31.322 1.00 13.83 354 ALA A C 1
ATOM 5736 O O . ALA A 1 354 ? 34.762 47.941 32.252 1.00 14.26 354 ALA A O 1
ATOM 5743 N N . SER A 1 355 ? 34.108 49.529 30.806 1.00 13.66 355 SER A N 1
ATOM 5744 C CA . SER A 1 355 ? 35.022 50.530 31.351 1.00 13.99 355 SER A CA 1
ATOM 5745 C C . SER A 1 355 ? 34.685 50.838 32.803 1.00 14.48 355 SER A C 1
ATOM 5746 O O . SER A 1 355 ? 35.568 50.928 33.648 1.00 14.93 355 SER A O 1
ATOM 5754 N N . TYR A 1 356 ? 33.398 50.996 33.096 1.00 14.46 356 TYR A N 1
ATOM 5755 C CA . TYR A 1 356 ? 32.980 51.263 34.460 1.00 16.53 356 TYR A CA 1
ATOM 5756 C C . TYR A 1 356 ? 33.432 50.120 35.373 1.00 15.39 356 TYR A C 1
ATOM 5757 O O . TYR A 1 356 ? 33.961 50.365 36.456 1.00 15.94 356 TYR A O 1
ATOM 5775 N N . GLU A 1 357 ? 33.238 48.880 34.937 1.00 15.18 357 GLU A N 1
ATOM 5776 C CA . GLU A 1 357 ? 33.606 47.736 35.788 1.00 15.65 357 GLU A CA 1
ATOM 5777 C C . GLU A 1 357 ? 35.119 47.652 35.976 1.00 16.02 357 GLU A C 1
ATOM 5778 O O . GLU A 1 357 ? 35.595 47.319 37.048 1.00 16.54 357 GLU A O 1
ATOM 5790 N N . TYR A 1 358 ? 35.863 47.911 34.908 1.00 16.39 358 TYR A N 1
ATOM 5791 C CA . TYR A 1 358 ? 37.320 47.893 34.980 1.00 15.82 358 TYR A CA 1
ATOM 5792 C C . TYR A 1 358 ? 37.823 48.929 35.971 1.00 17.23 358 TYR A C 1
ATOM 5793 O O . TYR A 1 358 ? 38.666 48.645 36.821 1.00 18.86 358 TYR A O 1
ATOM 5811 N N . GLU A 1 359 ? 37.290 50.135 35.856 1.00 16.16 359 GLU A N 1
ATOM 5812 C CA . GLU A 1 359 ? 37.690 51.220 36.730 1.00 17.06 359 GLU A CA 1
ATOM 5813 C C . GLU A 1 359 ? 37.364 50.880 38.174 1.00 19.64 359 GLU A C 1
ATOM 5814 O O . GLU A 1 359 ? 38.132 51.173 39.080 1.00 19.96 359 GLU A O 1
ATOM 5826 N N . THR A 1 360 ? 36.228 50.232 38.381 1.00 17.65 360 THR A N 1
ATOM 5827 C CA . THR A 1 360 ? 35.788 49.901 39.730 1.00 21.27 360 THR A CA 1
ATOM 5828 C C . THR A 1 360 ? 36.747 48.879 40.334 1.00 24.59 360 THR A C 1
ATOM 5829 O O . THR A 1 360 ? 37.077 48.952 41.517 1.00 24.38 360 THR A O 1
ATOM 5840 N N . LEU A 1 361 ? 37.199 47.931 39.512 1.00 21.14 361 LEU A N 1
ATOM 5841 C CA . LEU A 1 361 ? 38.189 46.943 39.955 1.00 18.64 361 LEU A CA 1
ATOM 5842 C C . LEU A 1 361 ? 39.524 47.607 40.296 1.00 24.59 361 LEU A C 1
ATOM 5843 O O . LEU A 1 361 ? 40.094 47.309 41.353 1.00 24.23 361 LEU A O 1
ATOM 5860 N N . GLN B 1 2 ? 37.981 29.024 -12.831 1.00 51.18 2 GLN B N 1
ATOM 5861 C CA . GLN B 1 2 ? 36.584 29.444 -12.695 1.00 56.94 2 GLN B CA 1
ATOM 5862 C C . GLN B 1 2 ? 36.401 30.899 -13.120 1.00 52.58 2 GLN B C 1
ATOM 5863 O O . GLN B 1 2 ? 37.174 31.764 -12.701 1.00 49.36 2 GLN B O 1
ATOM 5876 N N . LYS B 1 3 ? 35.385 31.169 -13.945 1.00 38.05 3 LYS B N 1
ATOM 5877 C CA . LYS B 1 3 ? 35.174 32.522 -14.467 1.00 27.38 3 LYS B CA 1
ATOM 5878 C C . LYS B 1 3 ? 34.359 33.391 -13.528 1.00 23.29 3 LYS B C 1
ATOM 5879 O O . LYS B 1 3 ? 33.118 33.477 -13.595 1.00 23.81 3 LYS B O 1
ATOM 5898 N N . TYR B 1 4 ? 35.093 34.107 -12.695 1.00 19.75 4 TYR B N 1
ATOM 5899 C CA . TYR B 1 4 ? 34.477 34.978 -11.722 1.00 18.67 4 TYR B CA 1
ATOM 5900 C C . TYR B 1 4 ? 33.709 36.142 -12.327 1.00 17.32 4 TYR B C 1
ATOM 5901 O O . TYR B 1 4 ? 32.824 36.673 -11.683 1.00 18.16 4 TYR B O 1
ATOM 5919 N N . SER B 1 5 ? 34.041 36.578 -13.544 1.00 17.83 5 SER B N 1
ATOM 5920 C CA . SER B 1 5 ? 33.305 37.714 -14.120 1.00 17.63 5 SER B CA 1
ATOM 5921 C C . SER B 1 5 ? 31.816 37.379 -14.247 1.00 16.21 5 SER B C 1
ATOM 5922 O O . SER B 1 5 ? 30.966 38.098 -13.745 1.00 17.15 5 SER B O 1
ATOM 5930 N N . LYS B 1 6 ? 31.522 36.243 -14.855 1.00 16.50 6 LYS B N 1
ATOM 5931 C CA . LYS B 1 6 ? 30.144 35.799 -15.020 1.00 18.69 6 LYS B CA 1
ATOM 5932 C C . LYS B 1 6 ? 29.498 35.433 -13.672 1.00 17.39 6 LYS B C 1
ATOM 5933 O O . LYS B 1 6 ? 28.338 35.777 -13.418 1.00 18.42 6 LYS B O 1
ATOM 5952 N N . LEU B 1 7 ? 30.227 34.717 -12.827 1.00 17.99 7 LEU B N 1
ATOM 5953 C CA . LEU B 1 7 ? 29.702 34.322 -11.521 1.00 19.62 7 LEU B CA 1
ATOM 5954 C C . LEU B 1 7 ? 29.315 35.552 -10.685 1.00 19.44 7 LEU B C 1
ATOM 5955 O O . LEU B 1 7 ? 28.250 35.597 -10.041 1.00 18.96 7 LEU B O 1
ATOM 5971 N N . MET B 1 8 ? 30.165 36.570 -10.691 1.00 16.35 8 MET B N 1
ATOM 5972 C CA . MET B 1 8 ? 29.817 37.811 -10.002 1.00 16.64 8 MET B CA 1
ATOM 5973 C C . MET B 1 8 ? 28.656 38.577 -10.658 1.00 14.49 8 MET B C 1
ATOM 5974 O O . MET B 1 8 ? 27.793 39.098 -9.964 1.00 16.92 8 MET B O 1
ATOM 5988 N N . ALA B 1 9 ? 28.594 38.616 -11.988 1.00 15.27 9 ALA B N 1
ATOM 5989 C CA . ALA B 1 9 ? 27.467 39.261 -12.639 1.00 15.46 9 ALA B CA 1
ATOM 5990 C C . ALA B 1 9 ? 26.172 38.559 -12.223 1.00 15.71 9 ALA B C 1
ATOM 5991 O O . ALA B 1 9 ? 25.185 39.205 -11.884 1.00 17.24 9 ALA B O 1
ATOM 5998 N N . ASP B 1 10 ? 26.186 37.233 -12.232 1.00 15.58 10 ASP B N 1
ATOM 5999 C CA . ASP B 1 10 ? 24.990 36.467 -11.873 1.00 16.26 10 ASP B CA 1
ATOM 6000 C C . ASP B 1 10 ? 24.637 36.691 -10.404 1.00 19.96 10 ASP B C 1
ATOM 6001 O O . ASP B 1 10 ? 23.468 36.688 -10.037 1.00 20.16 10 ASP B O 1
ATOM 6010 N N . SER B 1 11 ? 25.655 36.856 -9.568 1.00 16.17 11 SER B N 1
ATOM 6011 C CA . SER B 1 11 ? 25.433 37.110 -8.139 1.00 16.34 11 SER B CA 1
ATOM 6012 C C . SER B 1 11 ? 24.755 38.463 -7.909 1.00 20.11 11 SER B C 1
ATOM 6013 O O . SER B 1 11 ? 23.806 38.563 -7.129 1.00 18.82 11 SER B O 1
ATOM 6021 N N . ILE B 1 12 ? 25.224 39.487 -8.610 1.00 17.97 12 ILE B N 1
ATOM 6022 C CA . ILE B 1 12 ? 24.690 40.840 -8.501 1.00 15.10 12 ILE B CA 1
ATOM 6023 C C . ILE B 1 12 ? 23.233 40.854 -8.926 1.00 18.95 12 ILE B C 1
ATOM 6024 O O . ILE B 1 12 ? 22.409 41.488 -8.285 1.00 19.89 12 ILE B O 1
ATOM 6040 N N . ILE B 1 13 ? 22.923 40.158 -10.014 1.00 15.88 13 ILE B N 1
ATOM 6041 C CA . ILE B 1 13 ? 21.566 40.120 -10.516 1.00 18.49 13 ILE B CA 1
ATOM 6042 C C . ILE B 1 13 ? 20.666 39.390 -9.529 1.00 18.21 13 ILE B C 1
ATOM 6043 O O . ILE B 1 13 ? 19.614 39.908 -9.127 1.00 21.30 13 ILE B O 1
ATOM 6059 N N . ALA B 1 14 ? 21.091 38.200 -9.097 1.00 17.46 14 ALA B N 1
ATOM 6060 C CA . ALA B 1 14 ? 20.268 37.346 -8.271 1.00 18.73 14 ALA B CA 1
ATOM 6061 C C . ALA B 1 14 ? 20.034 37.913 -6.887 1.00 20.63 14 ALA B C 1
ATOM 6062 O O . ALA B 1 14 ? 18.963 37.710 -6.314 1.00 20.26 14 ALA B O 1
ATOM 6069 N N . LYS B 1 15 ? 21.035 38.595 -6.342 1.00 20.85 15 LYS B N 1
ATOM 6070 C CA . LYS B 1 15 ? 20.946 39.147 -4.993 1.00 21.30 15 LYS B CA 1
ATOM 6071 C C . LYS B 1 15 ? 20.276 40.515 -4.977 1.00 17.43 15 LYS B C 1
ATOM 6072 O O . LYS B 1 15 ? 20.142 41.125 -3.918 1.00 22.72 15 LYS B O 1
ATOM 6091 N N . ASN B 1 16 ? 19.887 41.009 -6.151 1.00 19.45 16 ASN B N 1
ATOM 6092 C CA . ASN B 1 16 ? 19.101 42.239 -6.252 1.00 22.11 16 ASN B CA 1
ATOM 6093 C C . ASN B 1 16 ? 19.820 43.434 -5.626 1.00 20.39 16 ASN B C 1
ATOM 6094 O O . ASN B 1 16 ? 19.213 44.239 -4.923 1.00 22.62 16 ASN B O 1
ATOM 6105 N N . ILE B 1 17 ? 21.124 43.528 -5.876 1.00 17.65 17 ILE B N 1
ATOM 6106 C CA . ILE B 1 17 ? 21.921 44.669 -5.431 1.00 16.56 17 ILE B CA 1
ATOM 6107 C C . ILE B 1 17 ? 21.323 45.921 -6.034 1.00 18.32 17 ILE B C 1
ATOM 6108 O O . ILE B 1 17 ? 21.047 45.969 -7.234 1.00 19.01 17 ILE B O 1
ATOM 6124 N N . THR B 1 18 ? 21.136 46.927 -5.184 1.00 17.36 18 THR B N 1
ATOM 6125 C CA . THR B 1 18 ? 20.544 48.199 -5.582 1.00 17.23 18 THR B CA 1
ATOM 6126 C C . THR B 1 18 ? 21.440 49.001 -6.500 1.00 15.21 18 THR B C 1
ATOM 6127 O O . THR B 1 18 ? 22.579 49.325 -6.141 1.00 16.74 18 THR B O 1
ATOM 6138 N N . LEU B 1 19 ? 20.914 49.333 -7.683 1.00 14.45 19 LEU B N 1
ATOM 6139 C CA . LEU B 1 19 ? 21.663 50.108 -8.681 1.00 14.52 19 LEU B CA 1
ATOM 6140 C C . LEU B 1 19 ? 20.841 51.264 -9.240 1.00 14.18 19 LEU B C 1
ATOM 6141 O O . LEU B 1 19 ? 21.212 51.856 -10.256 1.00 15.49 19 LEU B O 1
ATOM 6157 N N . THR B 1 20 ? 19.739 51.592 -8.567 1.00 14.58 20 THR B N 1
ATOM 6158 C CA . THR B 1 20 ? 18.715 52.474 -9.116 1.00 16.45 20 THR B CA 1
ATOM 6159 C C . THR B 1 20 ? 18.186 53.559 -8.176 1.00 16.42 20 THR B C 1
ATOM 6160 O O . THR B 1 20 ? 17.206 54.232 -8.518 1.00 19.16 20 THR B O 1
ATOM 6171 N N . ASP B 1 21 ? 18.797 53.765 -7.009 1.00 17.49 21 ASP B N 1
ATOM 6172 C CA . ASP B 1 21 ? 18.181 54.663 -6.046 1.00 19.17 21 ASP B CA 1
ATOM 6173 C C . ASP B 1 21 ? 18.641 56.116 -6.154 1.00 17.22 21 ASP B C 1
ATOM 6174 O O . ASP B 1 21 ? 18.041 56.996 -5.545 1.00 19.49 21 ASP B O 1
ATOM 6183 N N . HIS B 1 22 ? 19.685 56.349 -6.949 1.00 14.85 22 HIS B N 1
ATOM 6184 C CA . HIS B 1 22 ? 20.171 57.690 -7.262 1.00 14.94 22 HIS B CA 1
ATOM 6185 C C . HIS B 1 22 ? 21.146 57.587 -8.437 1.00 16.42 22 HIS B C 1
ATOM 6186 O O . HIS B 1 22 ? 21.583 56.503 -8.786 1.00 15.17 22 HIS B O 1
ATOM 6201 N N . TRP B 1 23 ? 21.480 58.725 -9.037 1.00 15.15 23 TRP B N 1
ATOM 6202 C CA . TRP B 1 23 ? 22.430 58.755 -10.161 1.00 13.78 23 TRP B CA 1
ATOM 6203 C C . TRP B 1 23 ? 23.849 58.619 -9.605 1.00 19.15 23 TRP B C 1
ATOM 6204 O O . TRP B 1 23 ? 24.581 59.587 -9.472 1.00 20.84 23 TRP B O 1
ATOM 6225 N N . GLY B 1 24 ? 24.201 57.389 -9.265 1.00 13.10 24 GLY B N 1
ATOM 6226 C CA . GLY B 1 24 ? 25.437 57.079 -8.570 1.00 13.39 24 GLY B CA 1
ATOM 6227 C C . GLY B 1 24 ? 26.477 56.557 -9.526 1.00 12.81 24 GLY B C 1
ATOM 6228 O O . GLY B 1 24 ? 26.223 55.635 -10.294 1.00 15.17 24 GLY B O 1
ATOM 6232 N N . TYR B 1 25 ? 27.662 57.169 -9.493 1.00 12.48 25 TYR B N 1
ATOM 6233 C CA . TYR B 1 25 ? 28.755 56.743 -10.360 1.00 11.54 25 TYR B CA 1
ATOM 6234 C C . TYR B 1 25 ? 29.074 55.254 -10.245 1.00 11.46 25 TYR B C 1
ATOM 6235 O O . TYR B 1 25 ? 29.567 54.645 -11.179 1.00 11.80 25 TYR B O 1
ATOM 6253 N N . GLU B 1 26 ? 28.851 54.676 -9.068 1.00 12.02 26 GLU B N 1
ATOM 6254 C CA . GLU B 1 26 ? 29.251 53.302 -8.816 1.00 12.52 26 GLU B CA 1
ATOM 6255 C C . GLU B 1 26 ? 28.296 52.331 -9.484 1.00 12.58 26 GLU B C 1
ATOM 6256 O O . GLU B 1 26 ? 28.614 51.171 -9.689 1.00 13.31 26 GLU B O 1
ATOM 6268 N N . TYR B 1 27 ? 27.130 52.834 -9.875 1.00 12.35 27 TYR B N 1
ATOM 6269 C CA . TYR B 1 27 ? 26.141 52.015 -10.555 1.00 14.30 27 TYR B CA 1
ATOM 6270 C C . TYR B 1 27 ? 26.526 51.819 -12.008 1.00 13.25 27 TYR B C 1
ATOM 6271 O O . TYR B 1 27 ? 26.513 50.705 -12.513 1.00 13.40 27 TYR B O 1
ATOM 6289 N N . GLY B 1 28 ? 26.922 52.882 -12.690 1.00 14.16 28 GLY B N 1
ATOM 6290 C CA . GLY B 1 28 ? 27.418 52.708 -14.042 1.00 12.19 28 GLY B CA 1
ATOM 6291 C C . GLY B 1 28 ? 28.689 51.888 -14.071 1.00 11.26 28 GLY B C 1
ATOM 6292 O O . GLY B 1 28 ? 28.943 51.135 -15.012 1.00 13.45 28 GLY B O 1
ATOM 6296 N N . LEU B 1 29 ? 29.508 52.038 -13.037 1.00 12.42 29 LEU B N 1
ATOM 6297 C CA . LEU B 1 29 ? 30.743 51.271 -12.912 1.00 10.95 29 LEU B CA 1
ATOM 6298 C C . LEU B 1 29 ? 30.442 49.758 -12.853 1.00 12.74 29 LEU B C 1
ATOM 6299 O O . LEU B 1 29 ? 31.084 48.947 -13.526 1.00 13.95 29 LEU B O 1
ATOM 6315 N N . THR B 1 30 ? 29.455 49.394 -12.057 1.00 12.09 30 THR B N 1
ATOM 6316 C CA . THR B 1 30 ? 29.038 48.016 -11.930 1.00 12.62 30 THR B CA 1
ATOM 6317 C C . THR B 1 30 ? 28.439 47.522 -13.251 1.00 13.49 30 THR B C 1
ATOM 6318 O O . THR B 1 30 ? 28.758 46.427 -13.698 1.00 13.45 30 THR B O 1
ATOM 6329 N N . LEU B 1 31 ? 27.633 48.345 -13.896 1.00 14.94 31 LEU B N 1
ATOM 6330 C CA . LEU B 1 31 ? 27.071 47.966 -15.181 1.00 12.81 31 LEU B CA 1
ATOM 6331 C C . LEU B 1 31 ? 28.162 47.839 -16.251 1.00 12.30 31 LEU B C 1
ATOM 6332 O O . LEU B 1 31 ? 28.053 46.991 -17.139 1.00 13.69 31 LEU B O 1
ATOM 6348 N N . ASP B 1 32 ? 29.208 48.664 -16.175 1.00 12.82 32 ASP B N 1
ATOM 6349 C CA . ASP B 1 32 ? 30.334 48.538 -17.095 1.00 13.62 32 ASP B CA 1
ATOM 6350 C C . ASP B 1 32 ? 30.974 47.128 -16.966 1.00 12.94 32 ASP B C 1
ATOM 6351 O O . ASP B 1 32 ? 31.356 46.503 -17.965 1.00 16.50 32 ASP B O 1
ATOM 6360 N N . GLY B 1 33 ? 31.111 46.641 -15.730 1.00 13.24 33 GLY B N 1
ATOM 6361 C CA . GLY B 1 33 ? 31.552 45.277 -15.479 1.00 13.67 33 GLY B CA 1
ATOM 6362 C C . GLY B 1 33 ? 30.636 44.234 -16.096 1.00 15.84 33 GLY B C 1
ATOM 6363 O O . GLY B 1 33 ? 31.083 43.291 -16.753 1.00 18.47 33 GLY B O 1
ATOM 6367 N N . ILE B 1 34 ? 29.336 44.391 -15.880 1.00 13.17 34 ILE B N 1
ATOM 6368 C CA . ILE B 1 34 ? 28.378 43.470 -16.460 1.00 14.16 34 ILE B CA 1
ATOM 6369 C C . ILE B 1 34 ? 28.413 43.523 -17.986 1.00 14.21 34 ILE B C 1
ATOM 6370 O O . ILE B 1 34 ? 28.201 42.522 -18.642 1.00 15.47 34 ILE B O 1
ATOM 6386 N N . ALA B 1 35 ? 28.686 44.690 -18.555 1.00 15.17 35 ALA B N 1
ATOM 6387 C CA . ALA B 1 35 ? 28.789 44.813 -20.005 1.00 16.97 35 ALA B CA 1
ATOM 6388 C C . ALA B 1 35 ? 29.937 43.974 -20.567 1.00 16.44 35 ALA B C 1
ATOM 6389 O O . ALA B 1 35 ? 29.856 43.471 -21.686 1.00 17.99 35 ALA B O 1
ATOM 6396 N N . LYS B 1 36 ? 31.025 43.837 -19.814 1.00 15.83 36 LYS B N 1
ATOM 6397 C CA . LYS B 1 36 ? 32.126 42.986 -20.281 1.00 15.10 36 LYS B CA 1
ATOM 6398 C C . LYS B 1 36 ? 31.676 41.532 -20.317 1.00 15.60 36 LYS B C 1
ATOM 6399 O O . LYS B 1 36 ? 32.105 40.755 -21.174 1.00 19.33 36 LYS B O 1
ATOM 6418 N N . VAL B 1 37 ? 30.818 41.154 -19.379 1.00 15.90 37 VAL B N 1
ATOM 6419 C CA . VAL B 1 37 ? 30.280 39.791 -19.362 1.00 15.40 37 VAL B CA 1
ATOM 6420 C C . VAL B 1 37 ? 29.375 39.572 -20.569 1.00 17.56 37 VAL B C 1
ATOM 6421 O O . VAL B 1 37 ? 29.422 38.519 -21.200 1.00 18.82 37 VAL B O 1
ATOM 6434 N N . TYR B 1 38 ? 28.570 40.574 -20.910 1.00 17.20 38 TYR B N 1
ATOM 6435 C CA . TYR B 1 38 ? 27.768 40.488 -22.124 1.00 16.18 38 TYR B CA 1
ATOM 6436 C C . TYR B 1 38 ? 28.667 40.315 -23.351 1.00 18.69 38 TYR B C 1
ATOM 6437 O O . TYR B 1 38 ? 28.373 39.502 -24.235 1.00 21.60 38 TYR B O 1
ATOM 6455 N N . GLU B 1 39 ? 29.761 41.070 -23.390 1.00 18.74 39 GLU B N 1
ATOM 6456 C CA . GLU B 1 39 ? 30.694 41.037 -24.524 1.00 18.77 39 GLU B CA 1
ATOM 6457 C C . GLU B 1 39 ? 31.204 39.625 -24.801 1.00 20.19 39 GLU B C 1
ATOM 6458 O O . GLU B 1 39 ? 31.225 39.193 -25.950 1.00 23.60 39 GLU B O 1
ATOM 6470 N N . TRP B 1 40 ? 31.618 38.905 -23.754 1.00 22.90 40 TRP B N 1
ATOM 6471 C CA . TRP B 1 40 ? 32.186 37.579 -23.988 1.00 26.70 40 TRP B CA 1
ATOM 6472 C C . TRP B 1 40 ? 31.161 36.434 -23.997 1.00 22.56 40 TRP B C 1
ATOM 6473 O O . TRP B 1 40 ? 31.332 35.467 -24.731 1.00 24.50 40 TRP B O 1
ATOM 6494 N N . THR B 1 41 ? 30.091 36.548 -23.219 1.00 20.15 41 THR B N 1
ATOM 6495 C CA . THR B 1 41 ? 29.081 35.495 -23.213 1.00 21.05 41 THR B CA 1
ATOM 6496 C C . THR B 1 41 ? 28.154 35.599 -24.412 1.00 21.74 41 THR B C 1
ATOM 6497 O O . THR B 1 41 ? 27.592 34.604 -24.840 1.00 25.78 41 THR B O 1
ATOM 6508 N N . LYS B 1 42 ? 27.996 36.811 -24.932 1.00 25.82 42 LYS B N 1
ATOM 6509 C CA . LYS B 1 42 ? 26.986 37.121 -25.948 1.00 26.55 42 LYS B CA 1
ATOM 6510 C C . LYS B 1 42 ? 25.569 36.782 -25.483 1.00 30.34 42 LYS B C 1
ATOM 6511 O O . LYS B 1 42 ? 24.650 36.641 -26.294 1.00 31.41 42 LYS B O 1
ATOM 6530 N N . ASP B 1 43 ? 25.390 36.667 -24.176 1.00 26.13 43 ASP B N 1
ATOM 6531 C CA . ASP B 1 43 ? 24.098 36.322 -23.605 1.00 23.08 43 ASP B CA 1
ATOM 6532 C C . ASP B 1 43 ? 23.298 37.589 -23.349 1.00 22.69 43 ASP B C 1
ATOM 6533 O O . ASP B 1 43 ? 23.650 38.424 -22.496 1.00 20.71 43 ASP B O 1
ATOM 6542 N N . LYS B 1 44 ? 22.196 37.708 -24.076 1.00 25.70 44 LYS B N 1
ATOM 6543 C CA . LYS B 1 44 ? 21.325 38.877 -24.008 1.00 25.86 44 LYS B CA 1
ATOM 6544 C C . LYS B 1 44 ? 20.778 39.170 -22.617 1.00 24.86 44 LYS B C 1
ATOM 6545 O O . LYS B 1 44 ? 20.343 40.278 -22.350 1.00 22.29 44 LYS B O 1
ATOM 6564 N N . LYS B 1 45 ? 20.782 38.202 -21.712 1.00 23.12 45 LYS B N 1
ATOM 6565 C CA . LYS B 1 45 ? 20.270 38.498 -20.378 1.00 26.08 45 LYS B CA 1
ATOM 6566 C C . LYS B 1 45 ? 21.086 39.597 -19.677 1.00 19.53 45 LYS B C 1
ATOM 6567 O O . LYS B 1 45 ? 20.544 40.376 -18.885 1.00 19.77 45 LYS B O 1
ATOM 6586 N N . TYR B 1 46 ? 22.372 39.696 -19.993 1.00 18.96 46 TYR B N 1
ATOM 6587 C CA . TYR B 1 46 ? 23.213 40.705 -19.371 1.00 17.64 46 TYR B CA 1
ATOM 6588 C C . TYR B 1 46 ? 22.938 42.079 -19.954 1.00 18.92 46 TYR B C 1
ATOM 6589 O O . TYR B 1 46 ? 22.825 43.058 -19.213 1.00 17.17 46 TYR B O 1
ATOM 6607 N N . LEU B 1 47 ? 22.816 42.161 -21.277 1.00 18.33 47 LEU B N 1
ATOM 6608 C CA . LEU B 1 47 ? 22.451 43.434 -21.903 1.00 17.73 47 LEU B CA 1
ATOM 6609 C C . LEU B 1 47 ? 21.073 43.880 -21.429 1.00 17.25 47 LEU B C 1
ATOM 6610 O O . LEU B 1 47 ? 20.866 45.046 -21.110 1.00 18.14 47 LEU B O 1
ATOM 6626 N N . ASP B 1 48 ? 20.118 42.951 -21.365 1.00 19.28 48 ASP B N 1
ATOM 6627 C CA . ASP B 1 48 ? 18.785 43.325 -20.931 1.00 20.50 48 ASP B CA 1
ATOM 6628 C C . ASP B 1 48 ? 18.773 43.865 -19.496 1.00 19.67 48 ASP B C 1
ATOM 6629 O O . ASP B 1 48 ? 18.039 44.800 -19.195 1.00 19.77 48 ASP B O 1
ATOM 6638 N N . PHE B 1 49 ? 19.572 43.271 -18.616 1.00 18.05 49 PHE B N 1
ATOM 6639 C CA . PHE B 1 49 ? 19.685 43.768 -17.245 1.00 18.14 49 PHE B CA 1
ATOM 6640 C C . PHE B 1 49 ? 20.242 45.196 -17.199 1.00 16.17 49 PHE B C 1
ATOM 6641 O O . PHE B 1 49 ? 19.783 46.036 -16.424 1.00 17.51 49 PHE B O 1
ATOM 6658 N N . ILE B 1 50 ? 21.242 45.480 -18.019 1.00 15.58 50 ILE B N 1
ATOM 6659 C CA . ILE B 1 50 ? 21.782 46.841 -18.090 1.00 14.15 50 ILE B CA 1
ATOM 6660 C C . ILE B 1 50 ? 20.728 47.833 -18.610 1.00 14.84 50 ILE B C 1
ATOM 6661 O O . ILE B 1 50 ? 20.528 48.914 -18.040 1.00 15.49 50 ILE B O 1
ATOM 6677 N N . ILE B 1 51 ? 20.033 47.451 -19.669 1.00 15.58 51 ILE B N 1
ATOM 6678 C CA . ILE B 1 51 ? 18.976 48.289 -20.213 1.00 16.96 51 ILE B CA 1
ATOM 6679 C C . ILE B 1 51 ? 17.893 48.537 -19.175 1.00 17.91 51 ILE B C 1
ATOM 6680 O O . ILE B 1 51 ? 17.472 49.679 -18.971 1.00 16.37 51 ILE B O 1
ATOM 6696 N N . LYS B 1 52 ? 17.456 47.471 -18.511 1.00 16.61 52 LYS B N 1
ATOM 6697 C CA . LYS B 1 52 ? 16.399 47.580 -17.514 1.00 18.85 52 LYS B CA 1
ATOM 6698 C C . LYS B 1 52 ? 16.820 48.481 -16.359 1.00 16.64 52 LYS B C 1
ATOM 6699 O O . LYS B 1 52 ? 16.055 49.318 -15.896 1.00 17.89 52 LYS B O 1
ATOM 6718 N N . THR B 1 53 ? 18.043 48.323 -15.883 1.00 17.85 53 THR B N 1
ATOM 6719 C CA . THR B 1 53 ? 18.541 49.160 -14.811 1.00 18.49 53 THR B CA 1
ATOM 6720 C C . THR B 1 53 ? 18.570 50.633 -15.237 1.00 17.04 53 THR B C 1
ATOM 6721 O O . THR B 1 53 ? 18.087 51.509 -14.521 1.00 16.83 53 THR B O 1
ATOM 6732 N N . MET B 1 54 ? 19.083 50.904 -16.427 1.00 16.74 54 MET B N 1
ATOM 6733 C CA . MET B 1 54 ? 19.184 52.286 -16.858 1.00 17.15 54 MET B CA 1
ATOM 6734 C C . MET B 1 54 ? 17.823 52.894 -17.202 1.00 18.03 54 MET B C 1
ATOM 6735 O O . MET B 1 54 ? 17.722 54.111 -17.306 1.00 17.15 54 MET B O 1
ATOM 6749 N N . ASP B 1 55 ? 16.774 52.069 -17.354 1.00 17.89 55 ASP B N 1
ATOM 6750 C CA . ASP B 1 55 ? 15.423 52.610 -17.559 1.00 17.85 55 ASP B CA 1
ATOM 6751 C C . ASP B 1 55 ? 14.961 53.490 -16.398 1.00 19.22 55 ASP B C 1
ATOM 6752 O O . ASP B 1 55 ? 14.092 54.335 -16.559 1.00 20.80 55 ASP B O 1
ATOM 6761 N N . THR B 1 56 ? 15.486 53.247 -15.210 1.00 17.37 56 THR B N 1
ATOM 6762 C CA . THR B 1 56 ? 15.192 54.106 -14.073 1.00 16.22 56 THR B CA 1
ATOM 6763 C C . THR B 1 56 ? 15.605 55.549 -14.355 1.00 15.66 56 THR B C 1
ATOM 6764 O O . THR B 1 56 ? 14.933 56.495 -13.900 1.00 18.78 56 THR B O 1
ATOM 6775 N N . PHE B 1 57 ? 16.715 55.695 -15.069 1.00 16.65 57 PHE B N 1
ATOM 6776 C CA . PHE B 1 57 ? 17.377 56.984 -15.247 1.00 14.90 57 PHE B CA 1
ATOM 6777 C C . PHE B 1 57 ? 17.096 57.659 -16.585 1.00 16.05 57 PHE B C 1
ATOM 6778 O O . PHE B 1 57 ? 16.967 58.882 -16.631 1.00 18.08 57 PHE B O 1
ATOM 6795 N N . ILE B 1 58 ? 17.022 56.883 -17.667 1.00 14.68 58 ILE B N 1
ATOM 6796 C CA . ILE B 1 58 ? 17.040 57.485 -18.992 1.00 15.80 58 ILE B CA 1
ATOM 6797 C C . ILE B 1 58 ? 15.631 57.508 -19.558 1.00 16.39 58 ILE B C 1
ATOM 6798 O O . ILE B 1 58 ? 15.056 56.470 -19.915 1.00 18.75 58 ILE B O 1
ATOM 6814 N N . ASN B 1 59 ? 15.083 58.710 -19.659 1.00 16.99 59 ASN B N 1
ATOM 6815 C CA . ASN B 1 59 ? 13.749 58.903 -20.196 1.00 18.50 59 ASN B CA 1
ATOM 6816 C C . ASN B 1 59 ? 13.807 58.870 -21.706 1.00 19.15 59 ASN B C 1
ATOM 6817 O O . ASN B 1 59 ? 14.880 59.006 -22.271 1.00 19.31 59 ASN B O 1
ATOM 6828 N N . GLU B 1 60 ? 12.660 58.692 -22.352 1.00 20.70 60 GLU B N 1
ATOM 6829 C CA . GLU B 1 60 ? 12.629 58.558 -23.802 1.00 23.16 60 GLU B CA 1
ATOM 6830 C C . GLU B 1 60 ? 13.107 59.817 -24.518 1.00 22.62 60 GLU B C 1
ATOM 6831 O O . GLU B 1 60 ? 13.515 59.744 -25.684 1.00 26.81 60 GLU B O 1
ATOM 6843 N N . ASP B 1 61 ? 13.044 60.963 -23.843 1.00 21.57 61 ASP B N 1
ATOM 6844 C CA . ASP B 1 61 ? 13.508 62.213 -24.443 1.00 22.67 61 ASP B CA 1
ATOM 6845 C C . ASP B 1 61 ? 14.985 62.502 -24.180 1.00 20.76 61 ASP B C 1
ATOM 6846 O O . ASP B 1 61 ? 15.500 63.553 -24.564 1.00 23.19 61 ASP B O 1
ATOM 6855 N N . GLY B 1 62 ? 15.648 61.558 -23.529 1.00 19.81 62 GLY B N 1
ATOM 6856 C CA . GLY B 1 62 ? 17.065 61.665 -23.252 1.00 22.35 62 GLY B CA 1
ATOM 6857 C C . GLY B 1 62 ? 17.417 62.419 -21.994 1.00 18.75 62 GLY B C 1
ATOM 6858 O O . GLY B 1 62 ? 18.599 62.521 -21.653 1.00 19.76 62 GLY B O 1
ATOM 6862 N N . THR B 1 63 ? 16.415 62.932 -21.280 1.00 18.76 63 THR B N 1
ATOM 6863 C CA . THR B 1 63 ? 16.683 63.520 -19.967 1.00 18.88 63 THR B CA 1
ATOM 6864 C C . THR B 1 63 ? 16.994 62.414 -18.965 1.00 17.69 63 THR B C 1
ATOM 6865 O O . THR B 1 63 ? 16.591 61.258 -19.143 1.00 17.96 63 THR B O 1
ATOM 6876 N N . ILE B 1 64 ? 17.745 62.780 -17.936 1.00 15.40 64 ILE B N 1
ATOM 6877 C CA . ILE B 1 64 ? 18.302 61.834 -16.983 1.00 14.53 64 ILE B CA 1
ATOM 6878 C C . ILE B 1 64 ? 17.766 62.129 -15.581 1.00 16.94 64 ILE B C 1
ATOM 6879 O O . ILE B 1 64 ? 18.029 63.191 -15.003 1.00 16.34 64 ILE B O 1
ATOM 6895 N N . ASN B 1 65 ? 17.011 61.188 -15.033 1.00 14.80 65 ASN B N 1
ATOM 6896 C CA . ASN B 1 65 ? 16.466 61.361 -13.689 1.00 15.32 65 ASN B CA 1
ATOM 6897 C C . ASN B 1 65 ? 17.538 61.289 -12.621 1.00 18.33 65 ASN B C 1
ATOM 6898 O O . ASN B 1 65 ? 18.293 60.333 -12.570 1.00 17.33 65 ASN B O 1
ATOM 6909 N N . GLY B 1 66 ? 17.617 62.321 -11.790 1.00 16.89 66 GLY B N 1
ATOM 6910 C CA . GLY B 1 66 ? 18.601 62.342 -10.727 1.00 16.85 66 GLY B CA 1
ATOM 6911 C C . GLY B 1 66 ? 19.886 63.069 -11.085 1.00 16.89 66 GLY B C 1
ATOM 6912 O O . GLY B 1 66 ? 20.725 63.277 -10.213 1.00 18.04 66 GLY B O 1
ATOM 6916 N N . TYR B 1 67 ? 20.047 63.438 -12.346 1.00 17.71 67 TYR B N 1
ATOM 6917 C CA . TYR B 1 67 ? 21.243 64.146 -12.801 1.00 14.83 67 TYR B CA 1
ATOM 6918 C C . TYR B 1 67 ? 21.052 65.652 -12.682 1.00 16.43 67 TYR B C 1
ATOM 6919 O O . TYR B 1 67 ? 20.026 66.181 -13.085 1.00 16.28 67 TYR B O 1
ATOM 6937 N N . LYS B 1 68 ? 22.068 66.328 -12.151 1.00 19.30 68 LYS B N 1
ATOM 6938 C CA . LYS B 1 68 ? 21.983 67.745 -11.847 1.00 22.28 68 LYS B CA 1
ATOM 6939 C C . LYS B 1 68 ? 23.201 68.480 -12.432 1.00 15.53 68 LYS B C 1
ATOM 6940 O O . LYS B 1 68 ? 24.228 68.613 -11.772 1.00 17.78 68 LYS B O 1
ATOM 6959 N N . LEU B 1 69 ? 23.081 68.907 -13.684 1.00 16.92 69 LEU B N 1
ATOM 6960 C CA . LEU B 1 69 ? 24.223 69.477 -14.417 1.00 17.57 69 LEU B CA 1
ATOM 6961 C C . LEU B 1 69 ? 24.788 70.674 -13.652 1.00 18.00 69 LEU B C 1
ATOM 6962 O O . LEU B 1 69 ? 26.008 70.808 -13.505 1.00 17.91 69 LEU B O 1
ATOM 6978 N N . GLU B 1 70 ? 23.895 71.533 -13.154 1.00 17.90 70 GLU B N 1
ATOM 6979 C CA . GLU B 1 70 ? 24.315 72.817 -12.569 1.00 17.52 70 GLU B CA 1
ATOM 6980 C C . GLU B 1 70 ? 25.008 72.679 -11.203 1.00 17.09 70 GLU B C 1
ATOM 6981 O O . GLU B 1 70 ? 25.546 73.651 -10.672 1.00 19.41 70 GLU B O 1
ATOM 6993 N N . GLU B 1 71 ? 25.014 71.469 -10.648 1.00 17.64 71 GLU B N 1
ATOM 6994 C CA . GLU B 1 71 ? 25.831 71.174 -9.470 1.00 18.99 71 GLU B CA 1
ATOM 6995 C C . GLU B 1 71 ? 27.290 71.063 -9.812 1.00 16.07 71 GLU B C 1
ATOM 6996 O O . GLU B 1 71 ? 28.147 71.109 -8.929 1.00 17.37 71 GLU B O 1
ATOM 7008 N N . TYR B 1 72 ? 27.570 70.834 -11.087 1.00 15.45 72 TYR B N 1
ATOM 7009 C CA . TYR B 1 72 ? 28.930 70.582 -11.555 1.00 15.48 72 TYR B CA 1
ATOM 7010 C C . TYR B 1 72 ? 29.633 69.577 -10.653 1.00 15.32 72 TYR B C 1
ATOM 7011 O O . TYR B 1 72 ? 30.689 69.847 -10.065 1.00 17.79 72 TYR B O 1
ATOM 7029 N N . ASN B 1 73 ? 29.006 68.407 -10.565 1.00 13.79 73 ASN B N 1
ATOM 7030 C CA . ASN B 1 73 ? 29.527 67.288 -9.813 1.00 14.69 73 ASN B CA 1
ATOM 7031 C C . ASN B 1 73 ? 30.282 66.402 -10.799 1.00 14.51 73 ASN B C 1
ATOM 7032 O O . ASN B 1 73 ? 29.682 65.860 -11.717 1.00 15.06 73 ASN B O 1
ATOM 7043 N N . ILE B 1 74 ? 31.593 66.242 -10.645 1.00 14.16 74 ILE B N 1
ATOM 7044 C CA . ILE B 1 74 ? 32.313 65.428 -11.601 1.00 11.37 74 ILE B CA 1
ATOM 7045 C C . ILE B 1 74 ? 31.834 63.965 -11.578 1.00 11.47 74 ILE B C 1
ATOM 7046 O O . ILE B 1 74 ? 31.871 63.266 -12.609 1.00 12.52 74 ILE B O 1
ATOM 7062 N N . ASP B 1 75 ? 31.368 63.519 -10.414 1.00 12.34 75 ASP B N 1
ATOM 7063 C CA . ASP B 1 75 ? 30.897 62.154 -10.247 1.00 12.00 75 ASP B CA 1
ATOM 7064 C C . ASP B 1 75 ? 29.726 61.847 -11.171 1.00 12.73 75 ASP B C 1
ATOM 7065 O O . ASP B 1 75 ? 29.535 60.702 -11.566 1.00 13.93 75 ASP B O 1
ATOM 7074 N N . HIS B 1 76 ? 28.924 62.858 -11.466 1.00 12.36 76 HIS B N 1
ATOM 7075 C CA . HIS B 1 76 ? 27.720 62.682 -12.286 1.00 12.09 76 HIS B CA 1
ATOM 7076 C C . HIS B 1 76 ? 28.017 62.377 -13.749 1.00 13.37 76 HIS B C 1
ATOM 7077 O O . HIS B 1 76 ? 27.101 62.061 -14.509 1.00 13.00 76 HIS B O 1
ATOM 7092 N N . LEU B 1 77 ? 29.276 62.445 -14.141 1.00 11.87 77 LEU B N 1
ATOM 7093 C CA . LEU B 1 77 ? 29.682 62.096 -15.500 1.00 11.42 77 LEU B CA 1
ATOM 7094 C C . LEU B 1 77 ? 30.014 60.612 -15.696 1.00 12.20 77 LEU B C 1
ATOM 7095 O O . LEU B 1 77 ? 30.026 60.142 -16.830 1.00 13.32 77 LEU B O 1
ATOM 7111 N N . ASN B 1 78 ? 30.295 59.875 -14.630 1.00 11.43 78 ASN B N 1
ATOM 7112 C CA . ASN B 1 78 ? 30.799 58.527 -14.809 1.00 11.35 78 ASN B CA 1
ATOM 7113 C C . ASN B 1 78 ? 29.834 57.615 -15.554 1.00 13.23 78 ASN B C 1
ATOM 7114 O O . ASN B 1 78 ? 30.241 56.757 -16.330 1.00 12.39 78 ASN B O 1
ATOM 7125 N N . ASN B 1 79 ? 28.559 57.763 -15.245 1.00 11.95 79 ASN B N 1
ATOM 7126 C CA . ASN B 1 79 ? 27.550 56.903 -15.832 1.00 12.37 79 ASN B CA 1
ATOM 7127 C C . ASN B 1 79 ? 27.368 57.166 -17.316 1.00 13.80 79 ASN B C 1
ATOM 7128 O O . ASN B 1 79 ? 26.662 56.423 -17.990 1.00 13.25 79 ASN B O 1
ATOM 7139 N N . GLY B 1 80 ? 27.992 58.213 -17.835 1.00 12.25 80 GLY B N 1
ATOM 7140 C CA . GLY B 1 80 ? 28.063 58.379 -19.268 1.00 12.34 80 GLY B CA 1
ATOM 7141 C C . GLY B 1 80 ? 28.764 57.220 -19.959 1.00 13.04 80 GLY B C 1
ATOM 7142 O O . GLY B 1 80 ? 28.519 56.946 -21.130 1.00 12.75 80 GLY B O 1
ATOM 7146 N N . LYS B 1 81 ? 29.666 56.541 -19.262 1.00 12.22 81 LYS B N 1
ATOM 7147 C CA . LYS B 1 81 ? 30.410 55.467 -19.910 1.00 12.44 81 LYS B CA 1
ATOM 7148 C C . LYS B 1 81 ? 29.463 54.332 -20.323 1.00 12.90 81 LYS B C 1
ATOM 7149 O O . LYS B 1 81 ? 29.500 53.848 -21.474 1.00 13.25 81 LYS B O 1
ATOM 7168 N N . ILE B 1 82 ? 28.599 53.902 -19.415 1.00 13.01 82 ILE B N 1
ATOM 7169 C CA . ILE B 1 82 ? 27.645 52.849 -19.781 1.00 13.54 82 ILE B CA 1
ATOM 7170 C C . ILE B 1 82 ? 26.658 53.317 -20.844 1.00 15.08 82 ILE B C 1
ATOM 7171 O O . ILE B 1 82 ? 26.191 52.518 -21.653 1.00 14.54 82 ILE B O 1
ATOM 7187 N N . LEU B 1 83 ? 26.373 54.614 -20.877 1.00 13.57 83 LEU B N 1
ATOM 7188 C CA . LEU B 1 83 ? 25.536 55.159 -21.941 1.00 13.93 83 LEU B CA 1
ATOM 7189 C C . LEU B 1 83 ? 26.194 55.058 -23.314 1.00 14.11 83 LEU B C 1
ATOM 7190 O O . LEU B 1 83 ? 25.507 54.820 -24.311 1.00 14.64 83 LEU B O 1
ATOM 7206 N N . ILE B 1 84 ? 27.508 55.258 -23.381 1.00 13.79 84 ILE B N 1
ATOM 7207 C CA . ILE B 1 84 ? 28.209 55.054 -24.655 1.00 14.12 84 ILE B CA 1
ATOM 7208 C C . ILE B 1 84 ? 28.035 53.610 -25.094 1.00 14.58 84 ILE B C 1
ATOM 7209 O O . ILE B 1 84 ? 27.732 53.327 -26.237 1.00 15.83 84 ILE B O 1
ATOM 7225 N N . THR B 1 85 ? 28.207 52.688 -24.162 1.00 14.45 85 THR B N 1
ATOM 7226 C CA . THR B 1 85 ? 28.040 51.276 -24.459 1.00 14.98 85 THR B CA 1
ATOM 7227 C C . THR B 1 85 ? 26.625 50.987 -24.961 1.00 15.46 85 THR B C 1
ATOM 7228 O O . THR B 1 85 ? 26.442 50.298 -25.945 1.00 16.05 85 THR B O 1
ATOM 7239 N N . LEU B 1 86 ? 25.628 51.523 -24.279 1.00 15.31 86 LEU B N 1
ATOM 7240 C CA . LEU B 1 86 ? 24.237 51.284 -24.681 1.00 15.87 86 LEU B CA 1
ATOM 7241 C C . LEU B 1 86 ? 23.940 51.918 -26.036 1.00 16.95 86 LEU B C 1
ATOM 7242 O O . LEU B 1 86 ? 23.222 51.339 -26.861 1.00 16.89 86 LEU B O 1
ATOM 7258 N N . PHE B 1 87 ? 24.480 53.107 -26.275 1.00 15.91 87 PHE B N 1
ATOM 7259 C CA . PHE B 1 87 ? 24.287 53.737 -27.570 1.00 16.39 87 PHE B CA 1
ATOM 7260 C C . PHE B 1 87 ? 24.889 52.881 -28.676 1.00 16.87 87 PHE B C 1
ATOM 7261 O O . PHE B 1 87 ? 24.278 52.695 -29.731 1.00 17.59 87 PHE B O 1
ATOM 7278 N N . LYS B 1 88 ? 26.102 52.387 -28.466 1.00 16.59 88 LYS B N 1
ATOM 7279 C CA . LYS B 1 88 ? 26.750 51.564 -29.489 1.00 18.05 88 LYS B CA 1
ATOM 7280 C C . LYS B 1 88 ? 26.004 50.237 -29.718 1.00 19.82 88 LYS B C 1
ATOM 7281 O O . LYS B 1 88 ? 25.882 49.751 -30.855 1.00 21.88 88 LYS B O 1
ATOM 7300 N N . GLU B 1 89 ? 25.477 49.656 -28.648 1.00 17.52 89 GLU B N 1
ATOM 7301 C CA . GLU B 1 89 ? 24.780 48.381 -28.756 1.00 18.14 89 GLU B CA 1
ATOM 7302 C C . GLU B 1 89 ? 23.375 48.501 -29.342 1.00 18.95 89 GLU B C 1
ATOM 7303 O O . GLU B 1 89 ? 22.939 47.600 -30.056 1.00 22.78 89 GLU B O 1
ATOM 7315 N N . THR B 1 90 ? 22.661 49.597 -29.059 1.00 19.46 90 THR B N 1
ATOM 7316 C CA . THR B 1 90 ? 21.245 49.686 -29.435 1.00 19.14 90 THR B CA 1
ATOM 7317 C C . THR B 1 90 ? 20.940 50.738 -30.493 1.00 19.43 90 THR B C 1
ATOM 7318 O O . THR B 1 90 ? 19.910 50.674 -31.149 1.00 20.20 90 THR B O 1
ATOM 7329 N N . GLY B 1 91 ? 21.813 51.728 -30.617 1.00 18.98 91 GLY B N 1
ATOM 7330 C CA . GLY B 1 91 ? 21.607 52.813 -31.557 1.00 19.43 91 GLY B CA 1
ATOM 7331 C C . GLY B 1 91 ? 20.503 53.780 -31.157 1.00 19.56 91 GLY B C 1
ATOM 7332 O O . GLY B 1 91 ? 20.136 54.651 -31.934 1.00 20.15 91 GLY B O 1
ATOM 7336 N N . LYS B 1 92 ? 19.976 53.654 -29.945 1.00 19.16 92 LYS B N 1
ATOM 7337 C CA . LYS B 1 92 ? 18.767 54.424 -29.592 1.00 19.55 92 LYS B CA 1
ATOM 7338 C C . LYS B 1 92 ? 19.100 55.864 -29.261 1.00 19.21 92 LYS B C 1
ATOM 7339 O O . LYS B 1 92 ? 20.079 56.145 -28.569 1.00 18.37 92 LYS B O 1
ATOM 7358 N N . GLU B 1 93 ? 18.285 56.780 -29.753 1.00 19.95 93 GLU B N 1
ATOM 7359 C CA . GLU B 1 93 ? 18.588 58.193 -29.607 1.00 19.85 93 GLU B CA 1
ATOM 7360 C C . GLU B 1 93 ? 18.513 58.674 -28.158 1.00 19.24 93 GLU B C 1
ATOM 7361 O O . GLU B 1 93 ? 19.172 59.657 -27.806 1.00 18.84 93 GLU B O 1
ATOM 7373 N N . LYS B 1 94 ? 17.732 58.006 -27.314 1.00 19.26 94 LYS B N 1
ATOM 7374 C CA . LYS B 1 94 ? 17.617 58.491 -25.943 1.00 18.86 94 LYS B CA 1
ATOM 7375 C C . LYS B 1 94 ? 18.968 58.441 -25.262 1.00 18.27 94 LYS B C 1
ATOM 7376 O O . LYS B 1 94 ? 19.266 59.287 -24.434 1.00 17.39 94 LYS B O 1
ATOM 7395 N N . TYR B 1 95 ? 19.794 57.461 -25.625 1.00 17.35 95 TYR B N 1
ATOM 7396 C CA . TYR B 1 95 ? 21.123 57.348 -25.023 1.00 16.44 95 TYR B CA 1
ATOM 7397 C C . TYR B 1 95 ? 22.049 58.417 -25.583 1.00 16.24 95 TYR B C 1
ATOM 7398 O O . TYR B 1 95 ? 22.831 59.016 -24.864 1.00 15.66 95 TYR B O 1
ATOM 7416 N N . ARG B 1 96 ? 21.957 58.664 -26.884 1.00 16.85 96 ARG B N 1
ATOM 7417 C CA . ARG B 1 96 ? 22.786 59.678 -27.494 1.00 16.88 96 ARG B CA 1
ATOM 7418 C C . ARG B 1 96 ? 22.442 61.060 -26.944 1.00 16.99 96 ARG B C 1
ATOM 7419 O O . ARG B 1 96 ? 23.341 61.865 -26.674 1.00 16.63 96 ARG B O 1
ATOM 7440 N N . LYS B 1 97 ? 21.148 61.327 -26.763 1.00 17.59 97 LYS B N 1
ATOM 7441 C CA . LYS B 1 97 ? 20.707 62.612 -26.191 1.00 17.88 97 LYS B CA 1
ATOM 7442 C C . LYS B 1 97 ? 21.117 62.759 -24.737 1.00 17.10 97 LYS B C 1
ATOM 7443 O O . LYS B 1 97 ? 21.545 63.832 -24.313 1.00 16.97 97 LYS B O 1
ATOM 7462 N N . ALA B 1 98 ? 21.013 61.689 -23.963 1.00 16.60 98 ALA B N 1
ATOM 7463 C CA . ALA B 1 98 ? 21.540 61.719 -22.596 1.00 15.88 98 ALA B CA 1
ATOM 7464 C C . ALA B 1 98 ? 23.037 62.037 -22.592 1.00 15.28 98 ALA B C 1
ATOM 7465 O O . ALA B 1 98 ? 23.503 62.802 -21.758 1.00 14.84 98 ALA B O 1
ATOM 7472 N N . LEU B 1 99 ? 23.775 61.461 -23.541 1.00 15.05 99 LEU B N 1
ATOM 7473 C CA . LEU B 1 99 ? 25.188 61.728 -23.665 1.00 14.57 99 LEU B CA 1
ATOM 7474 C C . LEU B 1 99 ? 25.477 63.177 -24.009 1.00 14.87 99 LEU B C 1
ATOM 7475 O O . LEU B 1 99 ? 26.426 63.771 -23.478 1.00 14.46 99 LEU B O 1
ATOM 7491 N N . ILE B 1 100 ? 24.653 63.757 -24.878 1.00 15.70 100 ILE B N 1
ATOM 7492 C CA . ILE B 1 100 ? 24.809 65.162 -25.228 1.00 16.22 100 ILE B CA 1
ATOM 7493 C C . ILE B 1 100 ? 24.594 66.013 -23.983 1.00 17.38 100 ILE B C 1
ATOM 7494 O O . ILE B 1 100 ? 25.293 67.003 -23.765 1.00 16.01 100 ILE B O 1
ATOM 7510 N N . ASN B 1 101 ? 23.620 65.625 -23.166 1.00 17.09 101 ASN B N 1
ATOM 7511 C CA . ASN B 1 101 ? 23.314 66.373 -21.955 1.00 17.76 101 ASN B CA 1
ATOM 7512 C C . ASN B 1 101 ? 24.498 66.327 -20.966 1.00 18.58 101 ASN B C 1
ATOM 7513 O O . ASN B 1 101 ? 24.845 67.333 -20.364 1.00 17.72 101 ASN B O 1
ATOM 7524 N N . LEU B 1 102 ? 25.131 65.167 -20.806 1.00 14.39 102 LEU B N 1
ATOM 7525 C CA . LEU B 1 102 ? 26.324 65.075 -19.952 1.00 15.28 102 LEU B CA 1
ATOM 7526 C C . LEU B 1 102 ? 27.487 65.878 -20.519 1.00 15.04 102 LEU B C 1
ATOM 7527 O O . LEU B 1 102 ? 28.222 66.553 -19.794 1.00 14.65 102 LEU B O 1
ATOM 7543 N N . ARG B 1 103 ? 27.690 65.776 -21.827 1.00 14.19 103 ARG B N 1
ATOM 7544 C CA . ARG B 1 103 ? 28.774 66.495 -22.461 1.00 15.03 103 ARG B CA 1
ATOM 7545 C C . ARG B 1 103 ? 28.624 68.000 -22.276 1.00 19.69 103 ARG B C 1
ATOM 7546 O O . ARG B 1 103 ? 29.617 68.719 -22.200 1.00 16.44 103 ARG B O 1
ATOM 7567 N N . LYS B 1 104 ? 27.392 68.492 -22.193 1.00 15.13 104 LYS B N 1
ATOM 7568 C CA . LYS B 1 104 ? 27.176 69.906 -21.949 1.00 16.38 104 LYS B CA 1
ATOM 7569 C C . LYS B 1 104 ? 27.767 70.356 -20.607 1.00 15.21 104 LYS B C 1
ATOM 7570 O O . LYS B 1 104 ? 28.174 71.493 -20.478 1.00 17.22 104 LYS B O 1
ATOM 7589 N N . GLN B 1 105 ? 27.844 69.466 -19.624 1.00 14.45 105 GLN B N 1
ATOM 7590 C CA . GLN B 1 105 ? 28.403 69.857 -18.351 1.00 14.16 105 GLN B CA 1
ATOM 7591 C C . GLN B 1 105 ? 29.863 70.278 -18.524 1.00 14.86 105 GLN B C 1
ATOM 7592 O O . GLN B 1 105 ? 30.345 71.225 -17.872 1.00 15.11 105 GLN B O 1
ATOM 7606 N N . ILE B 1 106 ? 30.578 69.565 -19.390 1.00 13.57 106 ILE B N 1
ATOM 7607 C CA . ILE B 1 106 ? 31.999 69.835 -19.595 1.00 14.89 106 ILE B CA 1
ATOM 7608 C C . ILE B 1 106 ? 32.258 71.234 -20.162 1.00 17.45 106 ILE B C 1
ATOM 7609 O O . ILE B 1 106 ? 33.301 71.818 -19.897 1.00 18.01 106 ILE B O 1
ATOM 7625 N N . ASP B 1 107 ? 31.302 71.778 -20.918 1.00 16.77 107 ASP B N 1
ATOM 7626 C CA . ASP B 1 107 ? 31.457 73.113 -21.490 1.00 18.13 107 ASP B CA 1
ATOM 7627 C C . ASP B 1 107 ? 31.884 74.174 -20.477 1.00 21.46 107 ASP B C 1
ATOM 7628 O O . ASP B 1 107 ? 32.793 74.967 -20.753 1.00 21.22 107 ASP B O 1
ATOM 7637 N N . ASN B 1 108 ? 31.230 74.215 -19.310 1.00 16.72 108 ASN B N 1
ATOM 7638 C CA . ASN B 1 108 ? 31.520 75.271 -18.339 1.00 15.90 108 ASN B CA 1
ATOM 7639 C C . ASN B 1 108 ? 31.758 74.765 -16.925 1.00 16.04 108 ASN B C 1
ATOM 7640 O O . ASN B 1 108 ? 31.707 75.520 -15.956 1.00 16.99 108 ASN B O 1
ATOM 7651 N N . HIS B 1 109 ? 32.093 73.485 -16.819 1.00 14.22 109 HIS B N 1
ATOM 7652 C CA . HIS B 1 109 ? 32.480 72.929 -15.528 1.00 13.53 109 HIS B CA 1
ATOM 7653 C C . HIS B 1 109 ? 33.680 73.704 -14.996 1.00 13.53 109 HIS B C 1
ATOM 7654 O O . HIS B 1 109 ? 34.642 73.922 -15.718 1.00 15.91 109 HIS B O 1
ATOM 7669 N N . PRO B 1 110 ? 33.616 74.161 -13.738 1.00 13.53 110 PRO B N 1
ATOM 7670 C CA . PRO B 1 110 ? 34.700 75.023 -13.238 1.00 13.68 110 PRO B CA 1
ATOM 7671 C C . PRO B 1 110 ? 36.022 74.301 -13.113 1.00 13.42 110 PRO B C 1
ATOM 7672 O O . PRO B 1 110 ? 36.076 73.102 -12.831 1.00 14.01 110 PRO B O 1
ATOM 7683 N N . ARG B 1 111 ? 37.091 75.044 -13.367 1.00 14.49 111 ARG B N 1
ATOM 7684 C CA . ARG B 1 111 ? 38.425 74.458 -13.389 1.00 13.10 111 ARG B CA 1
ATOM 7685 C C . ARG B 1 111 ? 39.398 75.200 -12.488 1.00 13.79 111 ARG B C 1
ATOM 7686 O O . ARG B 1 111 ? 39.227 76.377 -12.195 1.00 15.33 111 ARG B O 1
ATOM 7707 N N . THR B 1 112 ? 40.439 74.485 -12.077 1.00 12.94 112 THR B N 1
ATOM 7708 C CA . THR B 1 112 ? 41.532 75.106 -11.340 1.00 13.19 112 THR B CA 1
ATOM 7709 C C . THR B 1 112 ? 42.350 76.012 -12.247 1.00 14.20 112 THR B C 1
ATOM 7710 O O . THR B 1 112 ? 42.087 76.138 -13.458 1.00 14.18 112 THR B O 1
ATOM 7721 N N . LYS B 1 113 ? 43.352 76.671 -11.661 1.00 15.08 113 LYS B N 1
ATOM 7722 C CA . LYS B 1 113 ? 44.207 77.587 -12.402 1.00 16.01 113 LYS B CA 1
ATOM 7723 C C . LYS B 1 113 ? 44.947 76.894 -13.547 1.00 15.18 113 LYS B C 1
ATOM 7724 O O . LYS B 1 113 ? 45.273 77.528 -14.557 1.00 15.93 113 LYS B O 1
ATOM 7743 N N . GLU B 1 114 ? 45.221 75.591 -13.384 1.00 14.58 114 GLU B N 1
ATOM 7744 C CA . GLU B 1 114 ? 45.899 74.796 -14.407 1.00 14.76 114 GLU B CA 1
ATOM 7745 C C . GLU B 1 114 ? 44.897 73.958 -15.204 1.00 15.22 114 GLU B C 1
ATOM 7746 O O . GLU B 1 114 ? 45.245 72.962 -15.840 1.00 15.91 114 GLU B O 1
ATOM 7758 N N . ASN B 1 115 ? 43.642 74.368 -15.148 1.00 14.15 115 ASN B N 1
ATOM 7759 C CA . ASN B 1 115 ? 42.592 73.818 -16.013 1.00 13.97 115 ASN B CA 1
ATOM 7760 C C . ASN B 1 115 ? 42.189 72.360 -15.762 1.00 14.00 115 ASN B C 1
ATOM 7761 O O . ASN B 1 115 ? 41.789 71.656 -16.681 1.00 15.76 115 ASN B O 1
ATOM 7772 N N . VAL B 1 116 ? 42.245 71.948 -14.501 1.00 13.03 116 VAL B N 1
ATOM 7773 C CA . VAL B 1 116 ? 41.732 70.658 -14.073 1.00 12.14 116 VAL B CA 1
ATOM 7774 C C . VAL B 1 116 ? 40.329 70.874 -13.502 1.00 13.36 116 VAL B C 1
ATOM 7775 O O . VAL B 1 116 ? 40.097 71.825 -12.734 1.00 12.50 116 VAL B O 1
ATOM 7788 N N . PHE B 1 117 ? 39.387 70.000 -13.850 1.00 12.66 117 PHE B N 1
ATOM 7789 C CA . PHE B 1 117 ? 38.035 70.123 -13.327 1.00 12.51 117 PHE B CA 1
ATOM 7790 C C . PHE B 1 117 ? 38.015 70.147 -11.785 1.00 12.45 117 PHE B C 1
ATOM 7791 O O . PHE B 1 117 ? 38.644 69.302 -11.116 1.00 12.65 117 PHE B O 1
ATOM 7808 N N . TRP B 1 118 ? 37.259 71.071 -11.196 1.00 11.54 118 TRP B N 1
ATOM 7809 C CA . TRP B 1 118 ? 36.976 70.961 -9.771 1.00 11.67 118 TRP B CA 1
ATOM 7810 C C . TRP B 1 118 ? 36.211 69.678 -9.505 1.00 13.36 118 TRP B C 1
ATOM 7811 O O . TRP B 1 118 ? 35.380 69.273 -10.296 1.00 13.32 118 TRP B O 1
ATOM 7832 N N . HIS B 1 119 ? 36.449 69.070 -8.351 1.00 11.66 119 HIS B N 1
ATOM 7833 C CA . HIS B 1 119 ? 35.727 67.846 -8.017 1.00 11.08 119 HIS B CA 1
ATOM 7834 C C . HIS B 1 119 ? 34.200 68.056 -8.012 1.00 12.92 119 HIS B C 1
ATOM 7835 O O . HIS B 1 119 ? 33.444 67.249 -8.564 1.00 11.95 119 HIS B O 1
ATOM 7850 N N . LYS B 1 120 ? 33.762 69.135 -7.375 1.00 11.99 120 LYS B N 1
ATOM 7851 C CA . LYS B 1 120 ? 32.353 69.553 -7.390 1.00 12.16 120 LYS B CA 1
ATOM 7852 C C . LYS B 1 120 ? 32.340 71.057 -7.178 1.00 12.60 120 LYS B C 1
ATOM 7853 O O . LYS B 1 120 ? 33.285 71.613 -6.626 1.00 12.76 120 LYS B O 1
ATOM 7872 N N . ASN B 1 121 ? 31.242 71.711 -7.523 1.00 13.35 121 ASN B N 1
ATOM 7873 C CA . ASN B 1 121 ? 31.113 73.128 -7.203 1.00 14.82 121 ASN B CA 1
ATOM 7874 C C . ASN B 1 121 ? 31.214 73.368 -5.690 1.00 16.24 121 ASN B C 1
ATOM 7875 O O . ASN B 1 121 ? 31.758 74.388 -5.275 1.00 17.02 121 ASN B O 1
ATOM 7886 N N . ILE B 1 122 ? 30.711 72.425 -4.875 1.00 15.38 122 ILE B N 1
ATOM 7887 C CA . ILE B 1 122 ? 30.805 72.559 -3.410 1.00 14.57 122 ILE B CA 1
ATOM 7888 C C . ILE B 1 122 ? 32.195 72.288 -2.820 1.00 17.17 122 ILE B C 1
ATOM 7889 O O . ILE B 1 122 ? 32.422 72.505 -1.622 1.00 15.52 122 ILE B O 1
ATOM 7905 N N . TYR B 1 123 ? 33.111 71.847 -3.674 1.00 13.42 123 TYR B N 1
ATOM 7906 C CA . TYR B 1 123 ? 34.513 71.587 -3.327 1.00 14.78 123 TYR B CA 1
ATOM 7907 C C . TYR B 1 123 ? 35.387 72.453 -4.207 1.00 13.52 123 TYR B C 1
ATOM 7908 O O . TYR B 1 123 ? 36.212 71.960 -4.998 1.00 12.91 123 TYR B O 1
ATOM 7926 N N . PRO B 1 124 ? 35.223 73.773 -4.086 1.00 13.90 124 PRO B N 1
ATOM 7927 C CA . PRO B 1 124 ? 35.927 74.667 -5.009 1.00 14.75 124 PRO B CA 1
ATOM 7928 C C . PRO B 1 124 ? 37.430 74.558 -4.874 1.00 13.10 124 PRO B C 1
ATOM 7929 O O . PRO B 1 124 ? 37.942 74.376 -3.765 1.00 13.19 124 PRO B O 1
ATOM 7940 N N . HIS B 1 125 ? 38.115 74.657 -6.009 1.00 13.16 125 HIS B N 1
ATOM 7941 C CA . HIS B 1 125 ? 39.576 74.619 -6.094 1.00 12.85 125 HIS B CA 1
ATOM 7942 C C . HIS B 1 125 ? 40.192 73.267 -5.786 1.00 12.36 125 HIS B C 1
ATOM 7943 O O . HIS B 1 125 ? 41.414 73.188 -5.620 1.00 13.51 125 HIS B O 1
ATOM 7958 N N . GLN B 1 126 ? 39.367 72.221 -5.710 1.00 12.07 126 GLN B N 1
ATOM 7959 C CA . GLN B 1 126 ? 39.850 70.912 -5.266 1.00 11.84 126 GLN B CA 1
ATOM 7960 C C . GLN B 1 126 ? 39.928 69.903 -6.395 1.00 11.47 126 GLN B C 1
ATOM 7961 O O . GLN B 1 126 ? 39.006 69.772 -7.186 1.00 11.87 126 GLN B O 1
ATOM 7975 N N . ILE B 1 127 ? 41.033 69.172 -6.410 1.00 11.44 127 ILE B N 1
ATOM 7976 C CA . ILE B 1 127 ? 41.210 67.997 -7.242 1.00 11.64 127 ILE B CA 1
ATOM 7977 C C . ILE B 1 127 ? 41.258 66.776 -6.323 1.00 12.31 127 ILE B C 1
ATOM 7978 O O . ILE B 1 127 ? 42.114 66.689 -5.440 1.00 12.96 127 ILE B O 1
ATOM 7994 N N . TRP B 1 128 ? 40.314 65.864 -6.495 1.00 11.17 128 TRP B N 1
ATOM 7995 C CA . TRP B 1 128 ? 40.353 64.577 -5.803 1.00 11.38 128 TRP B CA 1
ATOM 7996 C C . TRP B 1 128 ? 40.688 63.504 -6.825 1.00 11.31 128 TRP B C 1
ATOM 7997 O O . TRP B 1 128 ? 40.212 63.562 -7.964 1.00 11.51 128 TRP B O 1
ATOM 8018 N N . LEU B 1 129 ? 41.523 62.546 -6.460 1.00 11.83 129 LEU B N 1
ATOM 8019 C CA . LEU B 1 129 ? 41.898 61.514 -7.433 1.00 11.74 129 LEU B CA 1
ATOM 8020 C C . LEU B 1 129 ? 40.687 60.839 -8.055 1.00 12.54 129 LEU B C 1
ATOM 8021 O O . LEU B 1 129 ? 40.688 60.528 -9.261 1.00 12.57 129 LEU B O 1
ATOM 8037 N N . ASP B 1 130 ? 39.645 60.643 -7.234 1.00 12.62 130 ASP B N 1
ATOM 8038 C CA . ASP B 1 130 ? 38.444 59.950 -7.687 1.00 12.51 130 ASP B CA 1
ATOM 8039 C C . ASP B 1 130 ? 37.941 60.561 -8.978 1.00 12.53 130 ASP B C 1
ATOM 8040 O O . ASP B 1 130 ? 37.491 59.868 -9.891 1.00 13.66 130 ASP B O 1
ATOM 8049 N N . GLY B 1 131 ? 38.001 61.885 -9.083 1.00 11.20 131 GLY B N 1
ATOM 8050 C CA . GLY B 1 131 ? 37.397 62.552 -10.198 1.00 12.72 131 GLY B CA 1
ATOM 8051 C C . GLY B 1 131 ? 38.036 62.317 -11.557 1.00 15.85 131 GLY B C 1
ATOM 8052 O O . GLY B 1 131 ? 37.393 62.516 -12.585 1.00 14.98 131 GLY B O 1
ATOM 8056 N N . LEU B 1 132 ? 39.314 61.934 -11.583 1.00 12.38 132 LEU B N 1
ATOM 8057 C CA . LEU B 1 132 ? 39.992 61.670 -12.837 1.00 11.75 132 LEU B CA 1
ATOM 8058 C C . LEU B 1 132 ? 39.355 60.475 -13.528 1.00 12.54 132 LEU B C 1
ATOM 8059 O O . LEU B 1 132 ? 39.323 60.399 -14.755 1.00 12.45 132 LEU B O 1
ATOM 8075 N N . TYR B 1 133 ? 38.828 59.541 -12.737 1.00 11.10 133 TYR B N 1
ATOM 8076 C CA . TYR B 1 133 ? 38.129 58.390 -13.309 1.00 11.25 133 TYR B CA 1
ATOM 8077 C C . TYR B 1 133 ? 36.725 58.769 -13.773 1.00 12.84 133 TYR B C 1
ATOM 8078 O O . TYR B 1 133 ? 36.266 58.316 -14.823 1.00 13.52 133 TYR B O 1
ATOM 8096 N N . MET B 1 134 ? 36.033 59.593 -12.995 1.00 13.38 134 MET B N 1
ATOM 8097 C CA . MET B 1 134 ? 34.635 59.921 -13.301 1.00 12.46 134 MET B CA 1
ATOM 8098 C C . MET B 1 134 ? 34.490 60.880 -14.460 1.00 14.01 134 MET B C 1
ATOM 8099 O O . MET B 1 134 ? 33.527 60.788 -15.219 1.00 14.24 134 MET B O 1
ATOM 8113 N N . GLY B 1 135 ? 35.415 61.836 -14.559 1.00 13.17 135 GLY B N 1
ATOM 8114 C CA . GLY B 1 135 ? 35.293 62.956 -15.476 1.00 12.38 135 GLY B CA 1
ATOM 8115 C C . GLY B 1 135 ? 36.199 62.825 -16.673 1.00 15.08 135 GLY B C 1
ATOM 8116 O O . GLY B 1 135 ? 35.743 62.537 -17.765 1.00 14.20 135 GLY B O 1
ATOM 8120 N N . ALA B 1 136 ? 37.494 63.021 -16.464 1.00 13.29 136 ALA B N 1
ATOM 8121 C CA . ALA B 1 136 ? 38.451 62.995 -17.565 1.00 12.13 136 ALA B CA 1
ATOM 8122 C C . ALA B 1 136 ? 38.389 61.701 -18.367 1.00 14.31 136 ALA B C 1
ATOM 8123 O O . ALA B 1 136 ? 38.477 61.719 -19.592 1.00 13.48 136 ALA B O 1
ATOM 8130 N N . THR B 1 137 ? 38.235 60.573 -17.674 1.00 11.83 137 THR B N 1
ATOM 8131 C CA . THR B 1 137 ? 38.191 59.275 -18.335 1.00 11.74 137 THR B CA 1
ATOM 8132 C C . THR B 1 137 ? 36.902 59.108 -19.163 1.00 12.37 137 THR B C 1
ATOM 8133 O O . THR B 1 137 ? 36.943 58.619 -20.302 1.00 14.00 137 THR B O 1
ATOM 8144 N N . PHE B 1 138 ? 35.762 59.527 -18.618 1.00 13.07 138 PHE B N 1
ATOM 8145 C CA . PHE B 1 138 ? 34.535 59.570 -19.414 1.00 12.86 138 PHE B CA 1
ATOM 8146 C C . PHE B 1 138 ? 34.724 60.457 -20.632 1.00 12.79 138 PHE B C 1
ATOM 8147 O O . PHE B 1 138 ? 34.336 60.093 -21.748 1.00 13.59 138 PHE B O 1
ATOM 8164 N N . TYR B 1 139 ? 35.319 61.626 -20.424 1.00 12.52 139 TYR B N 1
ATOM 8165 C CA . TYR B 1 139 ? 35.507 62.590 -21.509 1.00 12.75 139 TYR B CA 1
ATOM 8166 C C . TYR B 1 139 ? 36.359 61.970 -22.622 1.00 12.86 139 TYR B C 1
ATOM 8167 O O . TYR B 1 139 ? 36.053 62.124 -23.790 1.00 13.36 139 TYR B O 1
ATOM 8185 N N . ALA B 1 140 ? 37.381 61.209 -22.249 1.00 13.31 140 ALA B N 1
ATOM 8186 C CA . ALA B 1 140 ? 38.221 60.546 -23.216 1.00 13.49 140 ALA B CA 1
ATOM 8187 C C . ALA B 1 140 ? 37.428 59.544 -24.038 1.00 13.57 140 ALA B C 1
ATOM 8188 O O . ALA B 1 140 ? 37.542 59.500 -25.263 1.00 14.27 140 ALA B O 1
ATOM 8195 N N . LYS B 1 141 ? 36.607 58.740 -23.371 1.00 13.17 141 LYS B N 1
ATOM 8196 C CA . LYS B 1 141 ? 35.773 57.786 -24.098 1.00 15.06 141 LYS B CA 1
ATOM 8197 C C . LYS B 1 141 ? 34.774 58.489 -25.012 1.00 14.52 141 LYS B C 1
ATOM 8198 O O . LYS B 1 141 ? 34.510 58.046 -26.135 1.00 15.86 141 LYS B O 1
ATOM 8217 N N . TYR B 1 142 ? 34.231 59.599 -24.546 1.00 13.39 142 TYR B N 1
ATOM 8218 C CA . TYR B 1 142 ? 33.300 60.392 -25.341 1.00 13.75 142 TYR B CA 1
ATOM 8219 C C . TYR B 1 142 ? 33.978 60.946 -26.586 1.00 15.35 142 TYR B C 1
ATOM 8220 O O . TYR B 1 142 ? 33.448 60.862 -27.695 1.00 15.11 142 TYR B O 1
ATOM 8238 N N . VAL B 1 143 ? 35.168 61.502 -26.416 1.00 14.52 143 VAL B N 1
ATOM 8239 C CA . VAL B 1 143 ? 35.880 62.095 -27.541 1.00 15.35 143 VAL B CA 1
ATOM 8240 C C . VAL B 1 143 ? 36.261 61.042 -28.595 1.00 16.02 143 VAL B C 1
ATOM 8241 O O . VAL B 1 143 ? 36.231 61.289 -29.812 1.00 16.90 143 VAL B O 1
ATOM 8254 N N . LYS B 1 144 ? 36.627 59.852 -28.135 1.00 16.01 144 LYS B N 1
ATOM 8255 C CA . LYS B 1 144 ? 36.978 58.805 -29.077 1.00 16.81 144 LYS B CA 1
ATOM 8256 C C . LYS B 1 144 ? 35.785 58.517 -29.972 1.00 19.49 144 LYS B C 1
ATOM 8257 O O . LYS B 1 144 ? 35.928 58.257 -31.162 1.00 19.57 144 LYS B O 1
ATOM 8276 N N . GLU B 1 145 ? 34.593 58.556 -29.401 1.00 16.22 145 GLU B N 1
ATOM 8277 C CA . GLU B 1 145 ? 33.406 58.228 -30.200 1.00 16.64 145 GLU B CA 1
ATOM 8278 C C . GLU B 1 145 ? 32.847 59.381 -31.010 1.00 17.84 145 GLU B C 1
ATOM 8279 O O . GLU B 1 145 ? 32.373 59.180 -32.134 1.00 20.39 145 GLU B O 1
ATOM 8291 N N . PHE B 1 146 ? 32.865 60.585 -30.432 1.00 17.44 146 PHE B N 1
ATOM 8292 C CA . PHE B 1 146 ? 32.095 61.707 -30.972 1.00 18.16 146 PHE B CA 1
ATOM 8293 C C . PHE B 1 146 ? 32.892 62.987 -31.181 1.00 25.91 146 PHE B C 1
ATOM 8294 O O . PHE B 1 146 ? 32.393 63.930 -31.765 1.00 26.60 146 PHE B O 1
ATOM 8311 N N . GLY B 1 147 ? 34.101 63.054 -30.645 1.00 27.98 147 GLY B N 1
ATOM 8312 C CA . GLY B 1 147 ? 34.676 64.353 -30.311 1.00 23.78 147 GLY B CA 1
ATOM 8313 C C . GLY B 1 147 ? 35.729 64.745 -31.301 1.00 28.35 147 GLY B C 1
ATOM 8314 O O . GLY B 1 147 ? 35.892 64.109 -32.356 1.00 28.17 147 GLY B O 1
ATOM 8318 N N . GLU B 1 148 ? 36.432 65.827 -30.991 1.00 21.19 148 GLU B N 1
ATOM 8319 C CA . GLU B 1 148 ? 37.481 66.292 -31.872 1.00 25.46 148 GLU B CA 1
ATOM 8320 C C . GLU B 1 148 ? 38.787 65.967 -31.196 1.00 22.18 148 GLU B C 1
ATOM 8321 O O . GLU B 1 148 ? 38.867 65.992 -29.981 1.00 21.30 148 GLU B O 1
ATOM 8333 N N . GLU B 1 149 ? 39.810 65.675 -31.993 1.00 26.34 149 GLU B N 1
ATOM 8334 C CA . GLU B 1 149 ? 41.068 65.177 -31.442 1.00 24.89 149 GLU B CA 1
ATOM 8335 C C . GLU B 1 149 ? 41.754 66.154 -30.502 1.00 21.10 149 GLU B C 1
ATOM 8336 O O . GLU B 1 149 ? 42.403 65.722 -29.549 1.00 22.77 149 GLU B O 1
ATOM 8348 N N . LYS B 1 150 ? 41.613 67.457 -30.729 1.00 19.30 150 LYS B N 1
ATOM 8349 C CA . LYS B 1 150 ? 42.242 68.441 -29.852 1.00 26.05 150 LYS B CA 1
ATOM 8350 C C . LYS B 1 150 ? 41.788 68.269 -28.407 1.00 22.31 150 LYS B C 1
ATOM 8351 O O . LYS B 1 150 ? 42.501 68.633 -27.473 1.00 21.79 150 LYS B O 1
ATOM 8370 N N . GLU B 1 151 ? 40.593 67.716 -28.197 1.00 17.10 151 GLU B N 1
ATOM 8371 C CA . GLU B 1 151 ? 40.063 67.593 -26.850 1.00 16.40 151 GLU B CA 1
ATOM 8372 C C . GLU B 1 151 ? 40.867 66.598 -26.013 1.00 15.46 151 GLU B C 1
ATOM 8373 O O . GLU B 1 151 ? 40.903 66.715 -24.794 1.00 15.48 151 GLU B O 1
ATOM 8385 N N . PHE B 1 152 ? 41.543 65.641 -26.661 1.00 15.40 152 PHE B N 1
ATOM 8386 C CA . PHE B 1 152 ? 42.392 64.733 -25.895 1.00 14.64 152 PHE B CA 1
ATOM 8387 C C . PHE B 1 152 ? 43.516 65.494 -25.183 1.00 14.36 152 PHE B C 1
ATOM 8388 O O . PHE B 1 152 ? 43.977 65.038 -24.142 1.00 13.92 152 PHE B O 1
ATOM 8405 N N . ASP B 1 153 ? 43.955 66.629 -25.746 1.00 14.93 153 ASP B N 1
ATOM 8406 C CA . ASP B 1 153 ? 45.037 67.405 -25.148 1.00 14.83 153 ASP B CA 1
ATOM 8407 C C . ASP B 1 153 ? 44.605 67.939 -23.779 1.00 14.94 153 ASP B C 1
ATOM 8408 O O . ASP B 1 153 ? 45.421 68.036 -22.855 1.00 16.14 153 ASP B O 1
ATOM 8417 N N . ASP B 1 154 ? 43.331 68.315 -23.667 1.00 14.54 154 ASP B N 1
ATOM 8418 C CA . ASP B 1 154 ? 42.729 68.758 -22.393 1.00 14.19 154 ASP B CA 1
ATOM 8419 C C . ASP B 1 154 ? 42.800 67.628 -21.353 1.00 13.47 154 ASP B C 1
ATOM 8420 O O . ASP B 1 154 ? 43.346 67.782 -20.261 1.00 15.52 154 ASP B O 1
ATOM 8429 N N . ILE B 1 155 ? 42.294 66.464 -21.739 1.00 13.22 155 ILE B N 1
ATOM 8430 C CA . ILE B 1 155 ? 42.269 65.290 -20.894 1.00 12.60 155 ILE B CA 1
ATOM 8431 C C . ILE B 1 155 ? 43.666 64.908 -20.415 1.00 12.23 155 ILE B C 1
ATOM 8432 O O . ILE B 1 155 ? 43.879 64.705 -19.222 1.00 11.78 155 ILE B O 1
ATOM 8448 N N . THR B 1 156 ? 44.635 64.830 -21.320 1.00 12.79 156 THR B N 1
ATOM 8449 C CA . THR B 1 156 ? 45.941 64.364 -20.899 1.00 12.50 156 THR B CA 1
ATOM 8450 C C . THR B 1 156 ? 46.603 65.387 -19.970 1.00 13.72 156 THR B C 1
ATOM 8451 O O . THR B 1 156 ? 47.257 65.019 -18.991 1.00 13.18 156 THR B O 1
ATOM 8462 N N . HIS B 1 157 ? 46.405 66.668 -20.265 1.00 12.94 157 HIS B N 1
ATOM 8463 C CA . HIS B 1 157 ? 46.871 67.741 -19.376 1.00 13.21 157 HIS B CA 1
ATOM 8464 C C . HIS B 1 157 ? 46.353 67.553 -17.960 1.00 12.19 157 HIS B C 1
ATOM 8465 O O . HIS B 1 157 ? 47.101 67.685 -16.994 1.00 12.93 157 HIS B O 1
ATOM 8480 N N . GLN B 1 158 ? 45.084 67.208 -17.811 1.00 12.47 158 GLN B N 1
ATOM 8481 C CA . GLN B 1 158 ? 44.541 67.020 -16.479 1.00 11.87 158 GLN B CA 1
ATOM 8482 C C . GLN B 1 158 ? 45.226 65.893 -15.717 1.00 11.30 158 GLN B C 1
ATOM 8483 O O . GLN B 1 158 ? 45.480 66.027 -14.517 1.00 11.35 158 GLN B O 1
ATOM 8497 N N . PHE B 1 159 ? 45.526 64.780 -16.394 1.00 11.62 159 PHE B N 1
ATOM 8498 C CA . PHE B 1 159 ? 46.247 63.699 -15.763 1.00 10.76 159 PHE B CA 1
ATOM 8499 C C . PHE B 1 159 ? 47.632 64.129 -15.316 1.00 12.59 159 PHE B C 1
ATOM 8500 O O . PHE B 1 159 ? 48.091 63.766 -14.227 1.00 11.58 159 PHE B O 1
ATOM 8517 N N . ILE B 1 160 ? 48.316 64.870 -16.170 1.00 12.59 160 ILE B N 1
ATOM 8518 C CA . ILE B 1 160 ? 49.694 65.268 -15.923 1.00 12.66 160 ILE B CA 1
ATOM 8519 C C . ILE B 1 160 ? 49.776 66.271 -14.775 1.00 13.00 160 ILE B C 1
ATOM 8520 O O . ILE B 1 160 ? 50.630 66.145 -13.899 1.00 12.40 160 ILE B O 1
ATOM 8536 N N . ILE B 1 161 ? 48.860 67.235 -14.755 1.00 11.68 161 ILE B N 1
ATOM 8537 C CA . ILE B 1 161 ? 48.805 68.225 -13.676 1.00 11.73 161 ILE B CA 1
ATOM 8538 C C . ILE B 1 161 ? 48.417 67.571 -12.352 1.00 12.54 161 ILE B C 1
ATOM 8539 O O . ILE B 1 161 ? 48.920 67.930 -11.264 1.00 12.32 161 ILE B O 1
ATOM 8555 N N . THR B 1 162 ? 47.527 66.597 -12.431 1.00 11.50 162 THR B N 1
ATOM 8556 C CA . THR B 1 162 ? 47.105 65.901 -11.212 1.00 11.92 162 THR B CA 1
ATOM 8557 C C . THR B 1 162 ? 48.281 65.168 -10.618 1.00 14.21 162 THR B C 1
ATOM 8558 O O . THR B 1 162 ? 48.516 65.227 -9.408 1.00 12.56 162 THR B O 1
ATOM 8569 N N . GLU B 1 163 ? 49.072 64.509 -11.450 1.00 11.06 163 GLU B N 1
ATOM 8570 C CA . GLU B 1 163 ? 50.235 63.826 -10.904 1.00 13.29 163 GLU B CA 1
ATOM 8571 C C . GLU B 1 163 ? 51.207 64.830 -10.266 1.00 12.72 163 GLU B C 1
ATOM 8572 O O . GLU B 1 163 ? 51.720 64.596 -9.162 1.00 14.97 163 GLU B O 1
ATOM 8584 N N . LYS B 1 164 ? 51.477 65.935 -10.954 1.00 13.42 164 LYS B N 1
ATOM 8585 C CA . LYS B 1 164 ? 52.381 66.950 -10.449 1.00 13.36 164 LYS B CA 1
ATOM 8586 C C . LYS B 1 164 ? 51.938 67.441 -9.074 1.00 14.68 164 LYS B C 1
ATOM 8587 O O . LYS B 1 164 ? 52.752 67.559 -8.166 1.00 16.04 164 LYS B O 1
ATOM 8606 N N . ASN B 1 165 ? 50.655 67.726 -8.929 1.00 11.63 165 ASN B N 1
ATOM 8607 C CA . ASN B 1 165 ? 50.161 68.372 -7.712 1.00 13.10 165 ASN B CA 1
ATOM 8608 C C . ASN B 1 165 ? 49.904 67.420 -6.546 1.00 12.36 165 ASN B C 1
ATOM 8609 O O . ASN B 1 165 ? 49.901 67.857 -5.402 1.00 14.12 165 ASN B O 1
ATOM 8620 N N . LEU B 1 166 ? 49.595 66.150 -6.823 1.00 12.17 166 LEU B N 1
ATOM 8621 C CA . LEU B 1 166 ? 49.167 65.207 -5.778 1.00 10.81 166 LEU B CA 1
ATOM 8622 C C . LEU B 1 166 ? 50.189 64.170 -5.372 1.00 13.51 166 LEU B C 1
ATOM 8623 O O . LEU B 1 166 ? 49.999 63.487 -4.372 1.00 12.86 166 LEU B O 1
ATOM 8639 N N . LYS B 1 167 ? 51.284 64.064 -6.109 1.00 12.51 167 LYS B N 1
ATOM 8640 C CA . LYS B 1 167 ? 52.310 63.063 -5.810 1.00 12.18 167 LYS B CA 1
ATOM 8641 C C . LYS B 1 167 ? 53.225 63.419 -4.648 1.00 12.98 167 LYS B C 1
ATOM 8642 O O . LYS B 1 167 ? 53.743 64.532 -4.549 1.00 15.87 167 LYS B O 1
ATOM 8661 N N . ASP B 1 168 ? 53.419 62.429 -3.786 1.00 13.24 168 ASP B N 1
ATOM 8662 C CA . ASP B 1 168 ? 54.383 62.470 -2.706 1.00 12.86 168 ASP B CA 1
ATOM 8663 C C . ASP B 1 168 ? 55.730 62.110 -3.263 1.00 13.52 168 ASP B C 1
ATOM 8664 O O . ASP B 1 168 ? 55.913 61.043 -3.839 1.00 15.38 168 ASP B O 1
ATOM 8673 N N . ASN B 1 169 ? 56.703 62.995 -3.080 1.00 15.23 169 ASN B N 1
ATOM 8674 C CA . ASN B 1 169 ? 58.040 62.736 -3.566 1.00 16.49 169 ASN B CA 1
ATOM 8675 C C . ASN B 1 169 ? 58.726 61.546 -2.878 1.00 19.08 169 ASN B C 1
ATOM 8676 O O . ASN B 1 169 ? 59.615 60.919 -3.463 1.00 25.22 169 ASN B O 1
ATOM 8687 N N . LYS B 1 170 ? 58.345 61.257 -1.639 1.00 20.10 170 LYS B N 1
ATOM 8688 C CA . LYS B 1 170 ? 59.021 60.207 -0.876 1.00 23.07 170 LYS B CA 1
ATOM 8689 C C . LYS B 1 170 ? 58.627 58.826 -1.388 1.00 23.69 170 LYS B C 1
ATOM 8690 O O . LYS B 1 170 ? 59.486 58.031 -1.790 1.00 25.79 170 LYS B O 1
ATOM 8709 N N . THR B 1 171 ? 57.325 58.554 -1.394 1.00 18.62 171 THR B N 1
ATOM 8710 C CA . THR B 1 171 ? 56.822 57.230 -1.751 1.00 14.76 171 THR B CA 1
ATOM 8711 C C . THR B 1 171 ? 56.420 57.043 -3.211 1.00 18.54 171 THR B C 1
ATOM 8712 O O . THR B 1 171 ? 56.354 55.912 -3.693 1.00 17.63 171 THR B O 1
ATOM 8723 N N . GLY B 1 172 ? 56.130 58.135 -3.915 1.00 16.03 172 GLY B N 1
ATOM 8724 C CA . GLY B 1 172 ? 55.558 58.051 -5.248 1.00 15.51 172 GLY B CA 1
ATOM 8725 C C . GLY B 1 172 ? 54.061 57.836 -5.276 1.00 12.78 172 GLY B C 1
ATOM 8726 O O . GLY B 1 172 ? 53.452 57.833 -6.341 1.00 14.44 172 GLY B O 1
ATOM 8730 N N . LEU B 1 173 ? 53.445 57.673 -4.110 1.00 12.88 173 LEU B N 1
ATOM 8731 C CA . LEU B 1 173 ? 51.994 57.562 -4.042 1.00 12.66 173 LEU B CA 1
ATOM 8732 C C . LEU B 1 173 ? 51.369 58.955 -4.172 1.00 14.04 173 LEU B C 1
ATOM 8733 O O . LEU B 1 173 ? 52.032 59.968 -3.942 1.00 12.99 173 LEU B O 1
ATOM 8749 N N . LEU B 1 174 ? 50.091 58.998 -4.506 1.00 12.56 174 LEU B N 1
ATOM 8750 C CA . LEU B 1 174 ? 49.370 60.238 -4.636 1.00 12.31 174 LEU B CA 1
ATOM 8751 C C . LEU B 1 174 ? 48.334 60.337 -3.543 1.00 13.32 174 LEU B C 1
ATOM 8752 O O . LEU B 1 174 ? 47.623 59.381 -3.264 1.00 11.33 174 LEU B O 1
ATOM 8768 N N . TYR B 1 175 ? 48.281 61.508 -2.928 1.00 11.65 175 TYR B N 1
ATOM 8769 C CA . TYR B 1 175 ? 47.329 61.780 -1.862 1.00 11.85 175 TYR B CA 1
ATOM 8770 C C . TYR B 1 175 ? 45.911 61.816 -2.419 1.00 13.40 175 TYR B C 1
ATOM 8771 O O . TYR B 1 175 ? 45.694 62.047 -3.602 1.00 12.04 175 TYR B O 1
ATOM 8789 N N . HIS B 1 176 ? 44.942 61.584 -1.545 1.00 10.93 176 HIS B N 1
ATOM 8790 C CA . HIS B 1 176 ? 43.536 61.518 -1.951 1.00 11.18 176 HIS B CA 1
ATOM 8791 C C . HIS B 1 176 ? 43.087 62.810 -2.663 1.00 12.44 176 HIS B C 1
ATOM 8792 O O . HIS B 1 176 ? 42.412 62.760 -3.700 1.00 11.26 176 HIS B O 1
ATOM 8807 N N . ALA B 1 177 ? 43.444 63.968 -2.097 1.00 10.26 177 ALA B N 1
ATOM 8808 C CA . ALA B 1 177 ? 42.939 65.237 -2.609 1.00 11.54 177 ALA B CA 1
ATOM 8809 C C . ALA B 1 177 ? 43.904 66.396 -2.392 1.00 12.65 177 ALA B C 1
ATOM 8810 O O . ALA B 1 177 ? 44.820 66.340 -1.569 1.00 13.04 177 ALA B O 1
ATOM 8817 N N . TYR B 1 178 ? 43.616 67.462 -3.125 1.00 13.09 178 TYR B N 1
ATOM 8818 C CA . TYR B 1 178 ? 44.409 68.672 -3.185 1.00 11.35 178 TYR B CA 1
ATOM 8819 C C . TYR B 1 178 ? 43.455 69.855 -3.217 1.00 14.21 178 TYR B C 1
ATOM 8820 O O . TYR B 1 178 ? 42.493 69.854 -3.965 1.00 12.14 178 TYR B O 1
ATOM 8838 N N . ASP B 1 179 ? 43.721 70.857 -2.387 1.00 11.75 179 ASP B N 1
ATOM 8839 C CA . ASP B 1 179 ? 42.983 72.109 -2.419 1.00 12.10 179 ASP B CA 1
ATOM 8840 C C . ASP B 1 179 ? 43.963 73.204 -2.814 1.00 14.04 179 ASP B C 1
ATOM 8841 O O . ASP B 1 179 ? 44.817 73.599 -2.023 1.00 13.35 179 ASP B O 1
ATOM 8850 N N . GLU B 1 180 ? 43.850 73.660 -4.054 1.00 12.66 180 GLU B N 1
ATOM 8851 C CA . GLU B 1 180 ? 44.724 74.675 -4.615 1.00 13.94 180 GLU B CA 1
ATOM 8852 C C . GLU B 1 180 ? 44.657 75.976 -3.815 1.00 16.13 180 GLU B C 1
ATOM 8853 O O . GLU B 1 180 ? 45.630 76.743 -3.787 1.00 16.25 180 GLU B O 1
ATOM 8865 N N . SER B 1 181 ? 43.535 76.223 -3.145 1.00 13.95 181 SER B N 1
ATOM 8866 C CA . SER B 1 181 ? 43.369 77.447 -2.353 1.00 16.80 181 SER B CA 1
A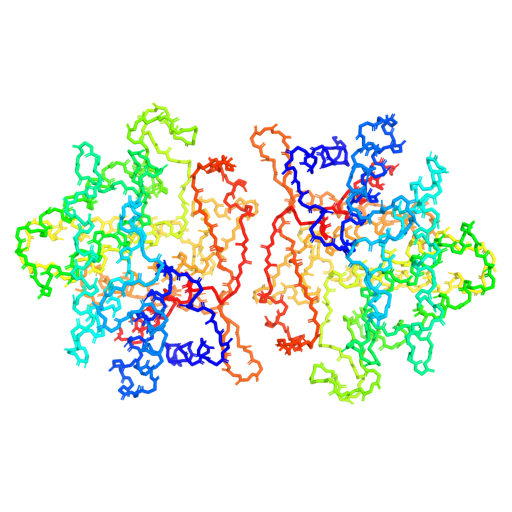TOM 8867 C C . SER B 1 181 ? 43.951 77.310 -0.949 1.00 16.42 181 SER B C 1
ATOM 8868 O O . SER B 1 181 ? 44.119 78.319 -0.260 1.00 16.99 181 SER B O 1
ATOM 8876 N N . LYS B 1 182 ? 44.236 76.066 -0.542 1.00 17.07 182 LYS B N 1
ATOM 8877 C CA . LYS B 1 182 ? 44.783 75.760 0.778 1.00 16.00 182 LYS B CA 1
ATOM 8878 C C . LYS B 1 182 ? 43.911 76.268 1.927 1.00 20.33 182 LYS B C 1
ATOM 8879 O O . LYS B 1 182 ? 44.402 76.551 3.026 1.00 23.76 182 LYS B O 1
ATOM 8898 N N . THR B 1 183 ? 42.613 76.360 1.686 1.00 16.51 183 THR B N 1
ATOM 8899 C CA . THR B 1 183 ? 41.698 76.832 2.709 1.00 18.53 183 THR B CA 1
ATOM 8900 C C . THR B 1 183 ? 41.001 75.717 3.498 1.00 16.92 183 THR B C 1
ATOM 8901 O O . THR B 1 183 ? 40.545 75.956 4.618 1.00 19.44 183 THR B O 1
ATOM 8912 N N . GLU B 1 184 ? 40.911 74.515 2.941 1.00 16.53 184 GLU B N 1
ATOM 8913 C CA . GLU B 1 184 ? 40.286 73.411 3.659 1.00 14.73 184 GLU B CA 1
ATOM 8914 C C . GLU B 1 184 ? 41.150 73.067 4.870 1.00 16.18 184 GLU B C 1
ATOM 8915 O O . GLU B 1 184 ? 42.373 72.970 4.761 1.00 16.49 184 GLU B O 1
ATOM 8927 N N . PRO B 1 185 ? 40.526 72.864 6.037 1.00 14.99 185 PRO B N 1
ATOM 8928 C CA . PRO B 1 185 ? 41.322 72.513 7.226 1.00 15.62 185 PRO B CA 1
ATOM 8929 C C . PRO B 1 185 ? 42.120 71.201 7.084 1.00 16.99 185 PRO B C 1
ATOM 8930 O O . PRO B 1 185 ? 43.139 71.022 7.765 1.00 17.71 185 PRO B O 1
ATOM 8941 N N . TRP B 1 186 ? 41.686 70.310 6.197 1.00 15.33 186 TRP B N 1
ATOM 8942 C CA . TRP B 1 186 ? 42.398 69.053 5.969 1.00 13.71 186 TRP B CA 1
ATOM 8943 C C . TRP B 1 186 ? 43.639 69.209 5.105 1.00 17.10 186 TRP B C 1
ATOM 8944 O O . TRP B 1 186 ? 44.410 68.263 4.960 1.00 18.35 186 TRP B O 1
ATOM 8965 N N . SER B 1 187 ? 43.819 70.393 4.524 1.00 14.39 187 SER B N 1
ATOM 8966 C CA . SER B 1 187 ? 44.849 70.575 3.505 1.00 15.07 187 SER B CA 1
ATOM 8967 C C . SER B 1 187 ? 46.140 71.118 4.091 1.00 14.93 187 SER B C 1
ATOM 8968 O O . SER B 1 187 ? 46.133 71.934 4.996 1.00 15.51 187 SER B O 1
ATOM 8976 N N . ASN B 1 188 ? 47.261 70.624 3.574 1.00 13.80 188 ASN B N 1
ATOM 8977 C CA . ASN B 1 188 ? 48.563 71.083 4.016 1.00 14.59 188 ASN B CA 1
ATOM 8978 C C . ASN B 1 188 ? 48.722 72.562 3.689 1.00 14.42 188 ASN B C 1
ATOM 8979 O O . ASN B 1 188 ? 48.438 73.009 2.563 1.00 14.08 188 ASN B O 1
ATOM 8990 N N . SER B 1 189 ? 49.230 73.325 4.643 1.00 15.02 189 SER B N 1
ATOM 8991 C CA . SER B 1 189 ? 49.306 74.763 4.482 1.00 15.59 189 SER B CA 1
ATOM 8992 C C . SER B 1 189 ? 50.232 75.215 3.338 1.00 16.10 189 SER B C 1
ATOM 8993 O O . SER B 1 189 ? 50.109 76.354 2.859 1.00 17.67 189 SER B O 1
ATOM 9001 N N . GLU B 1 190 ? 51.154 74.351 2.894 1.00 15.59 190 GLU B N 1
ATOM 9002 C CA . GLU B 1 190 ? 51.980 74.652 1.722 1.00 15.74 190 GLU B CA 1
ATOM 9003 C C . GLU B 1 190 ? 51.550 73.944 0.449 1.00 14.97 190 GLU B C 1
ATOM 9004 O O . GLU B 1 190 ? 51.408 74.566 -0.600 1.00 18.02 190 GLU B O 1
ATOM 9016 N N . THR B 1 191 ? 51.321 72.642 0.536 1.00 14.37 191 THR B N 1
ATOM 9017 C CA . THR B 1 191 ? 51.064 71.851 -0.661 1.00 13.74 191 THR B CA 1
ATOM 9018 C C . THR B 1 191 ? 49.582 71.716 -1.010 1.00 13.16 191 THR B C 1
ATOM 9019 O O . THR B 1 191 ? 49.246 71.272 -2.102 1.00 14.18 191 THR B O 1
ATOM 9030 N N . GLY B 1 192 ? 48.696 72.029 -0.064 1.00 13.20 192 GLY B N 1
ATOM 9031 C CA . GLY B 1 192 ? 47.263 71.839 -0.287 1.00 12.76 192 GLY B CA 1
ATOM 9032 C C . GLY B 1 192 ? 46.818 70.393 -0.202 1.00 12.20 192 GLY B C 1
ATOM 9033 O O . GLY B 1 192 ? 45.662 70.092 -0.481 1.00 11.88 192 GLY B O 1
ATOM 9037 N N . LEU B 1 193 ? 47.707 69.482 0.163 1.00 12.19 193 LEU B N 1
ATOM 9038 C CA . LEU B 1 193 ? 47.380 68.058 0.072 1.00 11.75 193 LEU B CA 1
ATOM 9039 C C . LEU B 1 193 ? 46.744 67.508 1.332 1.00 11.79 193 LEU B C 1
ATOM 9040 O O . LEU B 1 193 ? 46.988 68.006 2.418 1.00 12.22 193 LEU B O 1
ATOM 9056 N N . SER B 1 194 ? 45.923 66.476 1.156 1.00 12.38 194 SER B N 1
ATOM 9057 C CA . SER B 1 194 ? 45.326 65.763 2.283 1.00 11.70 194 SER B CA 1
ATOM 9058 C C . SER B 1 194 ? 46.368 64.872 2.978 1.00 12.80 194 SER B C 1
ATOM 9059 O O . SER B 1 194 ? 47.518 64.750 2.515 1.00 13.89 194 SER B O 1
ATOM 9067 N N . PRO B 1 195 ? 46.007 64.317 4.153 1.00 12.05 195 PRO B N 1
ATOM 9068 C CA . PRO B 1 195 ? 47.043 63.672 4.987 1.00 12.52 195 PRO B CA 1
ATOM 9069 C C . PRO B 1 195 ? 47.500 62.298 4.547 1.00 13.30 195 PRO B C 1
ATOM 9070 O O . PRO B 1 195 ? 48.625 61.909 4.874 1.00 13.34 195 PRO B O 1
ATOM 9081 N N . HIS B 1 196 ? 46.646 61.555 3.859 1.00 12.04 196 HIS B N 1
ATOM 9082 C CA . HIS B 1 196 ? 46.899 60.126 3.659 1.00 13.05 196 HIS B CA 1
ATOM 9083 C C . HIS B 1 196 ? 46.679 59.595 2.248 1.00 11.89 196 HIS B C 1
ATOM 9084 O O . HIS B 1 196 ? 45.922 60.158 1.442 1.00 12.09 196 HIS B O 1
ATOM 9099 N N . PHE B 1 197 ? 47.362 58.478 1.974 1.00 11.85 197 PHE B N 1
ATOM 9100 C CA . PHE B 1 197 ? 47.134 57.712 0.749 1.00 11.56 197 PHE B CA 1
ATOM 9101 C C . PHE B 1 197 ? 46.000 56.698 0.975 1.00 12.67 197 PHE B C 1
ATOM 9102 O O . PHE B 1 197 ? 46.161 55.710 1.689 1.00 13.68 197 PHE B O 1
ATOM 9119 N N . TRP B 1 198 ? 44.862 56.983 0.368 1.00 11.93 198 TRP B N 1
ATOM 9120 C CA . TRP B 1 198 ? 43.670 56.129 0.488 1.00 11.33 198 TRP B CA 1
ATOM 9121 C C . TRP B 1 198 ? 43.674 55.151 -0.680 1.00 11.27 198 TRP B C 1
ATOM 9122 O O . TRP B 1 198 ? 43.878 55.560 -1.838 1.00 10.93 198 TRP B O 1
ATOM 9143 N N . GLY B 1 199 ? 43.489 53.871 -0.391 1.00 11.68 199 GLY B N 1
ATOM 9144 C CA . GLY B 1 199 ? 43.578 52.832 -1.407 1.00 11.77 199 GLY B CA 1
ATOM 9145 C C . GLY B 1 199 ? 42.651 53.061 -2.580 1.00 11.42 199 GLY B C 1
ATOM 9146 O O . GLY B 1 199 ? 43.078 53.020 -3.734 1.00 11.24 199 GLY B O 1
ATOM 9150 N N . ARG B 1 200 ? 41.373 53.304 -2.311 1.00 11.42 200 ARG B N 1
ATOM 9151 C CA . ARG B 1 200 ? 40.452 53.488 -3.433 1.00 11.23 200 ARG B CA 1
ATOM 9152 C C . ARG B 1 200 ? 40.813 54.706 -4.274 1.00 13.02 200 ARG B C 1
ATOM 9153 O O . ARG B 1 200 ? 40.659 54.680 -5.482 1.00 11.58 200 ARG B O 1
ATOM 9174 N N . ALA B 1 201 ? 41.293 55.783 -3.667 1.00 10.56 201 ALA B N 1
ATOM 9175 C CA . ALA B 1 201 ? 41.671 56.964 -4.460 1.00 11.64 201 ALA B CA 1
ATOM 9176 C C . ALA B 1 201 ? 42.794 56.658 -5.448 1.00 10.85 201 ALA B C 1
ATOM 9177 O O . ALA B 1 201 ? 42.726 57.047 -6.621 1.00 10.76 201 ALA B O 1
ATOM 9184 N N . MET B 1 202 ? 43.844 55.969 -4.992 1.00 12.21 202 MET B N 1
ATOM 9185 C CA . MET B 1 202 ? 44.889 55.543 -5.926 1.00 12.43 202 MET B CA 1
ATOM 9186 C C . MET B 1 202 ? 44.313 54.592 -6.960 1.00 12.22 202 MET B C 1
ATOM 9187 O O . MET B 1 202 ? 44.691 54.628 -8.130 1.00 13.18 202 MET B O 1
ATOM 9201 N N . GLY B 1 203 ? 43.427 53.715 -6.524 1.00 10.70 203 GLY B N 1
ATOM 9202 C CA . GLY B 1 203 ? 42.752 52.826 -7.443 1.00 11.43 203 GLY B CA 1
ATOM 9203 C C . GLY B 1 203 ? 42.051 53.588 -8.569 1.00 12.64 203 GLY B C 1
ATOM 9204 O O . GLY B 1 203 ? 42.167 53.228 -9.741 1.00 12.47 203 GLY B O 1
ATOM 9208 N N . TRP B 1 204 ? 41.303 54.624 -8.232 1.00 11.04 204 TRP B N 1
ATOM 9209 C CA . TRP B 1 204 ? 40.581 55.371 -9.256 1.00 10.35 204 TRP B CA 1
ATOM 9210 C C . TRP B 1 204 ? 41.583 55.931 -10.276 1.00 10.84 204 TRP B C 1
ATOM 9211 O O . TRP B 1 204 ? 41.353 55.926 -11.478 1.00 11.40 204 TRP B O 1
ATOM 9232 N N . TYR B 1 205 ? 42.685 56.460 -9.776 1.00 10.59 205 TYR B N 1
ATOM 9233 C CA . TYR B 1 205 ? 43.656 57.111 -10.648 1.00 10.96 205 TYR B CA 1
ATOM 9234 C C . TYR B 1 205 ? 44.319 56.111 -11.581 1.00 11.26 205 TYR B C 1
ATOM 9235 O O . TYR B 1 205 ? 44.496 56.401 -12.776 1.00 11.61 205 TYR B O 1
ATOM 9253 N N . VAL B 1 206 ? 44.692 54.931 -11.084 1.00 10.90 206 VAL B N 1
ATOM 9254 C CA . VAL B 1 206 ? 45.319 53.960 -11.974 1.00 10.62 206 VAL B CA 1
ATOM 9255 C C . VAL B 1 206 ? 44.341 53.345 -12.969 1.00 12.60 206 VAL B C 1
ATOM 9256 O O . VAL B 1 206 ? 44.719 53.098 -14.114 1.00 12.76 206 VAL B O 1
ATOM 9269 N N . MET B 1 207 ? 43.087 53.139 -12.583 1.00 10.95 207 MET B N 1
ATOM 9270 C CA . MET B 1 207 ? 42.090 52.700 -13.564 1.00 11.30 207 MET B CA 1
ATOM 9271 C C . MET B 1 207 ? 41.912 53.755 -14.624 1.00 14.69 207 MET B C 1
ATOM 9272 O O . MET B 1 207 ? 41.752 53.444 -15.812 1.00 13.98 207 MET B O 1
ATOM 9286 N N . ALA B 1 208 ? 41.875 55.002 -14.173 1.00 11.55 208 ALA B N 1
ATOM 9287 C CA . ALA B 1 208 ? 41.650 56.139 -15.054 1.00 10.64 208 ALA B CA 1
ATOM 9288 C C . ALA B 1 208 ? 42.758 56.219 -16.103 1.00 12.38 208 ALA B C 1
ATOM 9289 O O . ALA B 1 208 ? 42.500 56.386 -17.302 1.00 12.17 208 ALA B O 1
ATOM 9296 N N . LEU B 1 209 ? 43.983 56.042 -15.656 1.00 10.62 209 LEU B N 1
ATOM 9297 C CA . LEU B 1 209 ? 45.120 56.029 -16.567 1.00 10.80 209 LEU B CA 1
ATOM 9298 C C . LEU B 1 209 ? 45.006 54.897 -17.583 1.00 13.65 209 LEU B C 1
ATOM 9299 O O . LEU B 1 209 ? 45.128 55.135 -18.773 1.00 13.79 209 LEU B O 1
ATOM 9315 N N . ALA B 1 210 ? 44.785 53.663 -17.125 1.00 11.31 210 ALA B N 1
ATOM 9316 C CA . ALA B 1 210 ? 44.749 52.541 -18.056 1.00 14.33 210 ALA B CA 1
ATOM 9317 C C . ALA B 1 210 ? 43.641 52.732 -19.081 1.00 13.50 210 ALA B C 1
ATOM 9318 O O . ALA B 1 210 ? 43.822 52.486 -20.283 1.00 14.85 210 ALA B O 1
ATOM 9325 N N . ASP B 1 211 ? 42.475 53.159 -18.613 1.00 11.83 211 ASP B N 1
ATOM 9326 C CA . ASP B 1 211 ? 41.319 53.331 -19.481 1.00 12.15 211 ASP B CA 1
ATOM 9327 C C . ASP B 1 211 ? 41.443 54.534 -20.435 1.00 13.27 211 ASP B C 1
ATOM 9328 O O . ASP B 1 211 ? 40.948 54.499 -21.564 1.00 13.91 211 ASP B O 1
ATOM 9337 N N . THR B 1 212 ? 42.127 55.571 -20.004 1.00 12.38 212 THR B N 1
ATOM 9338 C CA . THR B 1 212 ? 42.321 56.736 -20.855 1.00 12.07 212 THR B CA 1
ATOM 9339 C C . THR B 1 212 ? 43.379 56.437 -21.890 1.00 12.83 212 THR B C 1
ATOM 9340 O O . THR B 1 212 ? 43.196 56.737 -23.071 1.00 12.70 212 THR B O 1
ATOM 9351 N N . ILE B 1 213 ? 44.497 55.840 -21.478 1.00 13.77 213 ILE B N 1
ATOM 9352 C CA . ILE B 1 213 ? 45.5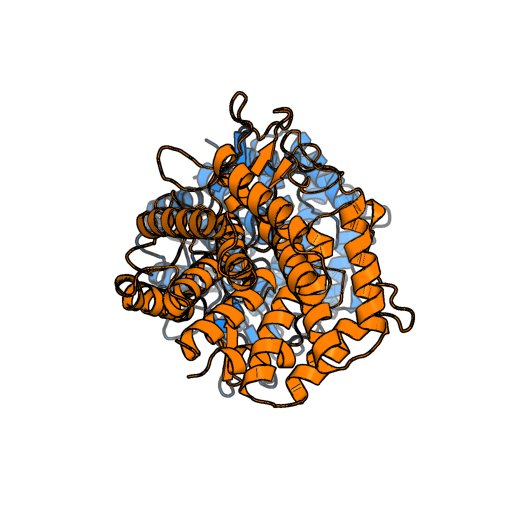41 55.500 -22.445 1.00 13.41 213 ILE B CA 1
ATOM 9353 C C . ILE B 1 213 ? 44.965 54.646 -23.573 1.00 12.96 213 ILE B C 1
ATOM 9354 O O . ILE B 1 213 ? 45.291 54.864 -24.766 1.00 14.55 213 ILE B O 1
ATOM 9370 N N . GLU B 1 214 ? 44.100 53.696 -23.218 1.00 13.09 214 GLU B N 1
ATOM 9371 C CA . GLU B 1 214 ? 43.523 52.786 -24.203 1.00 15.11 214 GLU B CA 1
ATOM 9372 C C . GLU B 1 214 ? 42.772 53.490 -25.320 1.00 13.98 214 GLU B C 1
ATOM 9373 O O . GLU B 1 214 ? 42.769 52.996 -26.467 1.00 16.39 214 GLU B O 1
ATOM 9385 N N . VAL B 1 215 ? 42.156 54.632 -25.020 1.00 14.99 215 VAL B N 1
ATOM 9386 C CA . VAL B 1 215 ? 41.360 55.336 -26.027 1.00 14.24 215 VAL B CA 1
ATOM 9387 C C . VAL B 1 215 ? 42.076 56.542 -26.642 1.00 14.31 215 VAL B C 1
ATOM 9388 O O . VAL B 1 215 ? 41.539 57.184 -27.546 1.00 15.87 215 VAL B O 1
ATOM 9401 N N . LEU B 1 216 ? 43.285 56.847 -26.186 1.00 13.97 216 LEU B N 1
ATOM 9402 C CA . LEU B 1 216 ? 44.051 57.930 -26.794 1.00 14.33 216 LEU B CA 1
ATOM 9403 C C . LEU B 1 216 ? 44.458 57.557 -28.204 1.00 15.49 216 LEU B C 1
ATOM 9404 O O . LEU B 1 216 ? 44.705 56.375 -28.505 1.00 17.52 216 LEU B O 1
ATOM 9420 N N . PRO B 1 217 ? 44.551 58.559 -29.080 1.00 15.28 217 PRO B N 1
ATOM 9421 C CA . PRO B 1 217 ? 45.157 58.319 -30.387 1.00 15.97 217 PRO B CA 1
ATOM 9422 C C . PRO B 1 217 ? 46.528 57.672 -30.202 1.00 15.83 217 PRO B C 1
ATOM 9423 O O . PRO B 1 217 ? 47.243 58.000 -29.248 1.00 15.40 217 PRO B O 1
ATOM 9434 N N . LYS B 1 218 ? 46.898 56.752 -31.092 1.00 16.36 218 LYS B N 1
ATOM 9435 C CA . LYS B 1 218 ? 48.059 55.910 -30.837 1.00 16.30 218 LYS B CA 1
ATOM 9436 C C . LYS B 1 218 ? 49.391 56.658 -30.857 1.00 17.26 218 LYS B C 1
ATOM 9437 O O . LYS B 1 218 ? 50.390 56.164 -30.335 1.00 20.63 218 LYS B O 1
ATOM 9456 N N . ASN B 1 219 ? 49.404 57.850 -31.446 1.00 17.67 219 ASN B N 1
ATOM 9457 C CA . ASN B 1 219 ? 50.600 58.691 -31.474 1.00 16.97 219 ASN B CA 1
ATOM 9458 C C . ASN B 1 219 ? 50.365 60.006 -30.754 1.00 17.68 219 ASN B C 1
ATOM 9459 O O . ASN B 1 219 ? 51.029 61.001 -31.033 1.00 18.52 219 ASN B O 1
ATOM 9470 N N . HIS B 1 220 ? 49.416 60.019 -29.816 1.00 15.93 220 HIS B N 1
ATOM 9471 C CA . HIS B 1 220 ? 49.126 61.254 -29.090 1.00 15.63 220 HIS B CA 1
ATOM 9472 C C . HIS B 1 220 ? 50.368 61.737 -28.361 1.00 15.50 220 HIS B C 1
ATOM 9473 O O . HIS B 1 220 ? 51.098 60.935 -27.793 1.00 15.25 220 HIS B O 1
ATOM 9488 N N . LYS B 1 221 ? 50.594 63.047 -28.364 1.00 15.78 221 LYS B N 1
ATOM 9489 C CA . LYS B 1 221 ? 51.836 63.619 -27.840 1.00 17.02 221 LYS B CA 1
ATOM 9490 C C . LYS B 1 221 ? 52.079 63.318 -26.360 1.00 15.18 221 LYS B C 1
ATOM 9491 O O . LYS B 1 221 ? 53.222 63.386 -25.916 1.00 18.81 221 LYS B O 1
ATOM 9510 N N . ASP B 1 222 ? 51.021 63.033 -25.602 1.00 14.55 222 ASP B N 1
ATOM 9511 C CA . ASP B 1 222 ? 51.140 62.791 -24.162 1.00 14.17 222 ASP B CA 1
ATOM 9512 C C . ASP B 1 222 ? 50.917 61.316 -23.787 1.00 13.55 222 ASP B C 1
ATOM 9513 O O . ASP B 1 222 ? 50.871 60.951 -22.609 1.00 14.36 222 ASP B O 1
ATOM 9522 N N . ARG B 1 223 ? 50.758 60.458 -24.784 1.00 14.35 223 ARG B N 1
ATOM 9523 C CA . ARG B 1 223 ? 50.492 59.029 -24.526 1.00 13.70 223 ARG B CA 1
ATOM 9524 C C . ARG B 1 223 ? 51.627 58.373 -23.743 1.00 14.36 223 ARG B C 1
ATOM 9525 O O . ARG B 1 223 ? 51.381 57.712 -22.737 1.00 14.18 223 ARG B O 1
ATOM 9546 N N . ASN B 1 224 ? 52.868 58.579 -24.184 1.00 15.71 224 ASN B N 1
ATOM 9547 C CA . ASN B 1 224 ? 54.015 58.084 -23.430 1.00 17.07 224 ASN B CA 1
ATOM 9548 C C . ASN B 1 224 ? 54.073 58.658 -22.014 1.00 17.63 224 ASN B C 1
ATOM 9549 O O . ASN B 1 224 ? 54.422 57.946 -21.070 1.00 16.75 224 ASN B O 1
ATOM 9560 N N . ALA B 1 225 ? 53.726 59.935 -21.854 1.00 15.32 225 ALA B N 1
ATOM 9561 C CA . ALA B 1 225 ? 53.742 60.548 -20.528 1.00 15.36 225 ALA B CA 1
ATOM 9562 C C . ALA B 1 225 ? 52.771 59.859 -19.572 1.00 14.06 225 ALA B C 1
ATOM 9563 O O . ALA B 1 225 ? 53.117 59.595 -18.413 1.00 15.25 225 ALA B O 1
ATOM 9570 N N . LEU B 1 226 ? 51.569 59.549 -20.046 1.00 14.29 226 LEU B N 1
ATOM 9571 C CA . LEU B 1 226 ? 50.604 58.878 -19.179 1.00 12.43 226 LEU B CA 1
ATOM 9572 C C . LEU B 1 226 ? 51.035 57.445 -18.887 1.00 13.14 226 LEU B C 1
ATOM 9573 O O . LEU B 1 226 ? 50.834 56.943 -17.782 1.00 14.10 226 LEU B O 1
ATOM 9589 N N . ILE B 1 227 ? 51.649 56.779 -19.861 1.00 12.57 227 ILE B N 1
ATOM 9590 C CA . ILE B 1 227 ? 52.146 55.433 -19.635 1.00 12.83 227 ILE B CA 1
ATOM 9591 C C . ILE B 1 227 ? 53.235 55.474 -18.563 1.00 13.20 227 ILE B C 1
ATOM 9592 O O . ILE B 1 227 ? 53.275 54.612 -17.697 1.00 13.72 227 ILE B O 1
ATOM 9608 N N . LYS B 1 228 ? 54.082 56.488 -18.603 1.00 13.90 228 LYS B N 1
ATOM 9609 C CA . LYS B 1 228 ? 55.125 56.647 -17.582 1.00 14.64 228 LYS B CA 1
ATOM 9610 C C . LYS B 1 228 ? 54.531 56.896 -16.207 1.00 15.43 228 LYS B C 1
ATOM 9611 O O . LYS B 1 228 ? 54.973 56.281 -15.211 1.00 14.13 228 LYS B O 1
ATOM 9630 N N . ILE B 1 229 ? 53.516 57.758 -16.140 1.00 14.20 229 ILE B N 1
ATOM 9631 C CA . ILE B 1 229 ? 52.804 57.973 -14.877 1.00 13.02 229 ILE B CA 1
ATOM 9632 C C . ILE B 1 229 ? 52.231 56.657 -14.349 1.00 13.05 229 ILE B C 1
ATOM 9633 O O . ILE B 1 229 ? 52.407 56.344 -13.176 1.00 12.88 229 ILE B O 1
ATOM 9649 N N . LEU B 1 230 ? 51.589 55.867 -15.209 1.00 12.58 230 LEU B N 1
ATOM 9650 C CA . LEU B 1 230 ? 51.064 54.579 -14.778 1.00 11.62 230 LEU B CA 1
ATOM 9651 C C . LEU B 1 230 ? 52.162 53.660 -14.246 1.00 13.81 230 LEU B C 1
ATOM 9652 O O . LEU B 1 230 ? 51.999 53.045 -13.201 1.00 13.98 230 LEU B O 1
ATOM 9668 N N . ASN B 1 231 ? 53.279 53.561 -14.952 1.00 13.70 231 ASN B N 1
ATOM 9669 C CA . ASN B 1 231 ? 54.380 52.760 -14.447 1.00 15.84 231 ASN B CA 1
ATOM 9670 C C . ASN B 1 231 ? 54.877 53.226 -13.072 1.00 15.31 231 ASN B C 1
ATOM 9671 O O . ASN B 1 231 ? 55.138 52.405 -12.193 1.00 14.66 231 ASN B O 1
ATOM 9682 N N . ASN B 1 232 ? 54.997 54.538 -12.890 1.00 13.57 232 ASN B N 1
ATOM 9683 C CA . ASN B 1 232 ? 55.484 55.086 -11.640 1.00 14.07 232 ASN B CA 1
ATOM 9684 C C . ASN B 1 232 ? 54.507 54.798 -10.490 1.00 14.28 232 ASN B C 1
ATOM 9685 O O . ASN B 1 232 ? 54.929 54.481 -9.365 1.00 15.32 232 ASN B O 1
ATOM 9696 N N . CYS B 1 233 ? 53.215 54.920 -10.775 1.00 14.61 233 CYS B N 1
ATOM 9697 C CA . CYS B 1 233 ? 52.203 54.608 -9.772 1.00 14.08 233 CYS B CA 1
ATOM 9698 C C . CYS B 1 233 ? 52.250 53.139 -9.374 1.00 14.78 233 CYS B C 1
ATOM 9699 O O . CYS B 1 233 ? 52.111 52.793 -8.201 1.00 13.47 233 CYS B O 1
ATOM 9707 N N . VAL B 1 234 ? 52.422 52.271 -10.365 1.00 12.70 234 VAL B N 1
ATOM 9708 C CA . VAL B 1 234 ? 52.520 50.838 -10.125 1.00 13.57 234 VAL B CA 1
ATOM 9709 C C . VAL B 1 234 ? 53.745 50.508 -9.281 1.00 13.30 234 VAL B C 1
ATOM 9710 O O . VAL B 1 234 ? 53.638 49.745 -8.334 1.00 15.52 234 VAL B O 1
ATOM 9723 N N . THR B 1 235 ? 54.892 51.087 -9.603 1.00 15.03 235 THR B N 1
ATOM 9724 C CA . THR B 1 235 ? 56.084 50.893 -8.782 1.00 15.08 235 THR B CA 1
ATOM 9725 C C . THR B 1 235 ? 55.818 51.315 -7.340 1.00 16.90 235 THR B C 1
ATOM 9726 O O . THR B 1 235 ? 56.192 50.618 -6.395 1.00 16.64 235 THR B O 1
ATOM 9737 N N . ALA B 1 236 ? 55.162 52.450 -7.175 1.00 13.78 236 ALA B N 1
ATOM 9738 C CA . ALA B 1 236 ? 54.884 52.984 -5.843 1.00 13.97 236 ALA B CA 1
ATOM 9739 C C . ALA B 1 236 ? 53.928 52.046 -5.104 1.00 13.53 236 ALA B C 1
ATOM 9740 O O . ALA B 1 236 ? 54.094 51.792 -3.914 1.00 14.41 236 ALA B O 1
ATOM 9747 N N . LEU B 1 237 ? 52.931 51.529 -5.813 1.00 13.54 237 LEU B N 1
ATOM 9748 C CA . LEU B 1 237 ? 51.938 50.675 -5.173 1.00 13.02 237 LEU B CA 1
ATOM 9749 C C . LEU B 1 237 ? 52.548 49.325 -4.815 1.00 16.13 237 LEU B C 1
ATOM 9750 O O . LEU B 1 237 ? 52.217 48.731 -3.768 1.00 15.46 237 LEU B O 1
ATOM 9766 N N . LEU B 1 238 ? 53.439 48.817 -5.654 1.00 13.66 238 LEU B N 1
ATOM 9767 C CA . LEU B 1 238 ? 54.007 47.502 -5.365 1.00 14.47 238 LEU B CA 1
ATOM 9768 C C . LEU B 1 238 ? 54.879 47.563 -4.103 1.00 16.90 238 LEU B C 1
ATOM 9769 O O . LEU B 1 238 ? 55.002 46.571 -3.381 1.00 16.61 238 LEU B O 1
ATOM 9785 N N . LYS B 1 239 ? 55.449 48.728 -3.805 1.00 14.98 239 LYS B N 1
ATOM 9786 C CA . LYS B 1 239 ? 56.249 48.888 -2.590 1.00 15.51 239 LYS B CA 1
ATOM 9787 C C . LYS B 1 239 ? 55.435 48.731 -1.318 1.00 16.71 239 LYS B C 1
ATOM 9788 O O . LYS B 1 239 ? 55.992 48.381 -0.265 1.00 19.03 239 LYS B O 1
ATOM 9807 N N . VAL B 1 240 ? 54.128 48.990 -1.412 1.00 14.79 240 VAL B N 1
ATOM 9808 C CA . VAL B 1 240 ? 53.252 48.943 -0.246 1.00 15.06 240 VAL B CA 1
ATOM 9809 C C . VAL B 1 240 ? 52.227 47.802 -0.309 1.00 15.20 240 VAL B C 1
ATOM 9810 O O . VAL B 1 240 ? 51.365 47.688 0.553 1.00 15.70 240 VAL B O 1
ATOM 9823 N N . GLN B 1 241 ? 52.366 46.927 -1.299 1.00 16.43 241 GLN B N 1
ATOM 9824 C CA . GLN B 1 241 ? 51.565 45.718 -1.340 1.00 14.59 241 GLN B CA 1
ATOM 9825 C C . GLN B 1 241 ? 51.844 44.895 -0.094 1.00 15.20 241 GLN B C 1
ATOM 9826 O O . GLN B 1 241 ? 52.981 44.752 0.331 1.00 15.69 241 GLN B O 1
ATOM 9840 N N . ASP B 1 242 ? 50.795 44.334 0.492 1.00 17.17 242 ASP B N 1
ATOM 9841 C CA . ASP B 1 242 ? 50.961 43.478 1.660 1.00 15.43 242 ASP B CA 1
ATOM 9842 C C . ASP B 1 242 ? 51.601 42.167 1.239 1.00 17.71 242 ASP B C 1
ATOM 9843 O O . ASP B 1 242 ? 51.098 41.485 0.345 1.00 17.39 242 ASP B O 1
ATOM 9852 N N . ASN B 1 243 ? 52.713 41.803 1.868 1.00 19.09 243 ASN B N 1
ATOM 9853 C CA . ASN B 1 243 ? 53.450 40.630 1.427 1.00 20.81 243 ASN B CA 1
ATOM 9854 C C . ASN B 1 243 ? 52.679 39.322 1.616 1.00 20.64 243 ASN B C 1
ATOM 9855 O O . ASN B 1 243 ? 52.717 38.447 0.752 1.00 25.11 243 ASN B O 1
ATOM 9866 N N . ALA B 1 244 ? 51.966 39.189 2.731 1.00 20.51 244 ALA B N 1
ATOM 9867 C CA . ALA B 1 244 ? 51.262 37.942 3.005 1.00 24.92 244 ALA B CA 1
ATOM 9868 C C . ALA B 1 244 ? 50.095 37.738 2.041 1.00 22.70 244 ALA B C 1
ATOM 9869 O O . ALA B 1 244 ? 49.949 36.673 1.445 1.00 24.57 244 ALA B O 1
ATOM 9876 N N . SER B 1 245 ? 49.269 38.765 1.883 1.00 18.02 245 SER B N 1
ATOM 9877 C CA . SER B 1 245 ? 48.003 38.614 1.182 1.00 16.47 245 SER B CA 1
ATOM 9878 C C . SER B 1 245 ? 48.071 38.970 -0.280 1.00 18.32 245 SER B C 1
ATOM 9879 O O . SER B 1 245 ? 47.203 38.573 -1.050 1.00 16.71 245 SER B O 1
ATOM 9887 N N . LYS B 1 246 ? 49.089 39.743 -0.642 1.00 16.03 246 LYS B N 1
ATOM 9888 C CA . LYS B 1 246 ? 49.277 40.279 -1.986 1.00 15.06 246 LYS B CA 1
ATOM 9889 C C . LYS B 1 246 ? 48.230 41.316 -2.414 1.00 14.81 246 LYS B C 1
ATOM 9890 O O . LYS B 1 246 ? 48.102 41.596 -3.596 1.00 15.21 246 LYS B O 1
ATOM 9909 N N . VAL B 1 247 ? 47.481 41.868 -1.460 1.00 13.32 247 VAL B N 1
ATOM 9910 C CA . VAL B 1 247 ? 46.544 42.948 -1.764 1.00 12.47 247 VAL B CA 1
ATOM 9911 C C . VAL B 1 247 ? 46.943 44.209 -0.971 1.00 11.67 247 VAL B C 1
ATOM 9912 O O . VAL B 1 247 ? 48.081 44.276 -0.464 1.00 14.47 247 VAL B O 1
ATOM 9925 N N . TRP B 1 248 ? 46.039 45.186 -0.882 1.00 12.46 248 TRP B N 1
ATOM 9926 C CA . TRP B 1 248 ? 46.356 46.533 -0.385 1.00 12.75 248 TRP B CA 1
ATOM 9927 C C . TRP B 1 248 ? 45.449 46.975 0.756 1.00 11.82 248 TRP B C 1
ATOM 9928 O O . TRP B 1 248 ? 44.282 46.570 0.850 1.00 13.24 248 TRP B O 1
ATOM 9949 N N . TYR B 1 249 ? 46.000 47.858 1.576 1.00 12.73 249 TYR B N 1
ATOM 9950 C CA . TYR B 1 249 ? 45.307 48.414 2.729 1.00 12.06 249 TYR B CA 1
ATOM 9951 C C . TYR B 1 249 ? 44.496 49.664 2.408 1.00 14.06 249 TYR B C 1
ATOM 9952 O O . TYR B 1 249 ? 44.784 50.401 1.452 1.00 14.71 249 TYR B O 1
ATOM 9970 N N . GLN B 1 250 ? 43.505 49.921 3.261 1.00 10.84 250 GLN B N 1
ATOM 9971 C CA . GLN B 1 250 ? 42.699 51.128 3.215 1.00 10.36 250 GLN B CA 1
ATOM 9972 C C . GLN B 1 250 ? 43.577 52.381 3.259 1.00 11.61 250 GLN B C 1
ATOM 9973 O O . GLN B 1 250 ? 43.403 53.310 2.469 1.00 11.55 250 GLN B O 1
ATOM 9987 N N . VAL B 1 251 ? 44.507 52.421 4.207 1.00 13.18 251 VAL B N 1
ATOM 9988 C CA . VAL B 1 251 ? 45.511 53.471 4.235 1.00 10.34 251 VAL B CA 1
ATOM 9989 C C . VAL B 1 251 ? 46.802 52.800 3.786 1.00 12.67 251 VAL B C 1
ATOM 9990 O O . VAL B 1 251 ? 47.394 51.993 4.506 1.00 12.33 251 VAL B O 1
ATOM 10003 N N . LEU B 1 252 ? 47.188 53.090 2.548 1.00 13.93 252 LEU B N 1
ATOM 10004 C CA . LEU B 1 252 ? 48.093 52.227 1.787 1.00 14.76 252 LEU B CA 1
ATOM 10005 C C . LEU B 1 252 ? 49.435 51.940 2.417 1.00 13.50 252 LEU B C 1
ATOM 10006 O O . LEU B 1 252 ? 49.938 50.815 2.320 1.00 14.05 252 LEU B O 1
ATOM 10022 N N . ASP B 1 253 ? 50.031 52.964 3.014 1.00 14.60 253 ASP B N 1
ATOM 10023 C CA . ASP B 1 253 ? 51.406 52.892 3.493 1.00 15.17 253 ASP B CA 1
ATOM 10024 C C . ASP B 1 253 ? 51.519 52.635 4.991 1.00 18.89 253 ASP B C 1
ATOM 10025 O O . ASP B 1 253 ? 52.627 52.633 5.526 1.00 19.65 253 ASP B O 1
ATOM 10034 N N . GLU B 1 254 ? 50.393 52.373 5.650 1.00 13.87 254 GLU B N 1
ATOM 10035 C CA . GLU B 1 254 ? 50.354 52.181 7.107 1.00 16.83 254 GLU B CA 1
ATOM 10036 C C . GLU B 1 254 ? 49.845 50.792 7.522 1.00 18.99 254 GLU B C 1
ATOM 10037 O O . GLU B 1 254 ? 49.073 50.656 8.473 1.00 17.42 254 GLU B O 1
ATOM 10049 N N . GLY B 1 255 ? 50.284 49.771 6.804 1.00 18.23 255 GLY B N 1
ATOM 10050 C CA . GLY B 1 255 ? 49.803 48.414 7.014 1.00 20.59 255 GLY B CA 1
ATOM 10051 C C . GLY B 1 255 ? 50.052 47.853 8.401 1.00 19.86 255 GLY B C 1
ATOM 10052 O O . GLY B 1 255 ? 49.324 46.967 8.835 1.00 25.18 255 GLY B O 1
ATOM 10056 N N . GLU B 1 256 ? 51.063 48.353 9.102 1.00 18.53 256 GLU B N 1
ATOM 10057 C CA . GLU B 1 256 ? 51.352 47.854 10.442 1.00 22.02 256 GLU B CA 1
ATOM 10058 C C . GLU B 1 256 ? 50.570 48.573 11.524 1.00 21.52 256 GLU B C 1
ATOM 10059 O O . GLU B 1 256 ? 50.691 48.234 12.687 1.00 24.85 256 GLU B O 1
ATOM 10071 N N . ARG B 1 257 ? 49.771 49.565 11.145 1.00 19.15 257 ARG B N 1
ATOM 10072 C CA . ARG B 1 257 ? 49.078 50.379 12.133 1.00 18.58 257 ARG B CA 1
ATOM 10073 C C . ARG B 1 257 ? 47.731 49.794 12.514 1.00 17.21 257 ARG B C 1
ATOM 10074 O O . ARG B 1 257 ? 46.896 49.469 11.664 1.00 19.60 257 ARG B O 1
ATOM 10095 N N . LYS B 1 258 ? 47.543 49.649 13.818 1.00 18.20 258 LYS B N 1
ATOM 10096 C CA . LYS B 1 258 ? 46.351 49.048 14.357 1.00 18.07 258 LYS B CA 1
ATOM 10097 C C . LYS B 1 258 ? 45.089 49.753 13.878 1.00 17.31 258 LYS B C 1
ATOM 10098 O O . LYS B 1 258 ? 45.004 50.972 13.962 1.00 18.17 258 LYS B O 1
ATOM 10117 N N . GLY B 1 259 ? 44.124 48.975 13.369 1.00 18.58 259 GLY B N 1
ATOM 10118 C CA . GLY B 1 259 ? 42.884 49.504 12.822 1.00 15.98 259 GLY B CA 1
ATOM 10119 C C . GLY B 1 259 ? 42.813 49.493 11.304 1.00 14.75 259 GLY B C 1
ATOM 10120 O O . GLY B 1 259 ? 41.729 49.496 10.688 1.00 14.48 259 GLY B O 1
ATOM 10124 N N . ASN B 1 260 ? 43.974 49.523 10.664 1.00 12.58 260 ASN B N 1
ATOM 10125 C CA . ASN B 1 260 ? 44.016 49.424 9.213 1.00 12.47 260 ASN B CA 1
ATOM 10126 C C . ASN B 1 260 ? 43.548 48.033 8.792 1.00 13.46 260 ASN B C 1
ATOM 10127 O O . ASN B 1 260 ? 43.535 47.077 9.592 1.00 13.91 260 ASN B O 1
ATOM 10138 N N . TYR B 1 261 ? 43.159 47.930 7.527 1.00 13.74 261 TYR B N 1
ATOM 10139 C CA . TYR B 1 261 ? 42.588 46.694 7.016 1.00 15.23 261 TYR B CA 1
ATOM 10140 C C . TYR B 1 261 ? 42.766 46.589 5.509 1.00 13.27 261 TYR B C 1
ATOM 10141 O O . TYR 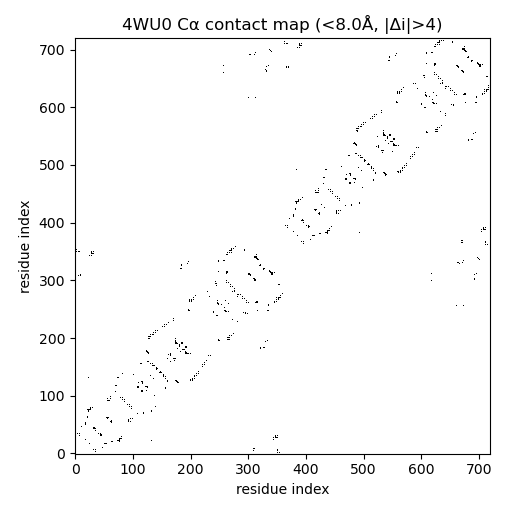B 1 261 ? 42.857 47.591 4.797 1.00 13.22 261 TYR B O 1
ATOM 10159 N N . LEU B 1 262 ? 42.823 45.350 5.032 1.00 13.58 262 LEU B N 1
ATOM 10160 C CA . LEU B 1 262 ? 42.885 45.088 3.596 1.00 13.31 262 LEU B CA 1
ATOM 10161 C C . LEU B 1 262 ? 41.547 45.410 3.011 1.00 12.31 262 LEU B C 1
ATOM 10162 O O . LEU B 1 262 ? 40.515 44.923 3.505 1.00 13.43 262 LEU B O 1
ATOM 10178 N N . GLU B 1 263 ? 41.558 46.236 1.970 1.00 11.35 263 GLU B N 1
ATOM 10179 C CA . GLU B 1 263 ? 40.335 46.820 1.461 1.00 12.55 263 GLU B CA 1
ATOM 10180 C C . GLU B 1 263 ? 40.114 46.442 0.001 1.00 12.80 263 GLU B C 1
ATOM 10181 O O . GLU B 1 263 ? 41.026 46.542 -0.829 1.00 12.58 263 GLU B O 1
ATOM 10193 N N . ALA B 1 264 ? 38.888 46.001 -0.294 1.00 11.80 264 ALA B N 1
ATOM 10194 C CA . ALA B 1 264 ? 38.599 45.300 -1.553 1.00 10.48 264 ALA B CA 1
ATOM 10195 C C . ALA B 1 264 ? 38.442 46.152 -2.794 1.00 11.34 264 ALA B C 1
ATOM 10196 O O . ALA B 1 264 ? 38.784 45.722 -3.905 1.00 12.05 264 ALA B O 1
ATOM 10203 N N . SER B 1 265 ? 37.869 47.337 -2.658 1.00 10.83 265 SER B N 1
ATOM 10204 C CA . SER B 1 265 ? 37.618 48.133 -3.836 1.00 10.94 265 SER B CA 1
ATOM 10205 C C . SER B 1 265 ? 38.944 48.683 -4.388 1.00 11.93 265 SER B C 1
ATOM 10206 O O . SER B 1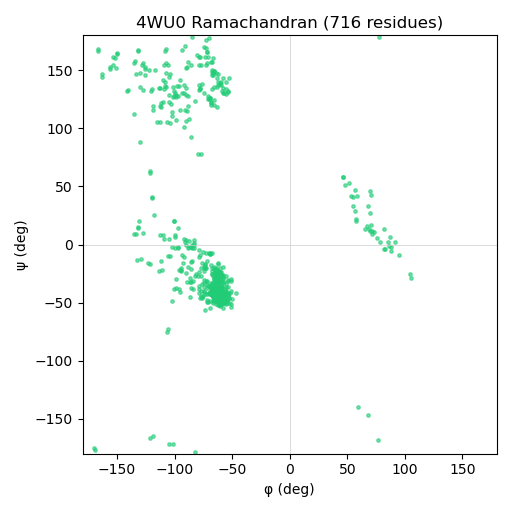 265 ? 39.264 48.504 -5.568 1.00 11.14 265 SER B O 1
ATOM 10214 N N . GLY B 1 266 ? 39.751 49.273 -3.524 1.00 11.16 266 GLY B N 1
ATOM 10215 C CA . GLY B 1 266 ? 41.053 49.748 -3.954 1.00 12.45 266 GLY B CA 1
ATOM 10216 C C . GLY B 1 266 ? 41.924 48.631 -4.495 1.00 12.74 266 GLY B C 1
ATOM 10217 O O . GLY B 1 266 ? 42.606 48.773 -5.518 1.00 11.71 266 GLY B O 1
ATOM 10221 N N . SER B 1 267 ? 41.935 47.505 -3.798 1.00 10.79 267 SER B N 1
ATOM 10222 C CA . SER B 1 267 ? 42.770 46.375 -4.218 1.00 12.67 267 SER B CA 1
ATOM 10223 C C . SER B 1 267 ? 42.314 45.894 -5.596 1.00 12.21 267 SER B C 1
ATOM 10224 O O . SER B 1 267 ? 43.134 45.640 -6.469 1.00 12.44 267 SER B O 1
ATOM 10232 N N . SER B 1 268 ? 41.004 45.782 -5.797 1.00 11.20 268 SER B N 1
ATOM 10233 C CA . SER B 1 268 ? 40.475 45.326 -7.087 1.00 10.65 268 SER B CA 1
ATOM 10234 C C . SER B 1 268 ? 40.831 46.272 -8.211 1.00 11.27 268 SER B C 1
ATOM 10235 O O . SER B 1 268 ? 41.146 45.856 -9.320 1.00 11.74 268 SER B O 1
ATOM 10243 N N . MET B 1 269 ? 40.752 47.565 -7.934 1.00 9.01 269 MET B N 1
ATOM 10244 C CA . MET B 1 269 ? 41.104 48.543 -8.928 1.00 9.01 269 MET B CA 1
ATOM 10245 C C . MET B 1 269 ? 42.588 48.498 -9.277 1.00 9.29 269 MET B C 1
ATOM 10246 O O . MET B 1 269 ? 42.974 48.650 -10.457 1.00 9.52 269 MET B O 1
ATOM 10260 N N . ILE B 1 270 ? 43.444 48.344 -8.266 1.00 11.31 270 ILE B N 1
ATOM 10261 C CA . ILE B 1 270 ? 44.884 48.255 -8.507 1.00 11.25 270 ILE B CA 1
ATOM 10262 C C . ILE B 1 270 ? 45.211 47.003 -9.346 1.00 14.27 270 ILE B C 1
ATOM 10263 O O . ILE B 1 270 ? 45.980 47.065 -10.302 1.00 12.62 270 ILE B O 1
ATOM 10279 N N . VAL B 1 271 ? 44.569 45.886 -9.030 1.00 12.69 271 VAL B N 1
ATOM 10280 C CA . VAL B 1 271 ? 44.778 44.648 -9.769 1.00 12.37 271 VAL B CA 1
ATOM 10281 C C . VAL B 1 271 ? 44.282 44.780 -11.204 1.00 12.41 271 VAL B C 1
ATOM 10282 O O . VAL B 1 271 ? 44.943 44.326 -12.126 1.00 13.35 271 VAL B O 1
ATOM 10295 N N . TYR B 1 272 ? 43.131 45.427 -11.387 1.00 14.54 272 TYR B N 1
ATOM 10296 C CA . TYR B 1 272 ? 42.644 45.736 -12.724 1.00 13.46 272 TYR B CA 1
ATOM 10297 C C . TYR B 1 272 ? 43.703 46.473 -13.542 1.00 11.84 272 TYR B C 1
ATOM 10298 O O . TYR B 1 272 ? 43.964 46.126 -14.694 1.00 13.16 272 TYR B O 1
ATOM 10316 N N . ALA B 1 273 ? 44.268 47.533 -12.977 1.00 12.48 273 ALA B N 1
ATOM 10317 C CA . ALA B 1 273 ? 45.235 48.338 -13.707 1.00 12.34 273 ALA B CA 1
ATOM 10318 C C . ALA B 1 273 ? 46.502 47.540 -13.998 1.00 13.33 273 ALA B C 1
ATOM 10319 O O . ALA B 1 273 ? 47.108 47.679 -15.062 1.00 15.00 273 ALA B O 1
ATOM 10326 N N . LEU B 1 274 ? 46.917 46.720 -13.043 1.00 13.40 274 LEU B N 1
ATOM 10327 C CA . LEU B 1 274 ? 48.066 45.837 -13.274 1.00 16.37 274 LEU B CA 1
ATOM 10328 C C . LEU B 1 274 ? 47.813 44.888 -14.440 1.00 17.23 274 LEU B C 1
ATOM 10329 O O . LEU B 1 274 ? 48.617 44.774 -15.365 1.00 14.73 274 LEU B O 1
ATOM 10345 N N . LEU B 1 275 ? 46.678 44.206 -14.411 1.00 13.64 275 LEU B N 1
ATOM 10346 C CA . LEU B 1 275 ? 46.370 43.231 -15.455 1.00 15.08 275 LEU B CA 1
ATOM 10347 C C . LEU B 1 275 ? 46.214 43.893 -16.824 1.00 13.86 275 LEU B C 1
ATOM 10348 O O . LEU B 1 275 ? 46.764 43.430 -17.829 1.00 15.00 275 LEU B O 1
ATOM 10364 N N . LYS B 1 276 ? 45.443 44.973 -16.866 1.00 14.22 276 LYS B N 1
ATOM 10365 C CA . LYS B 1 276 ? 45.193 45.672 -18.105 1.00 14.85 276 LYS B CA 1
ATOM 10366 C C . LYS B 1 276 ? 46.468 46.298 -18.653 1.00 13.20 276 LYS B C 1
ATOM 10367 O O . LYS B 1 276 ? 46.760 46.200 -19.838 1.00 14.75 276 LYS B O 1
ATOM 10386 N N . GLY B 1 277 ? 47.278 46.886 -17.776 1.00 13.61 277 GLY B N 1
ATOM 10387 C CA . GLY B 1 277 ? 48.508 47.479 -18.226 1.00 15.41 277 GLY B CA 1
ATOM 10388 C C . GLY B 1 277 ? 49.487 46.456 -18.783 1.00 15.69 277 GLY B C 1
ATOM 10389 O O . GLY B 1 277 ? 50.166 46.712 -19.785 1.00 16.61 277 GLY B O 1
ATOM 10393 N N . VAL B 1 278 ? 49.583 45.287 -18.148 1.00 16.88 278 VAL B N 1
ATOM 10394 C CA . VAL B 1 278 ? 50.401 44.218 -18.722 1.00 15.05 278 VAL B CA 1
ATOM 10395 C C . VAL B 1 278 ? 49.800 43.740 -20.032 1.00 16.32 278 VAL B C 1
ATOM 10396 O O . VAL B 1 278 ? 50.522 43.560 -21.022 1.00 18.64 278 VAL B O 1
ATOM 10409 N N . ARG B 1 279 ? 48.487 43.514 -20.044 1.00 17.04 279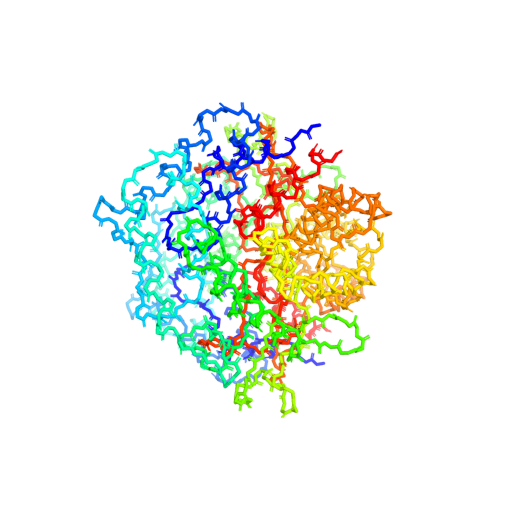 ARG B N 1
ATOM 10410 C CA . ARG B 1 279 ? 47.833 43.004 -21.254 1.00 18.35 279 ARG B CA 1
ATOM 10411 C C . ARG B 1 279 ? 48.057 43.901 -22.467 1.00 18.35 279 ARG B C 1
ATOM 10412 O O . ARG B 1 279 ? 48.340 43.417 -23.579 1.00 20.41 279 ARG B O 1
ATOM 10433 N N . LEU B 1 280 ? 47.945 45.211 -22.262 1.00 17.23 280 LEU B N 1
ATOM 10434 C CA . LEU B 1 280 ? 48.065 46.167 -23.353 1.00 17.53 280 LEU B CA 1
ATOM 10435 C C . LEU B 1 280 ? 49.489 46.650 -23.591 1.00 18.93 280 LEU B C 1
ATOM 10436 O O . LEU B 1 280 ? 49.739 47.430 -24.509 1.00 20.34 280 LEU B O 1
ATOM 10452 N N . GLY B 1 281 ? 50.423 46.154 -22.785 1.00 20.31 281 GLY B N 1
ATOM 10453 C CA . GLY B 1 281 ? 51.828 46.466 -22.988 1.00 19.91 281 GLY B CA 1
ATOM 10454 C C . GLY B 1 281 ? 52.279 47.802 -22.421 1.00 17.33 281 GLY B C 1
ATOM 10455 O O . GLY B 1 281 ? 53.389 48.264 -22.748 1.00 20.60 281 GLY B O 1
ATOM 10459 N N . TYR B 1 282 ? 51.448 48.418 -21.582 1.00 16.07 282 TYR B N 1
ATOM 10460 C CA . TYR B 1 282 ? 51.868 49.649 -20.902 1.00 15.73 282 TYR B CA 1
ATOM 10461 C C . TYR B 1 282 ? 52.863 49.338 -19.795 1.00 20.60 282 TYR B C 1
ATOM 10462 O O . TYR B 1 282 ? 53.734 50.150 -19.490 1.00 19.91 282 TYR B O 1
ATOM 10480 N N . LEU B 1 283 ? 52.689 48.171 -19.172 1.00 17.42 283 LEU B N 1
ATOM 10481 C CA . LEU B 1 283 ? 53.559 47.721 -18.111 1.00 15.67 283 LEU B CA 1
ATOM 10482 C C . LEU B 1 283 ? 54.383 46.565 -18.635 1.00 18.09 283 LEU B C 1
ATOM 10483 O O . LEU B 1 283 ? 53.980 45.874 -19.557 1.00 20.40 283 LEU B O 1
ATOM 10499 N N . PRO B 1 284 ? 55.563 46.358 -18.052 1.00 18.34 284 PRO B N 1
ATOM 10500 C CA . PRO B 1 284 ? 56.407 45.281 -18.575 1.00 21.79 284 PRO B CA 1
ATOM 10501 C C . PRO B 1 284 ? 55.833 43.887 -18.355 1.00 18.45 284 PRO B C 1
ATOM 10502 O O . PRO B 1 284 ? 55.151 43.642 -17.347 1.00 19.30 284 PRO B O 1
ATOM 10513 N N . GLU B 1 285 ? 56.111 42.988 -19.296 1.00 23.34 285 GLU B N 1
ATOM 10514 C CA . GLU B 1 285 ? 55.625 41.619 -19.225 1.00 25.82 285 GLU B CA 1
ATOM 10515 C C . GLU B 1 285 ? 56.131 40.920 -17.966 1.00 27.07 285 GLU B C 1
ATOM 10516 O O . GLU B 1 285 ? 55.488 40.003 -17.455 1.00 27.87 285 GLU B O 1
ATOM 10528 N N . SER B 1 286 ? 57.241 41.406 -17.422 1.00 27.15 286 SER B N 1
ATOM 10529 C CA . SER B 1 286 ? 57.792 40.869 -16.180 1.00 24.74 286 SER B CA 1
ATOM 10530 C C . SER B 1 286 ? 56.860 41.022 -14.964 1.00 25.80 286 SER B C 1
ATOM 10531 O O . SER B 1 286 ? 57.050 40.346 -13.962 1.00 27.79 286 SER B O 1
ATOM 10539 N N . LEU B 1 287 ? 55.849 41.889 -15.051 1.00 17.96 287 LEU B N 1
ATOM 10540 C CA . LEU B 1 287 ? 54.880 42.031 -13.964 1.00 19.45 287 LEU B CA 1
ATOM 10541 C C . LEU B 1 287 ? 53.679 41.119 -14.123 1.00 17.70 287 LEU B C 1
ATOM 10542 O O . LEU B 1 287 ? 52.793 41.136 -13.294 1.00 19.81 287 LEU B O 1
ATOM 10558 N N . LYS B 1 288 ? 53.663 40.296 -15.163 1.00 18.53 288 LYS B N 1
ATOM 10559 C CA . LYS B 1 288 ? 52.517 39.428 -15.399 1.00 19.48 288 LYS B CA 1
ATOM 10560 C C . LYS B 1 288 ? 52.210 38.498 -14.214 1.00 18.21 288 LYS B C 1
ATOM 10561 O O . LYS B 1 288 ? 51.066 38.424 -13.757 1.00 18.86 288 LYS B O 1
ATOM 10580 N N . GLU B 1 289 ? 53.220 37.794 -13.709 1.00 19.96 289 GLU B N 1
ATOM 10581 C CA . GLU B 1 289 ? 52.994 36.897 -12.580 1.00 17.58 289 GLU B CA 1
ATOM 10582 C C . GLU B 1 289 ? 52.572 37.641 -11.306 1.00 18.05 289 GLU B C 1
ATOM 10583 O O . GLU B 1 289 ? 51.682 37.204 -10.598 1.00 22.26 289 GLU B O 1
ATOM 10595 N N . THR B 1 290 ? 53.181 38.793 -11.042 1.00 16.93 290 THR B N 1
ATOM 10596 C CA . THR B 1 290 ? 52.748 39.655 -9.953 1.00 15.74 290 THR B CA 1
ATOM 10597 C C . THR B 1 290 ? 51.271 40.003 -10.059 1.00 16.77 290 THR B C 1
ATOM 10598 O O . THR B 1 290 ? 50.536 39.944 -9.076 1.00 16.85 290 THR B O 1
ATOM 10609 N N . ALA B 1 291 ? 50.836 40.386 -11.252 1.00 16.38 291 ALA B N 1
ATOM 10610 C CA . ALA B 1 291 ? 49.452 40.781 -11.454 1.00 16.71 291 ALA B CA 1
ATOM 10611 C C . ALA B 1 291 ? 48.487 39.616 -11.192 1.00 16.26 291 ALA B C 1
ATOM 10612 O O . ALA B 1 291 ? 47.472 39.781 -10.527 1.00 16.46 291 ALA B O 1
ATOM 10619 N N . LYS B 1 292 ? 48.835 38.435 -11.693 1.00 17.20 292 LYS B N 1
ATOM 10620 C CA . LYS B 1 292 ? 48.002 37.253 -11.519 1.00 18.38 292 LYS B CA 1
ATOM 10621 C C . LYS B 1 292 ? 47.918 36.843 -10.043 1.00 15.14 292 LYS B C 1
ATOM 10622 O O . LYS B 1 292 ? 46.860 36.455 -9.546 1.00 17.79 292 LYS B O 1
ATOM 10641 N N . GLU B 1 293 ? 49.050 36.922 -9.348 1.00 17.16 293 GLU B N 1
ATOM 10642 C CA . GLU B 1 293 ? 49.112 36.573 -7.932 1.00 15.35 293 GLU B CA 1
ATOM 10643 C C . GLU B 1 293 ? 48.225 37.498 -7.098 1.00 16.45 293 GLU B C 1
ATOM 10644 O O . GLU B 1 293 ? 47.564 37.055 -6.160 1.00 17.50 293 GLU B O 1
ATOM 10656 N N . ALA B 1 294 ? 48.225 38.786 -7.434 1.00 15.24 294 ALA B N 1
ATOM 10657 C CA . ALA B 1 294 ? 47.415 39.766 -6.721 1.00 14.54 294 ALA B CA 1
ATOM 10658 C C . ALA B 1 294 ? 45.932 39.518 -6.962 1.00 13.58 294 ALA B C 1
ATOM 10659 O O . ALA B 1 294 ? 45.123 39.640 -6.054 1.00 14.37 294 ALA B O 1
ATOM 10666 N N . TYR B 1 295 ? 45.579 39.151 -8.186 1.00 13.85 295 TYR B N 1
ATOM 10667 C CA . TYR B 1 295 ? 44.195 38.800 -8.493 1.00 14.38 295 TYR B CA 1
ATOM 10668 C C . TYR B 1 295 ? 43.735 37.622 -7.626 1.00 15.37 295 TYR B C 1
ATOM 10669 O O . TYR B 1 295 ? 42.633 37.638 -7.057 1.00 13.97 295 TYR B O 1
ATOM 10687 N N . LYS B 1 296 ? 44.576 36.609 -7.508 1.00 17.08 296 LYS B N 1
ATOM 10688 C CA . LYS B 1 296 ? 44.231 35.459 -6.673 1.00 17.64 296 LYS B CA 1
ATOM 10689 C C . LYS B 1 296 ? 44.095 35.893 -5.210 1.00 15.27 296 LYS B C 1
ATOM 10690 O O . LYS B 1 296 ? 43.256 35.357 -4.472 1.00 17.65 296 LYS B O 1
ATOM 10709 N N . GLY B 1 297 ? 44.877 36.891 -4.812 1.00 14.46 297 GLY B N 1
ATOM 10710 C CA . GLY B 1 297 ? 44.746 37.481 -3.501 1.00 16.78 297 GLY B CA 1
ATOM 10711 C C . GLY B 1 297 ? 43.369 38.077 -3.269 1.00 15.19 297 GLY B C 1
ATOM 10712 O O . GLY B 1 297 ? 42.817 37.995 -2.175 1.00 15.46 297 GLY B O 1
ATOM 10716 N N . LEU B 1 298 ? 42.816 38.730 -4.279 1.00 14.71 298 LEU B N 1
ATOM 10717 C CA . LEU B 1 298 ? 41.458 39.270 -4.139 1.00 13.78 298 LEU B CA 1
ATOM 10718 C C . LEU B 1 298 ? 40.469 38.174 -3.759 1.00 13.79 298 LEU B C 1
ATOM 10719 O O . LEU B 1 298 ? 39.628 38.345 -2.876 1.00 16.16 298 LEU B O 1
ATOM 10735 N N . ILE B 1 299 ? 40.549 37.049 -4.452 1.00 15.24 299 ILE B N 1
ATOM 10736 C CA . ILE B 1 299 ? 39.638 35.940 -4.196 1.00 14.38 299 ILE B CA 1
ATOM 10737 C C . ILE B 1 299 ? 39.836 35.441 -2.772 1.00 15.11 299 ILE B C 1
ATOM 10738 O O . ILE B 1 299 ? 38.884 35.270 -1.999 1.00 18.60 299 ILE B O 1
ATOM 10754 N N . ASN B 1 300 ? 41.088 35.191 -2.411 1.00 15.66 300 ASN B N 1
ATOM 10755 C CA . ASN B 1 300 ? 41.374 34.641 -1.093 1.00 17.88 300 ASN B CA 1
ATOM 10756 C C . ASN B 1 300 ? 40.884 35.543 0.044 1.00 15.81 300 ASN B C 1
ATOM 10757 O O . ASN B 1 300 ? 40.332 35.063 1.047 1.00 18.56 300 ASN B O 1
ATOM 10768 N N . GLU B 1 301 ? 41.106 36.848 -0.095 1.00 15.21 301 GLU B N 1
ATOM 10769 C CA . GLU B 1 301 ? 40.862 37.773 0.991 1.00 15.49 301 GLU B CA 1
ATOM 10770 C C . GLU B 1 301 ? 39.425 38.262 1.062 1.00 16.92 301 GLU B C 1
ATOM 10771 O O . GLU B 1 301 ? 38.917 38.518 2.162 1.00 18.08 301 GLU B O 1
ATOM 10783 N N . PHE B 1 302 ? 38.759 38.380 -0.090 1.00 13.38 302 PHE B N 1
ATOM 10784 C CA . PHE B 1 302 ? 37.498 39.131 -0.169 1.00 12.99 302 PHE B CA 1
ATOM 10785 C C . PHE B 1 302 ? 36.285 38.364 -0.695 1.00 15.44 302 PHE B C 1
ATOM 10786 O O . PHE B 1 302 ? 35.160 38.820 -0.534 1.00 16.82 302 PHE B O 1
ATOM 10803 N N . ILE B 1 303 ? 36.486 37.216 -1.333 1.00 13.58 303 ILE B N 1
ATOM 10804 C CA . ILE B 1 303 ? 35.357 36.490 -1.889 1.00 14.58 303 ILE B CA 1
ATOM 10805 C C . ILE B 1 303 ? 34.931 35.336 -0.977 1.00 14.68 303 ILE B C 1
ATOM 10806 O O . ILE B 1 303 ? 35.769 34.528 -0.540 1.00 16.42 303 ILE B O 1
ATOM 10822 N N . LEU B 1 304 ? 33.627 35.265 -0.686 1.00 16.25 304 LEU B N 1
ATOM 10823 C CA . LEU B 1 304 ? 33.042 34.130 -0.001 1.00 15.35 304 LEU B CA 1
ATOM 10824 C C . LEU B 1 304 ? 31.853 33.609 -0.791 1.00 16.32 304 LEU B C 1
ATOM 10825 O O . LEU B 1 304 ? 31.006 34.388 -1.224 1.00 17.77 304 LEU B O 1
ATOM 10841 N N . GLU B 1 305 ? 31.817 32.294 -0.977 1.00 18.18 305 GLU B N 1
ATOM 10842 C CA . GLU B 1 305 ? 30.711 31.638 -1.662 1.00 20.01 305 GLU B CA 1
ATOM 10843 C C . GLU B 1 305 ? 29.525 31.497 -0.708 1.00 22.25 305 GLU B C 1
ATOM 10844 O O . GLU B 1 305 ? 29.696 31.073 0.437 1.00 20.92 305 GLU B O 1
ATOM 10856 N N . THR B 1 306 ? 28.332 31.851 -1.184 1.00 17.13 306 THR B N 1
ATOM 10857 C CA . THR B 1 306 ? 27.103 31.617 -0.427 1.00 17.77 306 THR B CA 1
ATOM 10858 C C . THR B 1 306 ? 26.477 30.255 -0.753 1.00 21.08 306 THR B C 1
ATOM 10859 O O . THR B 1 306 ? 26.934 29.542 -1.645 1.00 20.63 306 THR B O 1
ATOM 10870 N N . LYS B 1 307 ? 25.466 29.861 0.016 1.00 19.91 307 LYS B N 1
ATOM 10871 C CA . LYS B 1 307 ? 24.979 28.491 -0.004 1.00 23.05 307 LYS B CA 1
ATOM 10872 C C . LYS B 1 307 ? 24.380 28.096 -1.339 1.00 24.04 307 LYS B C 1
ATOM 10873 O O . LYS B 1 307 ? 24.325 26.909 -1.663 1.00 26.98 307 LYS B O 1
ATOM 10892 N N . ASP B 1 308 ? 23.971 29.092 -2.122 1.00 26.51 308 ASP B N 1
ATOM 10893 C CA . ASP B 1 308 ? 23.386 28.853 -3.438 1.00 28.81 308 ASP B CA 1
ATOM 10894 C C . ASP B 1 308 ? 24.423 28.760 -4.566 1.00 23.57 308 ASP B C 1
ATOM 10895 O O . ASP B 1 308 ? 24.058 28.614 -5.739 1.00 27.60 308 ASP B O 1
ATOM 10904 N N . GLY B 1 309 ? 25.700 28.843 -4.216 1.00 20.13 309 GLY B N 1
ATOM 10905 C CA . GLY B 1 309 ? 26.784 28.795 -5.179 1.00 22.79 309 GLY B CA 1
ATOM 10906 C C . GLY B 1 309 ? 27.166 30.147 -5.752 1.00 24.92 309 GLY B C 1
ATOM 10907 O O . GLY B 1 309 ? 28.098 30.248 -6.542 1.00 23.83 309 GLY B O 1
ATOM 10911 N N . LEU B 1 310 ? 26.450 31.195 -5.356 1.00 18.62 310 LEU B N 1
ATOM 10912 C CA . LEU B 1 310 ? 26.812 32.547 -5.763 1.00 16.87 310 LEU B CA 1
ATOM 10913 C C . LEU B 1 310 ? 27.913 33.074 -4.838 1.00 20.80 310 LEU B C 1
ATOM 10914 O O . LEU B 1 310 ? 28.367 32.341 -3.948 1.00 18.05 310 LEU B O 1
ATOM 10930 N N . ILE B 1 311 ? 28.355 34.317 -5.039 1.00 17.19 311 ILE B N 1
ATOM 10931 C CA . ILE B 1 311 ? 29.468 34.850 -4.268 1.00 14.60 311 ILE B CA 1
ATOM 10932 C C . ILE B 1 311 ? 29.176 36.248 -3.754 1.00 17.48 311 ILE B C 1
ATOM 10933 O O . ILE B 1 311 ? 28.485 37.031 -4.397 1.00 18.82 311 ILE B O 1
ATOM 10949 N N . ASN B 1 312 ? 29.717 36.531 -2.571 1.00 16.06 312 ASN B N 1
ATOM 10950 C CA . ASN B 1 312 ? 29.782 37.865 -2.006 1.00 15.13 312 ASN B CA 1
ATOM 10951 C C . ASN B 1 312 ? 31.195 38.429 -2.121 1.00 14.22 312 ASN B C 1
ATOM 10952 O O . ASN B 1 312 ? 32.173 37.682 -2.000 1.00 14.18 312 ASN B O 1
ATOM 10963 N N . LEU B 1 313 ? 31.296 39.738 -2.301 1.00 11.97 313 LEU B N 1
ATOM 10964 C CA . LEU B 1 313 ? 32.543 40.473 -2.196 1.00 11.59 313 LEU B CA 1
ATOM 10965 C C . LEU B 1 313 ? 32.528 41.239 -0.886 1.00 15.81 313 LEU B C 1
ATOM 10966 O O . LEU B 1 313 ? 31.637 42.050 -0.649 1.00 14.46 313 LEU B O 1
ATOM 10982 N N . ASN B 1 314 ? 33.530 40.989 -0.042 1.00 13.09 314 ASN B N 1
ATOM 10983 C CA . ASN B 1 314 ? 33.583 41.552 1.300 1.00 13.38 314 ASN B CA 1
ATOM 10984 C C . ASN B 1 314 ? 34.653 42.628 1.443 1.00 16.04 314 ASN B C 1
ATOM 10985 O O . ASN B 1 314 ? 35.558 42.736 0.618 1.00 13.92 314 ASN B O 1
ATOM 10996 N N . LYS B 1 315 ? 34.578 43.384 2.538 1.00 13.97 315 LYS B N 1
ATOM 10997 C CA . LYS B 1 315 ? 35.653 44.294 2.962 1.00 12.07 315 LYS B CA 1
ATOM 10998 C C . LYS B 1 315 ? 35.838 45.518 2.077 1.00 13.10 315 LYS B C 1
ATOM 10999 O O . LYS B 1 315 ? 36.979 45.951 1.793 1.00 12.19 315 LYS B O 1
ATOM 11018 N N . ILE B 1 316 ? 34.712 46.105 1.701 1.00 12.90 316 ILE B N 1
ATOM 11019 C CA . ILE B 1 316 ? 34.683 47.297 0.875 1.00 14.66 316 ILE B CA 1
ATOM 11020 C C . ILE B 1 316 ? 34.413 48.518 1.736 1.00 12.00 316 ILE B C 1
ATOM 11021 O O . ILE B 1 316 ? 33.421 48.570 2.476 1.00 12.03 316 ILE B O 1
ATOM 11037 N N . CYS B 1 317 ? 35.263 49.523 1.628 1.00 10.94 317 CYS B N 1
ATOM 11038 C CA . CYS B 1 317 ? 34.984 50.804 2.281 1.00 10.94 317 CYS B CA 1
ATOM 11039 C C . CYS B 1 317 ? 33.753 51.443 1.636 1.00 11.68 317 CYS B C 1
ATOM 11040 O O . CYS B 1 317 ? 33.749 51.697 0.431 1.00 12.49 317 CYS B O 1
ATOM 11048 N N . TYR B 1 318 ? 32.702 51.691 2.417 1.00 10.47 318 TYR B N 1
ATOM 11049 C CA . TYR B 1 318 ? 31.457 52.188 1.841 1.00 11.64 318 TYR B CA 1
ATOM 11050 C C . TYR B 1 318 ? 31.607 53.580 1.197 1.00 14.68 318 TYR B C 1
ATOM 11051 O O . TYR B 1 318 ? 31.135 53.826 0.081 1.00 15.12 318 TYR B O 1
ATOM 11069 N N . VAL B 1 319 ? 32.295 54.474 1.885 1.00 12.03 319 VAL B N 1
ATOM 11070 C CA . VAL B 1 319 ? 32.392 55.854 1.438 1.00 13.18 319 VAL B CA 1
ATOM 11071 C C . VAL B 1 319 ? 33.545 56.481 2.179 1.00 11.78 319 VAL B C 1
ATOM 11072 O O . VAL B 1 319 ? 33.822 56.105 3.309 1.00 13.58 319 VAL B O 1
ATOM 11085 N N . ALA B 1 320 ? 34.241 57.407 1.533 1.00 13.23 320 ALA B N 1
ATOM 11086 C CA . ALA B 1 320 ? 35.161 58.296 2.222 1.00 14.76 320 ALA B CA 1
ATOM 11087 C C . ALA B 1 320 ? 35.270 59.580 1.411 1.00 15.93 320 ALA B C 1
ATOM 11088 O O . ALA B 1 320 ? 35.025 59.615 0.194 1.00 16.95 320 ALA B O 1
ATOM 11095 N N . GLY B 1 321 ? 35.612 60.645 2.099 1.00 12.72 321 GLY B N 1
ATOM 11096 C CA . GLY B 1 321 ? 35.762 61.938 1.481 1.00 15.27 321 GLY B CA 1
ATOM 11097 C C . GLY B 1 321 ? 36.405 62.880 2.470 1.00 14.45 321 GLY B C 1
ATOM 11098 O O . GLY B 1 321 ? 36.747 62.485 3.598 1.00 12.73 321 GLY B O 1
ATOM 11102 N N . LEU B 1 322 ? 36.551 64.134 2.053 1.00 14.08 322 LEU B N 1
ATOM 11103 C CA . LEU B 1 322 ? 37.217 65.146 2.849 1.00 12.44 322 LEU B CA 1
ATOM 11104 C C . LEU B 1 322 ? 36.325 66.365 3.029 1.00 13.01 322 LEU B C 1
ATOM 11105 O O . LEU B 1 322 ? 35.530 66.703 2.148 1.00 14.13 322 LEU B O 1
ATOM 11121 N N . GLY B 1 323 ? 36.428 67.001 4.187 1.00 12.77 323 GLY B N 1
ATOM 11122 C CA . GLY B 1 323 ? 35.722 68.241 4.431 1.00 14.84 323 GLY B CA 1
ATOM 11123 C C . GLY B 1 323 ? 34.226 68.029 4.492 1.00 14.40 323 GLY B C 1
ATOM 11124 O O . GLY B 1 323 ? 33.733 66.996 4.961 1.00 14.18 323 GLY B O 1
ATOM 11128 N N . GLY B 1 324 ? 33.494 69.030 4.027 1.00 15.45 324 GLY B N 1
ATOM 11129 C CA . GLY B 1 324 ? 32.056 69.024 4.175 1.00 15.85 324 GLY B CA 1
ATOM 11130 C C . GLY B 1 324 ? 31.632 69.404 5.580 1.00 17.68 324 GLY B C 1
ATOM 11131 O O . GLY B 1 324 ? 32.447 69.640 6.476 1.00 16.33 324 GLY B O 1
ATOM 11135 N N . LYS B 1 325 ? 30.327 69.452 5.789 1.00 15.75 325 LYS B N 1
ATOM 11136 C CA . LYS B 1 325 ? 29.794 69.879 7.079 1.00 16.15 325 LYS B CA 1
ATOM 11137 C C . LYS B 1 325 ? 30.157 68.954 8.236 1.00 18.04 325 LYS B C 1
ATOM 11138 O O . LYS B 1 325 ? 30.153 69.396 9.393 1.00 20.80 325 LYS B O 1
ATOM 11157 N N . ASP B 1 326 ? 30.473 67.699 7.939 1.00 16.74 326 ASP B N 1
ATOM 11158 C CA . ASP B 1 326 ? 30.909 66.760 8.979 1.00 19.74 326 ASP B CA 1
ATOM 11159 C C . ASP B 1 326 ? 32.413 66.915 9.273 1.00 21.67 326 ASP B C 1
ATOM 11160 O O . ASP B 1 326 ? 32.954 66.195 10.117 1.00 21.03 326 ASP B O 1
ATOM 11169 N N . LYS B 1 327 ? 33.076 67.835 8.575 1.00 17.26 327 LYS B N 1
ATOM 11170 C CA . LYS B 1 327 ? 34.463 68.192 8.884 1.00 17.05 327 LYS B CA 1
ATOM 11171 C C . LYS B 1 327 ? 35.391 66.975 8.837 1.00 15.56 327 LYS B C 1
ATOM 11172 O O . LYS B 1 327 ? 36.195 66.760 9.745 1.00 20.18 327 LYS B O 1
ATOM 11191 N N . ARG B 1 328 ? 35.256 66.185 7.782 1.00 14.73 328 ARG B N 1
ATOM 11192 C CA . ARG B 1 328 ? 36.056 64.974 7.589 1.00 13.31 328 ARG B CA 1
ATOM 11193 C C . ARG B 1 328 ? 37.506 65.396 7.465 1.00 16.38 328 ARG B C 1
ATOM 11194 O O . ARG B 1 328 ? 37.859 66.150 6.559 1.00 15.03 328 ARG B O 1
ATOM 11215 N N . ASP B 1 329 ? 38.348 64.936 8.382 1.00 15.15 329 ASP B N 1
ATOM 11216 C CA . ASP B 1 329 ? 39.679 65.534 8.468 1.00 14.71 329 ASP B CA 1
ATOM 11217 C C . ASP B 1 329 ? 40.787 64.777 7.751 1.00 14.42 329 ASP B C 1
ATOM 11218 O O . ASP B 1 329 ? 41.905 65.259 7.721 1.00 15.67 329 ASP B O 1
ATOM 11227 N N . GLY B 1 330 ? 40.476 63.635 7.160 1.00 14.17 330 GLY B N 1
ATOM 11228 C CA . GLY B 1 330 ? 41.456 62.851 6.440 1.00 14.16 330 GLY B CA 1
ATOM 11229 C C . GLY B 1 330 ? 42.519 62.217 7.301 1.00 12.89 330 GLY B C 1
ATOM 11230 O O . GLY B 1 330 ? 43.529 61.762 6.790 1.00 13.61 330 GLY B O 1
ATOM 11234 N N . SER B 1 331 ? 42.306 62.202 8.611 1.00 13.42 331 SER B N 1
ATOM 11235 C CA . SER B 1 331 ? 43.220 61.498 9.506 1.00 13.84 331 SER B CA 1
ATOM 11236 C C . SER B 1 331 ? 43.085 59.979 9.361 1.00 11.04 331 SER B C 1
ATOM 11237 O O . SER B 1 331 ? 42.130 59.472 8.788 1.00 11.88 331 SER B O 1
ATOM 11245 N N . PHE B 1 332 ? 44.066 59.261 9.911 1.00 12.74 332 PHE B N 1
ATOM 11246 C CA . PHE B 1 332 ? 43.994 57.798 9.948 1.00 12.22 332 PHE B CA 1
ATOM 11247 C C . PHE B 1 332 ? 42.697 57.350 10.630 1.00 12.58 332 PHE B C 1
ATOM 11248 O O . PHE B 1 332 ? 41.964 56.514 10.099 1.00 14.20 332 PHE B O 1
ATOM 11265 N N . ALA B 1 333 ? 42.405 57.922 11.788 1.00 12.00 333 ALA B N 1
ATOM 11266 C CA . ALA B 1 333 ? 41.170 57.598 12.520 1.00 13.42 333 ALA B CA 1
ATOM 11267 C C . ALA B 1 333 ? 39.928 57.826 11.665 1.00 13.70 333 ALA B C 1
ATOM 11268 O O . ALA B 1 333 ? 39.000 56.994 11.678 1.00 13.59 333 ALA B O 1
ATOM 11275 N N . TYR B 1 334 ? 39.904 58.934 10.917 1.00 12.73 334 TYR B N 1
ATOM 11276 C CA . TYR B 1 334 ? 38.797 59.223 10.007 1.00 11.76 334 TYR B CA 1
ATOM 11277 C C . TYR B 1 334 ? 38.642 58.085 8.962 1.00 13.69 334 TYR B C 1
ATOM 11278 O O . TYR B 1 334 ? 37.552 57.538 8.769 1.00 11.69 334 TYR B O 1
ATOM 11296 N N . TYR B 1 335 ? 39.726 57.704 8.284 1.00 11.65 335 TYR B N 1
ATOM 11297 C CA . TYR B 1 335 ? 39.611 56.689 7.240 1.00 13.57 335 TYR B CA 1
ATOM 11298 C C . TYR B 1 335 ? 39.203 55.336 7.804 1.00 11.32 335 TYR B C 1
ATOM 11299 O O . TYR B 1 335 ? 38.524 54.580 7.127 1.00 12.76 335 TYR B O 1
ATOM 11317 N N . ILE B 1 336 ? 39.624 55.025 9.022 1.00 13.04 336 ILE B N 1
ATOM 11318 C CA . ILE B 1 336 ? 39.212 53.783 9.671 1.00 12.60 336 ILE B CA 1
ATOM 11319 C C . ILE B 1 336 ? 37.756 53.844 10.167 1.00 16.72 336 ILE B C 1
ATOM 11320 O O . ILE B 1 336 ? 37.095 52.801 10.309 1.00 16.48 336 ILE B O 1
ATOM 11336 N N . SER B 1 337 ? 37.232 55.046 10.379 1.00 13.05 337 SER B N 1
ATOM 11337 C CA . SER B 1 337 ? 35.884 55.206 10.921 1.00 10.90 337 SER B CA 1
ATOM 11338 C C . SER B 1 337 ? 34.743 54.876 9.947 1.00 11.94 337 SER B C 1
ATOM 11339 O O . SER B 1 337 ? 33.617 54.640 10.390 1.00 14.06 337 SER B O 1
ATOM 11347 N N . GLU B 1 338 ? 35.003 54.886 8.642 1.00 11.28 338 GLU B N 1
ATOM 11348 C CA . GLU B 1 338 ? 33.924 54.725 7.679 1.00 12.13 338 GLU B CA 1
ATOM 11349 C C . GLU B 1 338 ? 33.519 53.258 7.612 1.00 10.65 338 GLU B C 1
ATOM 11350 O O . GLU B 1 338 ? 34.313 52.374 7.957 1.00 12.47 338 GLU B O 1
ATOM 11362 N N . PRO B 1 339 ? 32.270 52.981 7.228 1.00 12.05 339 PRO B N 1
ATOM 11363 C CA . PRO B 1 339 ? 31.796 51.595 7.260 1.00 11.62 339 PRO B CA 1
ATOM 11364 C C . PRO B 1 339 ? 32.529 50.700 6.268 1.00 11.92 339 PRO B C 1
ATOM 11365 O O . PRO B 1 339 ? 32.939 51.146 5.183 1.00 12.54 339 PRO B O 1
ATOM 11376 N N . ILE B 1 340 ? 32.643 49.429 6.652 1.00 11.86 340 ILE B N 1
ATOM 11377 C CA . ILE B 1 340 ? 33.175 48.365 5.806 1.00 12.56 340 ILE B CA 1
ATOM 11378 C C . ILE B 1 340 ? 32.002 47.430 5.497 1.00 12.20 340 ILE B C 1
ATOM 11379 O O . ILE B 1 340 ? 31.378 46.903 6.410 1.00 13.43 340 ILE B O 1
ATOM 11395 N N . VAL B 1 341 ? 31.710 47.248 4.211 1.00 11.15 341 VAL B N 1
ATOM 11396 C CA . VAL B 1 341 ? 30.494 46.564 3.787 1.00 11.87 341 VAL B CA 1
ATOM 11397 C C . VAL B 1 341 ? 30.773 45.509 2.731 1.00 13.76 341 VAL B C 1
ATOM 11398 O O . VAL B 1 341 ? 31.859 45.461 2.168 1.00 12.27 341 VAL B O 1
ATOM 11411 N N . SER B 1 342 ? 29.781 44.662 2.483 1.00 11.61 342 SER B N 1
ATOM 11412 C CA . SER B 1 342 ? 29.834 43.692 1.390 1.00 11.55 342 SER B CA 1
ATOM 11413 C C . SER B 1 342 ? 28.911 44.085 0.251 1.00 13.34 342 SER B C 1
ATOM 11414 O O . SER B 1 342 ? 27.922 44.798 0.440 1.00 13.83 342 SER B O 1
ATOM 11422 N N . ASN B 1 343 ? 29.234 43.580 -0.938 1.00 13.02 343 ASN B N 1
ATOM 11423 C CA . ASN B 1 343 ? 28.347 43.683 -2.106 1.00 13.37 343 ASN B CA 1
ATOM 11424 C C . ASN B 1 343 ? 27.923 45.120 -2.386 1.00 13.03 343 ASN B C 1
ATOM 11425 O O . ASN B 1 343 ? 26.766 45.418 -2.734 1.00 14.62 343 ASN B O 1
ATOM 11436 N N . GLU B 1 344 ? 28.905 45.991 -2.257 1.00 12.33 344 GLU B N 1
ATOM 11437 C CA . GLU B 1 344 ? 28.774 47.399 -2.559 1.00 13.18 344 GLU B CA 1
ATOM 11438 C C . GLU B 1 344 ? 29.334 47.656 -3.957 1.00 15.37 344 GLU B C 1
ATOM 11439 O O . GLU B 1 344 ? 30.460 47.264 -4.244 1.00 12.40 344 GLU B O 1
ATOM 11451 N N . PRO B 1 345 ? 28.534 48.297 -4.836 1.00 13.09 345 PRO B N 1
ATOM 11452 C CA . PRO B 1 345 ? 28.971 48.539 -6.220 1.00 12.56 345 PRO B CA 1
ATOM 11453 C C . PRO B 1 345 ? 30.346 49.192 -6.388 1.00 11.45 345 PRO B C 1
ATOM 11454 O O . PRO B 1 345 ? 31.007 48.907 -7.383 1.00 13.04 345 PRO B O 1
ATOM 11465 N N . LYS B 1 346 ? 30.798 50.021 -5.452 1.00 12.75 346 LYS B N 1
ATOM 11466 C CA . LYS B 1 346 ? 32.127 50.619 -5.576 1.00 13.02 346 LYS B CA 1
ATOM 11467 C C . LYS B 1 346 ? 33.237 49.567 -5.580 1.00 12.27 346 LYS B C 1
ATOM 11468 O O . LYS B 1 346 ? 34.305 49.799 -6.131 1.00 13.96 346 LYS B O 1
ATOM 11487 N N . GLY B 1 347 ? 32.976 48.410 -4.972 1.00 12.53 347 GLY B N 1
ATOM 11488 C CA . GLY B 1 347 ? 33.852 47.250 -5.035 1.00 12.26 347 GLY B CA 1
ATOM 11489 C C . GLY B 1 347 ? 33.481 46.231 -6.121 1.00 14.43 347 GLY B C 1
ATOM 11490 O O . GLY B 1 347 ? 34.349 45.654 -6.786 1.00 13.35 347 GLY B O 1
ATOM 11494 N N . LEU B 1 348 ? 32.188 45.980 -6.278 1.00 13.41 348 LEU B N 1
ATOM 11495 C CA . LEU B 1 348 ? 31.701 44.986 -7.240 1.00 14.43 348 LEU B CA 1
ATOM 11496 C C . LEU B 1 348 ? 32.137 45.291 -8.669 1.00 14.73 348 LEU B C 1
ATOM 11497 O O . LEU B 1 348 ? 32.589 44.407 -9.383 1.00 15.10 348 LEU B O 1
ATOM 11513 N N . GLY B 1 349 ? 31.979 46.533 -9.099 1.00 13.12 349 GLY B N 1
ATOM 11514 C CA . GLY B 1 349 ? 32.352 46.879 -10.461 1.00 11.71 349 GLY B CA 1
ATOM 11515 C C . GLY B 1 349 ? 33.830 46.645 -10.726 1.00 14.05 349 GLY B C 1
ATOM 11516 O O . GLY B 1 349 ? 34.190 45.976 -11.682 1.00 14.66 349 GLY B O 1
ATOM 11520 N N . PRO B 1 350 ? 34.712 47.188 -9.878 1.00 11.63 350 PRO B N 1
ATOM 11521 C CA . PRO B 1 350 ? 36.140 46.904 -10.067 1.00 13.03 350 PRO B CA 1
ATOM 11522 C C . PRO B 1 350 ? 36.492 45.420 -10.017 1.00 13.22 350 PRO B C 1
ATOM 11523 O O . PRO B 1 350 ? 37.364 44.981 -10.759 1.00 13.42 350 PRO B O 1
ATOM 11534 N N . PHE B 1 351 ? 35.834 44.643 -9.164 1.00 11.95 351 PHE B N 1
ATOM 11535 C CA . PHE B 1 351 ? 36.142 43.219 -9.125 1.00 12.25 351 PHE B CA 1
ATOM 11536 C C . PHE B 1 351 ? 35.712 42.528 -10.412 1.00 13.35 351 PHE B C 1
ATOM 11537 O O . PHE B 1 351 ? 36.437 41.664 -10.920 1.00 14.45 351 PHE B O 1
ATOM 11554 N N . LEU B 1 352 ? 34.543 42.907 -10.934 1.00 13.23 352 LEU B N 1
ATOM 11555 C CA . LEU B 1 352 ? 34.057 42.374 -12.202 1.00 12.05 352 LEU B CA 1
ATOM 11556 C C . LEU B 1 352 ? 35.067 42.686 -13.304 1.00 15.35 352 LEU B C 1
ATOM 11557 O O . LEU B 1 352 ? 35.391 41.830 -14.139 1.00 16.44 352 LEU B O 1
ATOM 11573 N N . LEU B 1 353 ? 35.547 43.930 -13.318 1.00 13.06 353 LEU B N 1
ATOM 11574 C CA . LEU B 1 353 ? 36.439 44.379 -14.370 1.00 12.28 353 LEU B CA 1
ATOM 11575 C C . LEU B 1 353 ? 37.803 43.713 -14.258 1.00 12.65 353 LEU B C 1
ATOM 11576 O O . LEU B 1 353 ? 38.401 43.318 -15.260 1.00 14.51 353 LEU B O 1
ATOM 11592 N N . ALA B 1 354 ? 38.304 43.603 -13.035 1.00 12.56 354 ALA B N 1
ATOM 11593 C CA . ALA B 1 354 ? 39.578 42.916 -12.831 1.00 13.18 354 ALA B CA 1
ATOM 11594 C C . ALA B 1 354 ? 39.457 41.453 -13.254 1.00 12.96 354 ALA B C 1
ATOM 11595 O O . ALA B 1 354 ? 40.387 40.884 -13.826 1.00 13.63 354 ALA B O 1
ATOM 11602 N N . SER B 1 355 ? 38.312 40.841 -12.980 1.00 12.45 355 SER B N 1
ATOM 11603 C CA . SER B 1 355 ? 38.083 39.450 -13.379 1.00 13.01 355 SER B CA 1
ATOM 11604 C C . SER B 1 355 ? 38.086 39.299 -14.890 1.00 13.72 355 SER B C 1
ATOM 11605 O O . SER B 1 355 ? 38.683 38.377 -15.429 1.00 15.60 355 SER B O 1
ATOM 11613 N N . TYR B 1 356 ? 37.446 40.233 -15.594 1.00 12.59 356 TYR B N 1
ATOM 11614 C CA . TYR B 1 356 ? 37.465 40.186 -17.041 1.00 13.83 356 TYR B CA 1
ATOM 11615 C C . TYR B 1 356 ? 38.909 40.301 -17.575 1.00 15.96 356 TYR B C 1
ATOM 11616 O O . TYR B 1 356 ? 39.296 39.566 -18.485 1.00 15.92 356 TYR B O 1
ATOM 11634 N N . GLU B 1 357 ? 39.696 41.203 -16.992 1.00 14.83 357 GLU B N 1
ATOM 11635 C CA . GLU B 1 357 ? 41.081 41.382 -17.428 1.00 13.19 357 GLU B CA 1
ATOM 11636 C C . GLU B 1 357 ? 41.925 40.151 -17.149 1.00 14.38 357 GLU B C 1
ATOM 11637 O O . GLU B 1 357 ? 42.731 39.739 -17.992 1.00 16.29 357 GLU B O 1
ATOM 11649 N N . TYR B 1 358 ? 41.724 39.556 -15.979 1.00 14.28 358 TYR B N 1
ATOM 11650 C CA . TYR B 1 358 ? 42.445 38.326 -15.620 1.00 14.17 358 TYR B CA 1
ATOM 11651 C C . TYR B 1 358 ? 42.147 37.208 -16.601 1.00 17.36 358 TYR B C 1
ATOM 11652 O O . TYR B 1 358 ? 43.053 36.559 -17.132 1.00 17.29 358 TYR B O 1
ATOM 11670 N N . GLU B 1 359 ? 40.862 36.993 -16.851 1.00 16.34 359 GLU B N 1
ATOM 11671 C CA . GLU B 1 359 ? 40.429 35.924 -17.730 1.00 17.96 359 GLU B CA 1
ATOM 11672 C C . GLU B 1 359 ? 40.938 36.153 -19.143 1.00 18.27 359 GLU B C 1
ATOM 11673 O O . GLU B 1 359 ? 41.364 35.214 -19.817 1.00 19.83 359 GLU B O 1
ATOM 11685 N N . THR B 1 360 ? 40.886 37.409 -19.592 1.00 15.12 360 THR B N 1
ATOM 11686 C CA . THR B 1 360 ? 41.367 37.763 -20.927 1.00 15.83 360 THR B CA 1
ATOM 11687 C C . THR B 1 360 ? 42.886 37.576 -21.061 1.00 20.09 360 THR B C 1
ATOM 11688 O O . THR B 1 360 ? 43.369 37.033 -22.059 1.00 22.06 360 THR B O 1
ATOM 11699 N N . LEU B 1 361 ? 43.627 38.066 -20.073 1.00 18.49 361 LEU B N 1
ATOM 11700 C CA . LEU B 1 361 ? 45.074 37.895 -20.025 1.00 22.94 361 LEU B CA 1
ATOM 11701 C C . LEU B 1 361 ? 45.419 36.424 -20.077 1.00 23.64 361 LEU B C 1
ATOM 11702 O O . LEU B 1 361 ? 46.323 36.042 -20.831 1.00 29.67 361 LEU B O 1
#

Secondary structure (DSSP, 8-state):
--HHHHHHHHHHHTT----SS--HHHHHHHHHHHHHHHHH--HHHHHHHHHHHTTTB-TTS-BTT--GGG-BGGGGTTHHHHHHHHHHH--HHHHHHHHHHHHHHHH--B-TTSPBPSBTTSTTEEEHHHIIIIIHHHHHHHHHHS-GGGHHHHHHHHHHHHHHHB-TTT--B-SEEETT--STTS-TTT-B-S--BHHHHHHHHHHHHHHHHHS-TT-TTHHHHHHHHHHHHHHHHHHS-TTTSS-BSBTT-TTSTT--B-HHHHHHHHHHHHHHHHTTSS-GGGHHHHHHHHHHHHHHHEEE-TTS-EEE--EE----SBTTTTB---HHHHHHS-EESS-HHHHHHHHHHHHHHHH-/--HHHHHHHHHHHTT----SS--HHHHHHHHHHHHHHHHH--HHHHHHHHHHHTTTB-TTS-BTT--GGG-BGGGGTTHHHHHHHHHHH--HHHHHHHHHHHHHHHH--B-TTSPBPSBTTSTTEEEHHHIIIIIHHHHHHHHHHS-TTHHHHHHHHHHHHHHHHB-TTT--B-SEEETT--STTS-TTT-B-S--BHHHHHHHHHHHHHHHHHS-TT-TTHHHHHHHHHHHHHHHHHHS-TTTSS-BSBTT-TTSTT--B-HHHHHHHHHHHHHHHHHTSS-GGGHHHHHHHHHHHHHHHEEE-TTS-EEE--EE-----BTTTTB---HHHHHHS-EESS-HHHHHHHHHHHHHHHH-

Solvent-accessible surface area: 27510 Å² total; per-residue (Å²): 170,93,40,0,81,33,0,0,35,0,2,53,70,61,115,31,73,4,58,102,92,4,2,32,11,14,0,0,0,0,22,0,0,14,57,0,46,91,78,33,169,50,122,106,0,12,58,14,2,41,125,4,1,72,58,4,2,54,138,91,0,65,14,66,61,33,124,31,107,90,32,19,2,20,22,0,0,1,0,10,0,0,13,55,0,45,132,87,43,49,131,94,31,6,47,87,0,0,85,51,0,52,103,1,6,74,98,5,28,72,7,165,47,84,2,12,40,6,41,66,122,12,51,68,1,3,12,0,11,7,6,4,0,0,1,0,0,8,0,51,13,5,130,64,55,31,128,119,152,34,2,32,38,0,0,69,2,0,53,16,0,29,142,25,0,61,24,129,179,26,17,0,0,43,0,0,23,0,23,43,97,106,38,128,10,15,72,100,141,62,0,16,3,55,24,9,2,1,2,0,0,0,0,0,1,0,0,0,0,7,0,1,59,18,2,30,158,137,23,149,25,44,115,38,0,31,139,13,0,41,64,2,5,75,2,2,48,149,34,35,29,120,96,11,47,0,2,37,0,0,2,59,47,28,182,107,111,12,20,25,37,1,0,0,1,0,0,0,1,0,12,0,2,7,11,0,10,106,62,59,16,3,71,121,100,26,73,115,39,1,62,79,0,5,110,2,0,29,97,23,2,19,35,122,23,173,102,31,31,6,7,0,2,28,0,0,100,54,10,0,0,4,34,188,104,164,49,39,0,6,6,6,22,0,5,23,27,32,10,23,24,26,14,7,10,0,1,0,0,0,0,13,0,0,28,6,58,43,74,99,169,103,40,0,71,32,1,0,29,1,2,55,69,60,129,32,72,4,58,101,92,6,2,34,11,16,0,0,0,0,21,0,0,13,63,0,28,88,88,33,137,53,133,105,0,19,55,45,1,44,146,9,2,66,59,5,6,50,138,89,0,66,16,66,45,31,117,29,136,75,40,11,4,19,20,0,0,2,0,10,0,0,11,42,0,43,129,86,41,48,113,79,25,2,87,90,0,0,81,42,0,52,112,0,6,88,115,6,28,73,7,186,50,80,2,12,40,6,44,70,126,20,50,67,2,4,12,0,12,7,7,4,0,0,2,0,0,8,0,51,11,6,118,67,76,32,108,119,154,23,8,55,37,0,0,73,2,0,54,16,0,33,145,26,0,69,22,136,188,36,14,0,1,42,0,0,26,1,50,41,99,107,35,133,14,15,75,98,140,61,0,16,4,60,25,8,2,2,2,0,0,0,0,0,0,0,0,0,0,7,0,0,59,16,2,31,143,143,19,156,26,43,118,39,0,31,134,11,0,39,56,2,4,75,3,2,44,148,32,35,28,118,99,12,47,0,2,37,0,0,2,61,46,28,182,111,112,12,21,25,35,1,0,0,1,0,0,0,3,0,7,1,2,0,7,0,15,78,58,58,18,4,67,151,94,33,77,112,38,0,53,81,0,4,107,3,0,30,92,25,2,18,31,121,21,153,101,30,30,5,8,0,2,27,0,0,101,56,11,0,0,5,40,196,114,172,53,51,0,7,5,7,24,0,5,24,27,33,10,22,23,24,16,7,11,0,1,0,0,0,1,7,0,0,25,2,59,44,67,63

Foldseek 3Di:
DQVLVLLLVQCVVVVPDLQPALFLLSLLLLVLLVLVCVVVVDCVSVVVSVVRQPSFFDLQQHGPRDDLVFLALRNQNSLVVLVVCCVVPVRVSSVSVNVVSVVSVVPQDAAPQLAGQNTPVRPQKDFLLSLLSHLLSVLVCCLPPNPLVCVVSSLSNLVVQQVQFADPVLLAGAGMFRNVLPQLQADNVRRGGDARFLLSLLSNLLSLLSNLVSHDPPDPCSLVSLVSNQSSLSSQQVQQDPPLLFAWRRGNPVVDPLIDGAQLSRLSSLLSLLSCCVVVSYPVVCVVSSLSSLVSQCVPFWDADPVRRIKGWFHQQDDDAQDPVRQNNDPCSSSPTDTGMPHSSRSSSNSSSSSSSVVD/DQVLVLLLVQCVVVVPDLQPALFLLSLLLLVLLVLVCVVVVDCVSVVVSVVRQPSFFDLQLHGPRQDLVFLALRSQNSLVVLVVNCVVPVRVSSVSVNVVSVVSVVPQDAAPQRAGQNTPVRPQKDFLLSLLSHLLSVLVVCLPPNDQVVLVSSLSNLLVQQVQFADPPLRAGAGMARPVCPQLQADNPRRGGDFRFLLSLLSNLLSLLSNLVRHDPVPPCSLVSLVSNQSSLVSQQVQQDPPLLFAWRGGNPVVDPLIDGAQLSRLSSLLSLLSCCVVVSYPVVCVVSSLSSLVSQCVPFWDADPVRRIKGWFHFQDDDADDPVHQNNDPCSSSPTDTGMPHSSRSSSNSSSSSSSVVD